Protein AF-0000000077465870 (afdb_homodimer)

Foldseek 3Di:
DDPVPDDPPVPDPDDDDDDPPPVPCPDDCPVCPPDPDPPDDPPPDDPPPDPPVVVVVVVVVVVVVVVVVVVVVVVVVVVVVVVVVVVVVVVVVVVVVVVVVVVVVVVVVVVVVVVVVVVVVVVVVVVVVVVVVVVVVVVVVVVVVVVVVVVVVVVVVVVVVVVVVVVVVVVVVVVVVVVVVVVVVVVVVVVVVVVVVVVVVVVVVVLVVLVVCLVVQHKDWPDDDPDPVPDDPPDDIDIGSDDPLNSVLVVCVVCVPPPVVVVVVVVVLVVVLVVQVVCVVVVDDPDDHSVVSCQVVQVSCVVSVNDDRDD/DDCPPPDPPVPDPPDDDDDDPPPPCPDDCVVCPDPPPPPDPPPPDDPPPPPPVVVVVVVVVVVVVVVVVVVVVVVVVVVVVVVVVVVVVVVVVVVVVVVVVVVVVVVVVVVVVVVVVVVVVVVVVVVVVVVVVVVVVVVVVVVVVVVVVVVVVVVVVVVVVVVVVVVVVVVVVVVVVVVVVVVVVVVVVVVVVVVVVVVVVVVVVVLVVLVVCLVVQHKDWPDDDPDPVPDDPPDDIDIGNDDPLNSVLVVCVVCVPPPVVVVVVVVVLVVVLVVQVVCVVVVDDPDDHSVVSCQVVQVSCVVSVNDDRDD

Secondary structure (DSSP, 8-state):
--------TTS--TT-------------------------------TTS--HHHHHHHHHHHHHHHHHHHHHHHHHHHHHHHHHHHHHHHHHHHHHHHHHHHHHHHHHHHHHHHHHHHHHHHHHHHHHHHHHHHHHHHHHHHHHHHHHHHHHHHHHHHHHHHHHHHHHHHHHHHHHHHHHHHHHHHHHHHHHHHHHHHHHHHHHHHHHHHHHHHHTT--EE----S-GGG--TTS---EE---HHHHHHHHHHHHTT-HHHHHHHHHHHHHHHHHHHHHHHTT--SSPPHHHHHHHHHHHHHHTTSS----/-------STTS-TTS-----------------------------S-TTS--HHHHHHHHHHHHHHHHHHHHHHHHHHHHHHHHHHHHHHHHHHHHHHHHHHHHHHHHHHHHHHHHHHHHHHHHHHHHHHHHHHHHHHHHHHHHHHHHHHHHHHHHHHHHHHHHHHHHHHHHHHHHHHHHHHHHHHHHHHHHHHHHHHHHHHHHHHHHHHHHHHHHTT--EE----S-GGG--TTS---EEPPPHHHHHHHHHHHHTT-HHHHHHHHHHHHHHHHHHHHHHHTT--SSPPHHHHHHHHHHHHHHTTSS----

Radius of gyration: 85.27 Å; Cα contacts (8 Å, |Δi|>4): 489; chains: 2; bounding box: 66×234×135 Å

pLDDT: mean 81.44, std 24.97, range [15.95, 98.12]

Organism: Curvularia clavata (NCBI:txid95742)

Sequence (622 aa):
MDDMEIPECFRRIHELLDGTAMHHNSPSLDEAIKEPDHTTKQQTPSVYEMDEVQIEILRLQSHIDSLNAYNRNLARDNAKMASVVSENRELRDKLASEQNITEQLTKKLSLSSSALEQVLSLSQRLRFRNQNNERELEELRAKLDAAEKDRDWHRKQHTEILEDCNMIKAARASDNQRLEQVKSRLRQRNLALSLELHRHLRDVADFVTHLDLAAEEVRVYTCYHNNLKEITPKSDKSTRIKPMGMIANEMYKNWADDERFKEEYQQARKAICNHHGAHEKAGHVNGDYVSHLKAVLGDLDWRRGISQPSSMDDMEIPECFRRIHELLDGTAMHHNSPSLDEAIKEPDHTTKQQTPSVYEMDEVQIEILRLQSHIDSLNAYNRNLARDNAKMASVVSENRELRDKLASEQNITEQLTKKLSLSSSALEQVLSLSQRLRFRNQNNERELEELRAKLDAAEKDRDWHRKQHTEILEDCNMIKAARASDNQRLEQVKSRLRQRNLALSLELHRHLRDVADFVTHLDLAAEEVRVYTCYHNNLKEITPKSDKSTRIKPMGMIANEMYKNWADDERFKEEYQQARKAICNHHGAHEKAGHVNGDYVSHLKAVLGDLDWRRGISQPSS

Structure (mmCIF, N/CA/C/O backbone):
data_AF-0000000077465870-model_v1
#
loop_
_entity.id
_entity.type
_entity.pdbx_description
1 polymer 'Uncharacterized protein'
#
loop_
_atom_site.group_PDB
_atom_site.id
_atom_site.type_symbol
_atom_site.label_atom_id
_atom_site.label_alt_id
_atom_site.label_comp_id
_atom_site.label_asym_id
_atom_site.label_entity_id
_atom_site.label_seq_id
_atom_site.pdbx_PDB_ins_code
_atom_site.Cartn_x
_atom_site.Cartn_y
_atom_site.Cartn_z
_atom_site.occupancy
_atom_site.B_iso_or_equiv
_atom_site.auth_seq_id
_atom_site.auth_comp_id
_atom_site.auth_asym_id
_atom_site.auth_atom_id
_atom_site.pdbx_PDB_model_num
ATOM 1 N N . MET A 1 1 ? -20.766 61.188 12.875 1 21.89 1 MET A N 1
ATOM 2 C CA . MET A 1 1 ? -21.516 62.438 12.805 1 21.89 1 MET A CA 1
ATOM 3 C C . MET A 1 1 ? -21.062 63.406 13.883 1 21.89 1 MET A C 1
ATOM 5 O O . MET A 1 1 ? -21 64.625 13.656 1 21.89 1 MET A O 1
ATOM 9 N N . ASP A 1 2 ? -20.906 62.906 15.125 1 25.03 2 ASP A N 1
ATOM 10 C CA . ASP A 1 2 ? -21.406 63.75 16.219 1 25.03 2 ASP A CA 1
ATOM 11 C C . ASP A 1 2 ? -20.359 64.812 16.625 1 25.03 2 ASP A C 1
ATOM 13 O O . ASP A 1 2 ? -19.266 64.438 17.062 1 25.03 2 ASP A O 1
ATOM 17 N N . ASP A 1 3 ? -20.469 65.938 15.914 1 29.56 3 ASP A N 1
ATOM 18 C CA . ASP A 1 3 ? -19.828 67.25 16.016 1 29.56 3 ASP A CA 1
ATOM 19 C C . ASP A 1 3 ? -20.031 67.875 17.406 1 29.56 3 ASP A C 1
ATOM 21 O O . ASP A 1 3 ? -21.141 68.25 17.766 1 29.56 3 ASP A O 1
ATOM 25 N N . MET A 1 4 ? -19.453 67.25 18.484 1 30.89 4 MET A N 1
ATOM 26 C CA . MET A 1 4 ? -19.578 67.688 19.859 1 30.89 4 MET A CA 1
ATOM 27 C C . MET A 1 4 ? -19.172 69.125 20.016 1 30.89 4 MET A C 1
ATOM 29 O O . MET A 1 4 ? -17.984 69.5 19.984 1 30.89 4 MET A O 1
ATOM 33 N N . GLU A 1 5 ? -20.031 70.062 19.297 1 28.92 5 GLU A N 1
ATOM 34 C CA . GLU A 1 5 ? -19.922 71.5 19.297 1 28.92 5 GLU A CA 1
ATOM 35 C C . GLU A 1 5 ? -19.812 72.062 20.719 1 28.92 5 GLU A C 1
ATOM 37 O O . GLU A 1 5 ? -20.672 71.75 21.562 1 28.92 5 GLU A O 1
ATOM 42 N N . ILE A 1 6 ? -18.609 72.25 21.234 1 29.55 6 ILE A N 1
ATOM 43 C CA . ILE A 1 6 ? -18.219 72.875 22.516 1 29.55 6 ILE A CA 1
ATOM 44 C C . ILE A 1 6 ? -19.016 74.125 22.75 1 29.55 6 ILE A C 1
ATOM 46 O O . ILE A 1 6 ? -19.078 75 21.891 1 29.55 6 ILE A O 1
ATOM 50 N N . PRO A 1 7 ? -20 74.188 23.625 1 27.36 7 PRO A N 1
ATOM 51 C CA . PRO A 1 7 ? -20.984 75.25 23.938 1 27.36 7 PRO A CA 1
ATOM 52 C C . PRO A 1 7 ? -20.344 76.625 24.141 1 27.36 7 PRO A C 1
ATOM 54 O O . PRO A 1 7 ? -19.312 76.688 24.812 1 27.36 7 PRO A O 1
ATOM 57 N N . GLU A 1 8 ? -20.453 77.625 23.125 1 25.3 8 GLU A N 1
ATOM 58 C CA . GLU A 1 8 ? -20.141 79.062 22.906 1 25.3 8 GLU A CA 1
ATOM 59 C C . GLU A 1 8 ? -20.562 79.875 24.078 1 25.3 8 GLU A C 1
ATOM 61 O O . GLU A 1 8 ? -20.469 81.125 24.016 1 25.3 8 GLU A O 1
ATOM 66 N N . CYS A 1 9 ? -21.25 79.312 25.078 1 23.64 9 CYS A N 1
ATOM 67 C CA . CYS A 1 9 ? -21.953 80.25 25.969 1 23.64 9 CYS A CA 1
ATOM 68 C C . CYS A 1 9 ? -20.969 81.25 26.562 1 23.64 9 CYS A C 1
ATOM 70 O O . CYS A 1 9 ? -21.391 82.312 27.031 1 23.64 9 CYS A O 1
ATOM 72 N N . PHE A 1 10 ? -19.75 80.812 27.047 1 26.02 10 PHE A N 1
ATOM 73 C CA . PHE A 1 10 ? -19.188 81.625 28.125 1 26.02 10 PHE A CA 1
ATOM 74 C C . PHE A 1 10 ? -18.703 82.938 27.625 1 26.02 10 PHE A C 1
ATOM 76 O O . PHE A 1 10 ? -17.859 83.625 28.25 1 26.02 10 PHE A O 1
ATOM 83 N N . ARG A 1 11 ? -19.047 83.188 26.328 1 21.53 11 ARG A N 1
ATOM 84 C CA . ARG A 1 11 ? -18.469 84.438 25.844 1 21.53 11 ARG A CA 1
ATOM 85 C C . ARG A 1 11 ? -18.891 85.625 26.719 1 21.53 11 ARG A C 1
ATOM 87 O O . ARG A 1 11 ? -18.047 86.375 27.219 1 21.53 11 ARG A O 1
ATOM 94 N N . ARG A 1 12 ? -19.578 86.75 26.141 1 20.83 12 ARG A N 1
ATOM 95 C CA . ARG A 1 12 ? -19.531 88.25 26.219 1 20.83 12 ARG A CA 1
ATOM 96 C C . ARG A 1 12 ? -20.516 88.75 27.266 1 20.83 12 ARG A C 1
ATOM 98 O O . ARG A 1 12 ? -21.703 88.875 26.984 1 20.83 12 ARG A O 1
ATOM 105 N N . ILE A 1 13 ? -20.484 88.25 28.453 1 19.8 13 ILE A N 1
ATOM 106 C CA . ILE A 1 13 ? -21.438 88.688 29.469 1 19.8 13 ILE A CA 1
ATOM 107 C C . ILE A 1 13 ? -21.297 90.188 29.656 1 19.8 13 ILE A C 1
ATOM 109 O O . ILE A 1 13 ? -21.656 90.75 30.719 1 19.8 13 ILE A O 1
ATOM 113 N N . HIS A 1 14 ? -20.656 91 28.656 1 18.8 14 HIS A N 1
ATOM 114 C CA . HIS A 1 14 ? -20.219 92.312 29.062 1 18.8 14 HIS A CA 1
ATOM 115 C C . HIS A 1 14 ? -21.406 93.188 29.453 1 18.8 14 HIS A C 1
ATOM 117 O O . HIS A 1 14 ? -21.297 94 30.344 1 18.8 14 HIS A O 1
ATOM 123 N N . GLU A 1 15 ? -22.422 9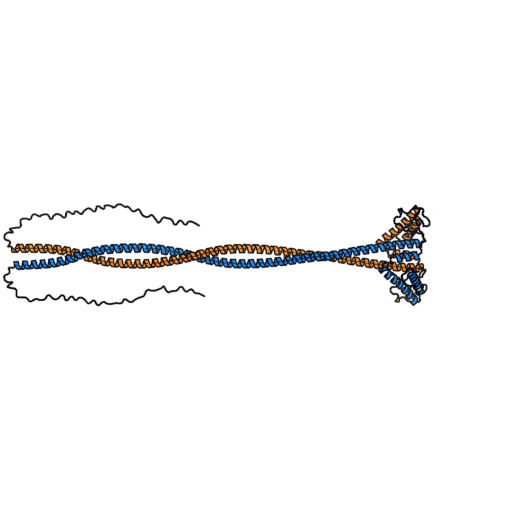3.25 28.625 1 20.47 15 GLU A N 1
ATOM 124 C CA . GLU A 1 15 ? -22.891 94.562 28.312 1 20.47 15 GLU A CA 1
ATOM 125 C C . GLU A 1 15 ? -23.844 95.125 29.391 1 20.47 15 GLU A C 1
ATOM 127 O O . GLU A 1 15 ? -24.438 96.188 29.25 1 20.47 15 GLU A O 1
ATOM 132 N N . LEU A 1 16 ? -23.969 94.312 30.453 1 17.39 16 LEU A N 1
ATOM 133 C CA . LEU A 1 16 ? -25.281 94.625 31.031 1 17.39 16 LEU A CA 1
ATOM 134 C C . LEU A 1 16 ? -25.469 96.125 31.266 1 17.39 16 LEU A C 1
ATOM 136 O O . LEU A 1 16 ? -26.453 96.688 30.812 1 17.39 16 LEU A O 1
ATOM 140 N N . LEU A 1 17 ? -26.141 96.438 32.469 1 18.69 17 LEU A N 1
ATOM 141 C CA . LEU A 1 17 ? -27.344 97.125 32.938 1 18.69 17 LEU A CA 1
ATOM 142 C C . LEU A 1 17 ? -27.062 98.562 33.219 1 18.69 17 LEU A C 1
ATOM 144 O O . LEU A 1 17 ? -26.031 98.938 33.812 1 18.69 17 LEU A O 1
ATOM 148 N N . ASP A 1 18 ? -27.781 99.5 32.438 1 19.34 18 ASP A N 1
ATOM 149 C CA . ASP A 1 18 ? -28.156 100.875 32.188 1 19.34 18 ASP A CA 1
ATOM 150 C C . ASP A 1 18 ? -28.438 101.625 33.5 1 19.34 18 ASP A C 1
ATOM 152 O O . ASP A 1 18 ? -29.078 101.062 34.406 1 19.34 18 ASP A O 1
ATOM 156 N N . GLY A 1 19 ? -27.484 102.5 33.875 1 20.48 19 GLY A N 1
ATOM 157 C CA . GLY A 1 19 ? -27.188 103.5 34.875 1 20.48 19 GLY A CA 1
ATOM 158 C C . GLY A 1 19 ? -28.391 104.375 35.281 1 20.48 19 GLY A C 1
ATOM 159 O O . GLY A 1 19 ? -28.906 105.125 34.438 1 20.48 19 GLY A O 1
ATOM 160 N N . THR A 1 20 ? -29.297 103.688 36.094 1 20.75 20 THR A N 1
ATOM 161 C CA . THR A 1 20 ? -30.484 104.312 36.656 1 20.75 20 THR A CA 1
ATOM 162 C C . THR A 1 20 ? -30.109 105.688 37.312 1 20.75 20 THR A C 1
ATOM 164 O O . THR A 1 20 ? -29.266 105.688 38.188 1 20.75 20 THR A O 1
ATOM 167 N N . ALA A 1 21 ? -30.219 106.688 36.562 1 24.09 21 ALA A N 1
ATOM 168 C CA . ALA A 1 21 ? -29.844 108.125 36.75 1 24.09 21 ALA A CA 1
ATOM 169 C C . ALA A 1 21 ? -30.562 108.688 37.969 1 24.09 21 ALA A C 1
ATOM 171 O O . ALA A 1 21 ? -30.391 109.875 38.281 1 24.09 21 ALA A O 1
ATOM 172 N N . MET A 1 22 ? -30.844 107.8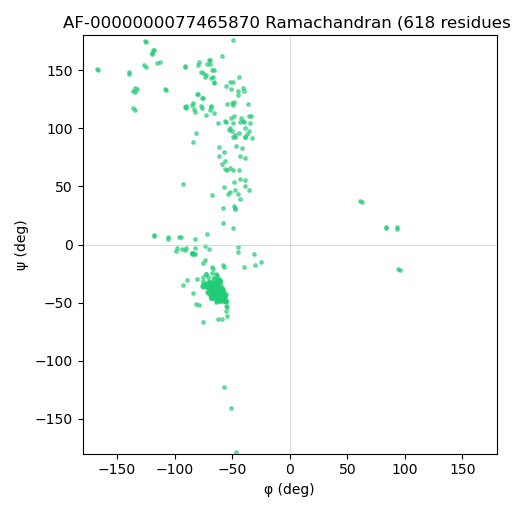75 39.031 1 21.38 22 MET A N 1
ATOM 173 C CA . MET A 1 22 ? -31.844 108.562 39.844 1 21.38 22 MET A CA 1
ATOM 174 C C . MET A 1 22 ? -31.297 109.875 40.375 1 21.38 22 MET A C 1
ATOM 176 O O . MET A 1 22 ? -30.266 109.875 41.062 1 21.38 22 MET A O 1
ATOM 180 N N . HIS A 1 23 ? -31.406 110.875 39.5 1 21.45 23 HIS A N 1
ATOM 181 C CA . HIS A 1 23 ? -31.016 112.25 39.781 1 21.45 23 HIS A CA 1
ATOM 182 C C . HIS A 1 23 ? -31.625 112.812 41.062 1 21.45 23 HIS A C 1
ATOM 184 O O . HIS A 1 23 ? -32.844 112.812 41.219 1 21.45 23 HIS A O 1
ATOM 190 N N . HIS A 1 24 ? -31.188 112.188 42.188 1 20.75 24 HIS A N 1
ATOM 191 C CA . HIS A 1 24 ? -31.719 112.688 43.438 1 20.75 24 HIS A CA 1
ATOM 192 C C . HIS A 1 24 ? -31.578 114.25 43.531 1 20.75 24 HIS A C 1
ATOM 194 O O . HIS A 1 24 ? -30.5 114.75 43.281 1 20.75 24 HIS A O 1
ATOM 200 N N . ASN A 1 25 ? -32.688 114.938 43.188 1 21.67 25 ASN A N 1
ATOM 201 C CA . ASN A 1 25 ? -33 116.375 43.188 1 21.67 25 ASN A CA 1
ATOM 202 C C . ASN A 1 25 ? -32.594 117.062 44.5 1 21.67 25 ASN A C 1
ATOM 204 O O . ASN A 1 25 ? -33.406 117.812 45.094 1 21.67 25 ASN A O 1
ATOM 208 N N . SER A 1 26 ? -31.547 116.562 45.156 1 21.59 26 SER A N 1
ATOM 209 C CA . SER A 1 26 ? -31.484 117.188 46.469 1 21.59 26 SER A CA 1
ATOM 210 C C . SER A 1 26 ? -31.406 118.688 46.406 1 21.59 26 SER A C 1
ATOM 212 O O . SER A 1 26 ? -30.453 119.25 45.844 1 21.59 26 SER A O 1
ATOM 214 N N . PRO A 1 27 ? -32.562 119.312 46.188 1 23.52 27 PRO A N 1
ATOM 215 C CA . PRO A 1 27 ? -32.562 120.75 46.125 1 23.52 27 PRO A CA 1
ATOM 216 C C . PRO A 1 27 ? -31.656 121.438 47.156 1 23.52 27 PRO A C 1
ATOM 218 O O . PRO A 1 27 ? -31.328 120.75 48.156 1 23.52 27 PRO A O 1
ATOM 221 N N . SER A 1 28 ? -30.859 122.375 46.688 1 22.77 28 SER A N 1
ATOM 222 C CA . SER A 1 28 ? -29.953 123.438 47.219 1 22.77 28 SER A CA 1
ATOM 223 C C . SER A 1 28 ? -30.531 124.125 48.438 1 22.77 28 SER A C 1
ATOM 225 O O . SER A 1 28 ? -31.672 124.562 48.406 1 22.77 28 SER A O 1
ATOM 227 N N . LEU A 1 29 ? -30.188 123.625 49.594 1 23.12 29 LEU A N 1
ATOM 228 C CA . LEU A 1 29 ? -30.469 124.188 50.906 1 23.12 29 LEU A CA 1
ATOM 229 C C . LEU A 1 29 ? -30.219 125.688 50.906 1 23.12 29 LEU A C 1
ATOM 231 O O . LEU A 1 29 ? -29.078 126.125 50.875 1 23.12 29 LEU A O 1
ATOM 235 N N . ASP A 1 30 ? -30.969 126.375 49.906 1 23.22 30 ASP A N 1
ATOM 236 C CA . ASP A 1 30 ? -30.875 127.812 49.906 1 23.22 30 ASP A CA 1
ATOM 237 C C . ASP A 1 30 ? -31.078 128.375 51.312 1 23.22 30 ASP A C 1
ATOM 239 O O . ASP A 1 30 ? -32.188 128.375 51.844 1 23.22 30 ASP A O 1
ATOM 243 N N . GLU A 1 31 ? -30.234 127.812 52.219 1 22.08 31 GLU A N 1
ATOM 244 C CA . GLU A 1 31 ? -30.375 128.375 53.562 1 22.08 31 GLU A CA 1
ATOM 245 C C . GLU A 1 31 ? -30.469 129.875 53.5 1 22.08 31 GLU A C 1
ATOM 247 O O . GLU A 1 31 ? -29.609 130.5 52.906 1 22.08 31 GLU A O 1
ATOM 252 N N . ALA A 1 32 ? -31.688 130.375 53.5 1 24.81 32 ALA A N 1
ATOM 253 C CA . ALA A 1 32 ? -32.281 131.625 53.625 1 24.81 32 ALA A CA 1
ATOM 254 C C . ALA A 1 32 ? -31.547 132.5 54.688 1 24.81 32 ALA A C 1
ATOM 256 O O . ALA A 1 32 ? -31.641 132.125 55.875 1 24.81 32 ALA A O 1
ATOM 257 N N . ILE A 1 33 ? -30.172 132.5 54.438 1 26.09 33 ILE A N 1
ATOM 258 C CA . ILE A 1 33 ? -29.516 133.375 55.438 1 26.09 33 ILE A CA 1
ATOM 259 C C . ILE A 1 33 ? -30.328 134.625 55.656 1 26.09 33 ILE A C 1
ATOM 261 O O . ILE A 1 33 ? -30.531 135.375 54.75 1 26.09 33 ILE A O 1
ATOM 265 N N . LYS A 1 34 ? -31.25 134.375 56.5 1 27.41 34 LYS A N 1
ATOM 266 C CA . LYS A 1 34 ? -32.156 135.375 56.969 1 27.41 34 LYS A CA 1
ATOM 267 C C . LYS A 1 34 ? -31.438 136.75 57.188 1 27.41 34 LYS A C 1
ATOM 269 O O . LYS A 1 34 ? -30.328 136.75 57.719 1 27.41 34 LYS A O 1
ATOM 274 N N . GLU A 1 35 ? -31.688 137.5 56.188 1 26.19 35 GLU A N 1
ATOM 275 C CA . GLU A 1 35 ? -31.25 139 56.219 1 26.19 35 GLU A CA 1
ATOM 276 C C . GLU A 1 35 ? -31.391 139.5 57.594 1 26.19 35 GLU A C 1
ATOM 278 O O . GLU A 1 35 ? -32.375 139.375 58.281 1 26.19 35 GLU A O 1
ATOM 283 N N . PRO A 1 36 ? -30.203 139.75 58.188 1 27.73 36 PRO A N 1
ATOM 284 C CA . PRO A 1 36 ? -30.234 140.375 59.531 1 27.73 36 PRO A CA 1
ATOM 285 C C . PRO A 1 36 ? -31.266 141.5 59.625 1 27.73 36 PRO A C 1
ATOM 287 O O . PRO A 1 36 ? -31.609 142.125 58.594 1 27.73 36 PRO A O 1
ATOM 290 N N . ASP A 1 37 ? -32.281 141.125 60.375 1 23.36 37 ASP A N 1
ATOM 291 C CA . ASP A 1 37 ? -33.344 142 60.75 1 23.36 37 ASP A CA 1
ATOM 292 C C . ASP A 1 37 ? -32.781 143.5 61 1 23.36 37 ASP A C 1
ATOM 294 O O . ASP A 1 37 ? -31.766 143.625 61.656 1 23.36 37 ASP A O 1
ATOM 298 N N . HIS A 1 38 ? -32.969 144.25 59.938 1 27.98 38 HIS A N 1
ATOM 299 C CA . HIS A 1 38 ? -32.719 145.75 60.094 1 27.98 38 HIS A CA 1
ATOM 300 C C . HIS A 1 38 ? -33.344 146.25 61.375 1 27.98 38 HIS A C 1
ATOM 302 O O . HIS A 1 38 ? -34.531 146.5 61.438 1 27.98 38 HIS A O 1
ATOM 308 N N . THR A 1 39 ? -33.188 145.5 62.469 1 26.58 39 THR A N 1
ATOM 309 C CA . THR A 1 39 ? -33.844 146.125 63.562 1 26.58 39 THR A CA 1
ATOM 310 C C . THR A 1 39 ? -33.531 147.625 63.594 1 26.58 39 THR A C 1
ATOM 312 O O . THR A 1 39 ? -32.438 148 63.25 1 26.58 39 THR A O 1
ATOM 315 N N . THR A 1 40 ? -34.625 148.25 63.75 1 29.19 40 THR A N 1
ATOM 316 C CA . THR A 1 40 ? -34.875 149.75 63.812 1 29.19 40 THR A CA 1
ATOM 317 C C . THR A 1 40 ? -33.844 150.375 64.688 1 29.19 40 THR A C 1
ATOM 319 O O . THR A 1 40 ? -33.531 150 65.812 1 29.19 40 THR A O 1
ATOM 322 N N . LYS A 1 41 ? -33.25 151.375 64.125 1 36.69 41 LYS A N 1
ATOM 323 C CA . LYS A 1 41 ? -32.25 152.5 64.312 1 36.69 41 LYS A CA 1
ATOM 324 C C . LYS A 1 41 ? -32.5 153.25 65.562 1 36.69 41 LYS A C 1
ATOM 326 O O . LYS A 1 41 ? -33.062 154.375 65.438 1 36.69 41 LYS A O 1
ATOM 331 N N . GLN A 1 42 ? -33 152.625 66.562 1 32.25 42 GLN A N 1
ATOM 332 C CA . GLN A 1 42 ? -33.312 153.75 67.438 1 32.25 42 GLN A CA 1
ATOM 333 C C . GLN A 1 42 ? -32.125 154.625 67.625 1 32.25 42 GLN A C 1
ATOM 335 O O . GLN A 1 42 ? -30.969 154.125 67.625 1 32.25 42 GLN A O 1
ATOM 340 N N . GLN A 1 43 ? -32.406 155.875 67.625 1 32.47 43 GLN A N 1
ATOM 341 C CA . GLN A 1 43 ? -31.672 157.25 67.562 1 32.47 43 GLN A CA 1
ATOM 342 C C . GLN A 1 43 ? -30.609 157.25 68.688 1 32.47 43 GLN A C 1
ATOM 344 O O . GLN A 1 43 ? -30.938 157.375 69.875 1 32.47 43 GLN A O 1
ATOM 349 N N . THR A 1 44 ? -29.906 156.25 68.875 1 35.62 44 THR A N 1
ATOM 350 C CA . THR A 1 44 ? -29.062 156.375 70.062 1 35.62 44 THR A CA 1
ATOM 351 C C . THR A 1 44 ? -28.344 157.75 70 1 35.62 44 THR A C 1
ATOM 353 O O . THR A 1 44 ? -27.938 158.125 68.938 1 35.62 44 THR A O 1
ATOM 356 N N . PRO A 1 45 ? -28.219 158.5 71.25 1 40.38 45 PRO A N 1
ATOM 357 C CA . PRO A 1 45 ? -27.844 159.875 71.438 1 40.38 45 PRO A CA 1
ATOM 35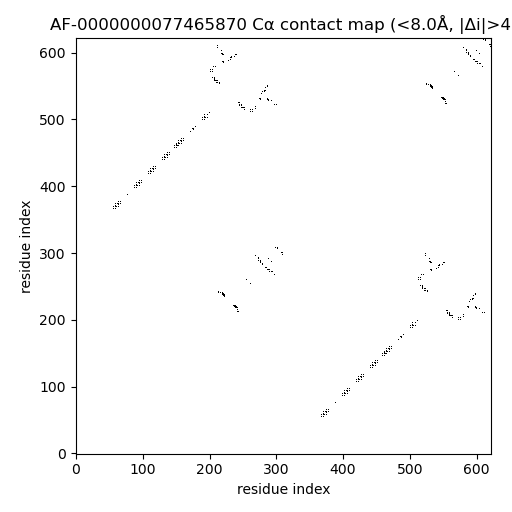8 C C . PRO A 1 45 ? -26.594 160.25 70.688 1 40.38 45 PRO A C 1
ATOM 360 O O . PRO A 1 45 ? -25.875 159.375 70.125 1 40.38 45 PRO A O 1
ATOM 363 N N . SER A 1 46 ? -26.188 161.625 70.75 1 40.38 46 SER A N 1
ATOM 364 C CA . SER A 1 46 ? -25.391 162.625 70.125 1 40.38 46 SER A CA 1
ATOM 365 C C . SER A 1 46 ? -23.922 162.25 70 1 40.38 46 SER A C 1
ATOM 367 O O . SER A 1 46 ? -23.234 162.125 71 1 40.38 46 SER A O 1
ATOM 369 N N . VAL A 1 47 ? -23.469 161.375 69.188 1 47.59 47 VAL A N 1
ATOM 370 C CA . VAL A 1 47 ? -22.156 161.125 68.625 1 47.59 47 VAL A CA 1
ATOM 371 C C . VAL A 1 47 ? -21.328 162.5 68.625 1 47.59 47 VAL A C 1
ATOM 373 O O . VAL A 1 47 ? -20.203 162.5 68.125 1 47.59 47 VAL A O 1
ATOM 376 N N . TYR A 1 48 ? -22.078 163.5 68.812 1 44.38 48 TYR A N 1
ATOM 377 C CA . TYR A 1 48 ? -21.359 164.75 68.625 1 44.38 48 TYR A CA 1
ATOM 378 C C . TYR A 1 48 ? -20.094 164.875 69.5 1 44.38 48 TYR A C 1
ATOM 380 O O . TYR A 1 48 ? -19.047 165.375 69.062 1 44.38 48 TYR A O 1
ATOM 388 N N . GLU A 1 49 ? -20.266 164.75 70.875 1 49.84 49 GLU A N 1
ATOM 389 C CA . GLU A 1 49 ? -19.156 165.25 71.75 1 49.84 49 GLU A CA 1
ATOM 390 C C . GLU A 1 49 ? -18.078 164.125 71.812 1 49.84 49 GLU A C 1
ATOM 392 O O . GLU A 1 49 ? -17.203 164.25 72.688 1 49.84 49 GLU A O 1
ATOM 397 N N . MET A 1 50 ? -18.234 163 71.25 1 59.75 50 MET A N 1
ATOM 398 C CA . MET A 1 50 ? -17.219 162 71.562 1 59.75 50 MET A CA 1
ATOM 399 C C . MET A 1 50 ? -15.875 162.375 70.938 1 59.75 50 MET A C 1
ATOM 401 O O . MET A 1 50 ? -15.828 162.75 69.75 1 59.75 50 MET A O 1
ATOM 405 N N . ASP A 1 51 ? -14.891 162.625 71.688 1 69.69 51 ASP A N 1
ATOM 406 C CA . ASP A 1 51 ? -13.523 163 71.312 1 69.69 51 ASP A CA 1
ATOM 407 C C . ASP A 1 51 ? -12.898 162 70.375 1 69.69 51 ASP A C 1
ATOM 409 O O . ASP A 1 51 ? -13.312 160.75 70.375 1 69.69 51 ASP A O 1
ATOM 413 N N . GLU A 1 52 ? -12.242 162.375 69.375 1 74.12 52 GLU A N 1
ATOM 414 C CA . GLU A 1 52 ? -11.539 161.625 68.25 1 74.12 52 GLU A CA 1
ATOM 415 C C . GLU A 1 52 ? -10.836 160.375 68.812 1 74.12 52 GLU A C 1
ATOM 417 O O . GLU A 1 52 ? -10.82 159.375 68.125 1 74.12 52 GLU A O 1
ATOM 422 N N . VAL A 1 53 ? -10.633 160.375 70 1 74.81 53 VAL A N 1
ATOM 423 C CA . VAL A 1 53 ? -9.844 159.25 70.562 1 74.81 53 VAL A CA 1
ATOM 424 C C . VAL A 1 53 ? -10.766 158.125 70.938 1 74.81 53 VAL A C 1
ATOM 426 O O . VAL A 1 53 ? -10.414 157 70.75 1 74.81 53 VAL A O 1
ATOM 429 N N . GLN A 1 54 ? -11.945 158.375 71.312 1 77.75 54 GLN A N 1
ATOM 430 C CA . GLN A 1 54 ? -12.914 157.375 71.688 1 77.75 54 GLN A 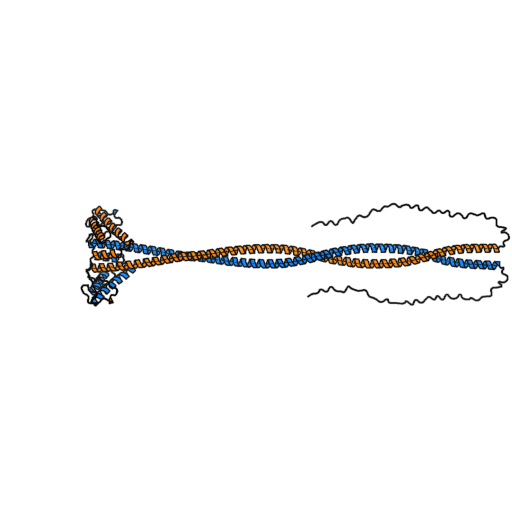CA 1
ATOM 431 C C . GLN A 1 54 ? -13.422 156.625 70.438 1 77.75 54 GLN A C 1
ATOM 433 O O . GLN A 1 54 ? -13.609 155.375 70.5 1 77.75 54 GLN A O 1
ATOM 438 N N . ILE A 1 55 ? -13.359 157.25 69.312 1 81.69 55 ILE A N 1
ATOM 439 C CA . ILE A 1 55 ? -13.789 156.625 68.062 1 81.69 55 ILE A CA 1
ATOM 440 C C . ILE A 1 55 ? -12.727 155.75 67.562 1 81.69 55 ILE A C 1
ATOM 442 O O . ILE A 1 55 ? -13.055 154.625 67.062 1 81.69 55 ILE A O 1
ATOM 446 N N . GLU A 1 56 ? -11.508 156 67.812 1 82.19 56 GLU A N 1
ATOM 447 C CA . GLU A 1 56 ? -10.414 155.125 67.375 1 82.19 56 GLU A CA 1
ATOM 448 C C . GLU A 1 56 ? -10.359 153.875 68.25 1 82.19 56 GLU A C 1
ATOM 450 O O . GLU A 1 56 ? -10.125 152.75 67.688 1 82.19 56 GLU A O 1
ATOM 455 N N . ILE A 1 57 ? -10.719 154 69.438 1 78.88 57 ILE A N 1
ATOM 456 C CA . ILE A 1 57 ? -10.758 152.875 70.312 1 78.88 57 ILE A CA 1
ATOM 457 C C . ILE A 1 57 ? -11.883 151.875 69.875 1 78.88 57 ILE A C 1
ATOM 459 O O . ILE A 1 57 ? -11.688 150.625 69.812 1 78.88 57 ILE A O 1
ATOM 463 N N . LEU A 1 58 ? -12.906 152.5 69.438 1 82.69 58 LEU A N 1
ATOM 464 C CA . LEU A 1 58 ? -14.039 151.625 69 1 82.69 58 LEU A CA 1
ATOM 465 C C . LEU A 1 58 ? -13.719 151 67.688 1 82.69 58 LEU A C 1
ATOM 467 O O . LEU A 1 58 ? -14.078 149.75 67.5 1 82.69 58 LEU A O 1
ATOM 471 N N . ARG A 1 59 ? -12.953 151.625 66.938 1 85.38 59 ARG A N 1
ATOM 472 C CA . ARG A 1 59 ? -12.555 151.125 65.688 1 85.38 59 ARG A CA 1
ATOM 473 C C . ARG A 1 59 ? -11.594 149.875 65.875 1 85.38 59 ARG A C 1
ATOM 475 O O . ARG A 1 59 ? -11.75 148.875 65.25 1 85.38 59 ARG A O 1
ATOM 482 N N . LEU A 1 60 ? -10.734 150 66.75 1 82.81 60 LEU A N 1
ATOM 483 C CA . LEU A 1 60 ? -9.75 149 67.062 1 82.81 60 LEU A CA 1
ATOM 484 C C . LEU A 1 60 ? -10.398 147.75 67.75 1 82.81 60 LEU A C 1
ATOM 486 O O . LEU A 1 60 ? -10.062 146.625 67.438 1 82.81 60 LEU A O 1
ATOM 490 N N . GLN A 1 61 ? -11.375 148.125 68.438 1 84.62 61 GLN A N 1
ATOM 491 C CA . GLN A 1 61 ? -12.086 147 69.125 1 84.62 61 GLN A CA 1
ATOM 492 C C . GLN A 1 61 ? -12.906 146.25 68.125 1 84.62 61 GLN A C 1
ATOM 494 O O . GLN A 1 61 ? -12.93 145 68.25 1 84.62 61 GLN A O 1
ATOM 499 N N . SER A 1 62 ? -13.43 147 67.188 1 84.75 62 SER A N 1
ATOM 500 C CA . SER A 1 62 ? -14.195 146.25 66.125 1 84.75 62 SER A CA 1
ATOM 501 C C . SER A 1 62 ? -13.289 145.375 65.25 1 84.75 62 SER A C 1
ATOM 503 O O . SER A 1 62 ? -13.648 144.25 64.938 1 84.75 62 SER A O 1
ATOM 505 N N . HIS A 1 63 ? -12.125 145.875 65.062 1 85.94 63 HIS A N 1
ATOM 506 C CA . HIS A 1 63 ? -11.148 145.125 64.312 1 85.94 63 HIS A CA 1
ATOM 507 C C . HIS A 1 63 ? -10.664 143.875 65.062 1 85.94 63 HIS A C 1
ATOM 509 O O . HIS A 1 63 ? -10.539 142.75 64.5 1 85.94 63 HIS A O 1
ATOM 515 N N . ILE A 1 64 ? -10.508 143.875 66.188 1 83.75 64 ILE A N 1
ATOM 516 C CA . ILE A 1 64 ? -10.102 142.75 67.062 1 83.75 64 ILE A CA 1
ATOM 517 C C . ILE A 1 64 ? -11.195 141.75 67.125 1 83.75 64 ILE A C 1
ATOM 519 O O . ILE A 1 64 ? -10.906 140.5 67 1 83.75 64 ILE A O 1
ATOM 523 N N . ASP A 1 65 ? -12.422 142.25 67.125 1 83.75 65 ASP A N 1
ATOM 524 C CA . ASP A 1 65 ? -13.539 141.25 67.125 1 83.75 65 ASP A CA 1
ATOM 525 C C . ASP A 1 65 ? -13.586 140.5 65.812 1 83.75 65 ASP A C 1
ATOM 527 O O . ASP A 1 65 ? -13.812 139.25 65.812 1 83.75 65 ASP A O 1
ATOM 531 N N . SER A 1 66 ? -13.281 141.25 64.75 1 84.81 66 SER A N 1
ATOM 532 C CA . SER A 1 66 ? -13.273 140.5 63.469 1 84.81 66 SER A CA 1
ATOM 533 C C . SER A 1 66 ? -12.133 139.5 63.344 1 84.81 66 SER A C 1
ATOM 535 O O . SER A 1 66 ? -12.312 138.5 62.844 1 84.81 66 SER A O 1
ATOM 537 N N . LEU A 1 67 ? -11.047 139.875 63.938 1 83.75 67 LEU A N 1
ATOM 538 C CA . LEU A 1 67 ? -9.883 139 63.906 1 83.75 67 LEU A CA 1
ATOM 539 C C . LEU A 1 67 ? -10.094 137.75 64.812 1 83.75 67 LEU A C 1
ATOM 541 O O . LEU A 1 67 ? -9.719 136.625 64.438 1 83.75 67 LEU A O 1
ATOM 545 N N . ASN A 1 68 ? -10.734 138 65.812 1 82.19 68 ASN A N 1
ATOM 546 C CA . ASN A 1 68 ? -11.039 136.875 66.75 1 82.19 68 ASN A CA 1
ATOM 547 C C . ASN A 1 68 ? -12.016 135.875 66.125 1 82.19 68 ASN A C 1
ATOM 549 O O . ASN A 1 68 ? -11.844 134.75 66.25 1 82.19 68 ASN A O 1
ATOM 553 N N . ALA A 1 69 ? -12.977 136.5 65.438 1 82.94 69 ALA A N 1
ATOM 554 C CA . ALA A 1 69 ? -13.93 135.75 64.75 1 82.94 69 ALA A CA 1
ATOM 555 C C . ALA A 1 69 ? -13.242 134.875 63.625 1 82.94 69 ALA A C 1
ATOM 557 O O . ALA A 1 69 ? -13.469 133.625 63.531 1 82.94 69 ALA A O 1
ATOM 558 N N . TYR A 1 70 ? -12.383 135.375 62.938 1 83.38 70 TYR A N 1
ATOM 559 C CA . TYR A 1 70 ? -11.602 134.75 61.875 1 83.38 70 TYR A CA 1
ATOM 560 C C . TYR A 1 70 ? -10.688 133.625 62.469 1 83.38 70 TYR A C 1
ATOM 562 O O . TYR A 1 70 ? -10.609 132.625 61.938 1 83.38 70 TYR A O 1
ATOM 570 N N . ASN A 1 71 ? -10.133 134 63.562 1 80.44 71 ASN A N 1
ATOM 571 C CA . ASN A 1 71 ? -9.258 133 64.312 1 80.44 71 ASN A CA 1
ATOM 572 C C . ASN A 1 71 ? -10.023 131.75 64.75 1 80.44 71 ASN A C 1
ATOM 574 O O . ASN A 1 71 ? -9.523 130.625 64.688 1 80.44 71 ASN A O 1
ATOM 578 N N . ARG A 1 72 ? -11.227 132.125 65.188 1 83.5 72 ARG A N 1
ATOM 579 C CA . ARG A 1 72 ? -12.047 131 65.688 1 83.5 72 ARG A CA 1
ATOM 580 C C . ARG A 1 72 ? -12.367 130 64.5 1 83.5 72 ARG A C 1
ATOM 582 O O . ARG A 1 72 ? -12.297 128.75 64.688 1 83.5 72 ARG A O 1
ATOM 589 N N . ASN A 1 73 ? -12.617 130.5 63.344 1 79.12 73 ASN A N 1
ATOM 590 C CA . ASN A 1 73 ? -12.914 129.625 62.188 1 79.12 73 ASN A CA 1
ATOM 591 C C . ASN A 1 73 ? -11.688 128.875 61.719 1 79.12 73 ASN A C 1
ATOM 593 O O . ASN A 1 73 ? -11.781 127.688 61.406 1 79.12 73 ASN A O 1
ATOM 597 N N . LEU A 1 74 ? -10.609 129.5 61.812 1 79.88 74 LEU A N 1
ATOM 598 C CA . LEU A 1 74 ? -9.359 128.875 61.406 1 79.88 74 LEU A CA 1
ATOM 599 C C . LEU A 1 74 ? -8.969 127.75 62.375 1 79.88 74 LEU A C 1
ATOM 601 O O . LEU A 1 74 ? -8.469 126.688 61.969 1 79.88 74 LEU A O 1
ATOM 605 N N . ALA A 1 75 ? -9.266 128.125 63.625 1 78.75 75 ALA A N 1
ATOM 606 C CA . ALA A 1 75 ? -8.977 127.062 64.625 1 78.75 75 ALA A CA 1
ATOM 607 C C . ALA A 1 75 ? -9.859 125.875 64.5 1 78.75 75 ALA A C 1
ATOM 609 O O . ALA A 1 75 ? -9.391 124.75 64.688 1 78.75 75 ALA A O 1
ATOM 610 N N . ARG A 1 76 ? -11.047 126.062 64.125 1 81 76 ARG A N 1
ATOM 611 C CA . ARG A 1 76 ? -11.969 125 63.844 1 81 76 ARG A CA 1
ATOM 612 C C . ARG A 1 76 ? -11.492 124.125 62.656 1 81 76 ARG A C 1
ATOM 614 O O . ARG A 1 76 ? -11.508 122.938 62.719 1 81 76 ARG A O 1
ATOM 621 N N . ASP A 1 77 ? -11.016 124.688 61.719 1 77.56 77 ASP A N 1
ATOM 622 C CA . ASP A 1 77 ? -10.508 124 60.531 1 77.56 77 ASP A CA 1
ATOM 623 C C . ASP A 1 77 ? -9.234 123.25 60.844 1 77.56 77 ASP A C 1
ATOM 625 O O . ASP A 1 77 ? -9.047 122.125 60.344 1 77.56 77 ASP A O 1
ATOM 629 N N . ASN A 1 78 ? -8.469 123.812 61.688 1 76 78 ASN A N 1
ATOM 630 C CA . ASN A 1 78 ? -7.234 123.188 62.094 1 76 78 ASN A CA 1
ATOM 631 C C . ASN A 1 78 ? -7.52 121.938 62.906 1 76 78 ASN A C 1
ATOM 633 O O . ASN A 1 78 ? -6.805 120.938 62.812 1 76 78 ASN A O 1
ATOM 637 N N . ALA A 1 79 ? -8.617 122.062 63.625 1 79.5 79 ALA A N 1
ATOM 638 C CA . ALA A 1 79 ? -9.016 120.875 64.375 1 79.5 79 ALA A CA 1
ATOM 639 C C . ALA A 1 79 ? -9.438 119.75 63.5 1 79.5 79 ALA A C 1
ATOM 641 O O . ALA A 1 79 ? -9.133 118.562 63.75 1 79.5 79 ALA A O 1
ATOM 642 N N . LYS A 1 80 ? -9.961 120.062 62.469 1 83.06 80 LYS A N 1
ATOM 643 C CA . LYS A 1 80 ? -10.359 119.062 61.469 1 83.06 80 LYS A CA 1
ATOM 644 C C . LYS A 1 80 ? -9.148 118.438 60.781 1 83.06 80 LYS A C 1
ATOM 646 O O . LYS A 1 80 ? -9.195 117.312 60.281 1 83.06 80 LYS A O 1
ATOM 651 N N . MET A 1 81 ? -8.086 119.188 60.719 1 84.69 81 MET A N 1
ATOM 652 C CA . MET A 1 81 ? -6.852 118.75 60.062 1 84.69 81 MET A CA 1
ATOM 653 C C . MET A 1 81 ? -6.281 117.5 60.688 1 84.69 81 MET A C 1
ATOM 655 O O . MET A 1 81 ? -5.824 116.625 59.969 1 84.69 81 MET A O 1
ATOM 659 N N . ALA A 1 82 ? -6.434 117.438 61.969 1 82.38 82 ALA A N 1
ATOM 660 C CA . ALA A 1 82 ? -5.914 116.25 62.656 1 82.38 82 ALA A CA 1
ATOM 661 C C . ALA A 1 82 ? -6.621 115 62.188 1 82.38 82 ALA A C 1
ATOM 663 O O . ALA A 1 82 ? -5.977 113.938 61.938 1 82.38 82 ALA A O 1
ATOM 664 N N . SER A 1 83 ? -7.867 115.125 61.938 1 86.38 83 SER A N 1
ATOM 665 C CA . SER A 1 83 ? -8.664 113.938 61.5 1 86.38 83 SER A CA 1
ATOM 666 C C . SER A 1 83 ? -8.328 113.562 60.062 1 86.38 83 SER A C 1
ATOM 668 O O . SER A 1 83 ? -8.18 112.375 59.75 1 86.38 83 SER A O 1
ATOM 670 N N . VAL A 1 84 ? -8.016 114.438 59.188 1 87.12 84 VAL A N 1
ATOM 671 C CA . VAL A 1 84 ? -7.727 114.188 57.781 1 87.12 84 VAL A CA 1
ATOM 672 C C . VAL A 1 84 ? -6.344 113.562 57.625 1 87.12 84 VAL A C 1
ATOM 674 O O . VAL A 1 84 ? -6.152 112.625 56.844 1 87.12 84 VAL A O 1
ATOM 677 N N . VAL A 1 85 ? -5.48 114.062 58.5 1 85.81 85 VAL A N 1
ATOM 678 C CA . VAL A 1 85 ? -4.125 113.562 58.5 1 85.81 85 VAL A CA 1
ATOM 679 C C . VAL A 1 85 ? -4.148 112.062 58.969 1 85.81 85 VAL A C 1
ATOM 681 O O . VAL A 1 85 ? -3.48 111.25 58.375 1 85.81 85 VAL A O 1
ATOM 684 N N . SER A 1 86 ? -5 111.875 59.969 1 89.38 86 SER A N 1
ATOM 685 C CA . SER A 1 86 ? -5.148 110.5 60.438 1 89.38 86 SER A CA 1
ATOM 686 C C . SER A 1 86 ? -5.77 109.625 59.375 1 89.38 86 SER A C 1
ATOM 688 O O . SER A 1 86 ? -5.312 108.5 59.156 1 89.38 86 SER A O 1
ATOM 690 N N . GLU A 1 87 ? -6.672 110 58.656 1 90.06 87 GLU A N 1
ATOM 691 C CA . GLU A 1 87 ? -7.309 109.25 57.594 1 90.06 87 GLU A CA 1
ATOM 692 C C . GLU A 1 87 ? -6.32 109 56.469 1 90.06 87 GLU A C 1
ATOM 694 O O . GLU A 1 87 ? -6.309 107.875 55.875 1 90.06 87 GLU A O 1
ATOM 699 N N . ASN A 1 88 ? -5.547 110 56.188 1 89.69 88 ASN A N 1
ATOM 700 C CA . ASN A 1 88 ? -4.523 109.875 55.156 1 89.69 88 ASN A CA 1
ATOM 701 C C . ASN A 1 88 ? -3.561 108.75 55.469 1 89.69 88 ASN A C 1
ATOM 703 O O . ASN A 1 88 ? -3.229 107.938 54.594 1 89.69 88 ASN A O 1
ATOM 707 N N . ARG A 1 89 ? -3.236 108.688 56.781 1 89.38 89 ARG A N 1
ATOM 708 C CA . ARG A 1 89 ? -2.346 107.625 57.219 1 89.38 89 ARG A CA 1
ATOM 709 C C . ARG A 1 89 ? -3.016 106.25 57.062 1 89.38 89 ARG A C 1
ATOM 711 O O . ARG A 1 89 ? -2.404 105.312 56.594 1 89.38 89 ARG A O 1
ATOM 718 N N . GLU A 1 90 ? -4.211 106.125 57.406 1 92.25 90 GLU A N 1
ATOM 719 C CA . GLU A 1 90 ? -4.965 104.875 57.312 1 92.25 90 GLU A CA 1
ATOM 720 C C . GLU A 1 90 ? -5.125 104.438 55.844 1 92.25 90 GLU A C 1
ATOM 722 O O . GLU A 1 90 ? -4.957 103.25 55.531 1 92.25 90 GLU A O 1
ATOM 727 N N . LEU A 1 91 ? -5.387 105.312 54.969 1 92.12 91 LEU A N 1
ATOM 728 C CA . LEU A 1 91 ? -5.562 105 53.531 1 92.12 91 LEU A CA 1
ATOM 729 C C . LEU A 1 91 ? -4.25 104.562 52.938 1 92.12 91 LEU A C 1
ATOM 731 O O . LEU A 1 91 ? -4.242 103.625 52.125 1 92.12 91 LEU A O 1
ATOM 735 N N . ARG A 1 92 ? -3.205 105.25 53.406 1 92.12 92 ARG A N 1
ATOM 736 C CA . ARG A 1 92 ? -1.895 104.812 52.938 1 92.12 92 ARG A CA 1
ATOM 737 C C . ARG A 1 92 ? -1.578 103.375 53.375 1 92.12 92 ARG A C 1
ATOM 739 O O . ARG A 1 92 ? -1.065 102.562 52.562 1 92.12 92 ARG A O 1
ATOM 746 N N . ASP A 1 93 ? -1.986 103 54.531 1 93.12 93 ASP A N 1
ATOM 747 C CA . ASP A 1 93 ? -1.763 101.625 55.031 1 93.12 93 ASP A CA 1
ATOM 748 C C . ASP A 1 93 ? -2.625 100.625 54.281 1 93.12 93 ASP A C 1
ATOM 750 O O . ASP A 1 93 ? -2.146 99.5 53.906 1 93.12 93 ASP A O 1
ATOM 754 N N . LYS A 1 94 ? -3.795 101 54.062 1 93.25 94 LYS A N 1
ATOM 755 C CA . LYS A 1 94 ? -4.703 100.125 53.344 1 93.25 94 LYS A CA 1
ATOM 756 C C . LYS A 1 94 ? -4.238 99.938 51.906 1 93.25 94 LYS A C 1
ATOM 758 O O . LYS A 1 94 ? -4.293 98.812 51.375 1 93.25 94 LYS A O 1
ATOM 763 N N . LEU A 1 95 ? -3.809 100.938 51.281 1 92.25 95 LEU A N 1
ATOM 764 C CA . LEU A 1 95 ? -3.305 100.875 49.906 1 92.25 95 LEU A CA 1
ATOM 765 C C . LEU A 1 95 ? -2.084 99.938 49.844 1 92.25 95 LEU A C 1
ATOM 767 O O . LEU A 1 95 ? -1.985 99.125 48.938 1 92.25 95 LEU A O 1
ATOM 771 N N . ALA A 1 96 ? -1.246 100.125 50.844 1 92.19 96 ALA A N 1
ATOM 772 C CA . ALA A 1 96 ? -0.056 99.312 50.875 1 92.19 96 ALA A CA 1
ATOM 773 C C . ALA A 1 96 ? -0.434 97.812 51.031 1 92.19 96 ALA A C 1
ATOM 775 O O . ALA A 1 96 ? 0.135 96.938 50.375 1 92.19 96 ALA A O 1
ATOM 776 N N . SER A 1 97 ? -1.339 97.562 51.812 1 94.31 97 SER A N 1
ATOM 777 C CA . SER A 1 97 ? -1.807 96.188 52.062 1 94.31 97 SER A CA 1
ATOM 778 C C . SER A 1 97 ? -2.424 95.625 50.781 1 94.31 97 SER A C 1
ATOM 780 O O . SER A 1 97 ? -2.121 94.5 50.406 1 94.31 97 SER A O 1
ATOM 782 N N . GLU A 1 98 ? -3.186 96.375 50.031 1 93.19 98 GLU A N 1
ATOM 783 C CA . GLU A 1 98 ? -3.836 95.938 48.812 1 93.19 98 GLU A CA 1
ATOM 784 C C . GLU A 1 98 ? -2.818 95.688 47.688 1 93.19 98 GLU A C 1
ATOM 786 O O . GLU A 1 98 ? -2.945 94.688 46.938 1 93.19 98 GLU A O 1
ATOM 791 N N . GLN A 1 99 ? -1.879 96.562 47.719 1 92.75 99 GLN A N 1
ATOM 792 C CA . GLN A 1 99 ? -0.819 96.375 46.719 1 92.75 99 GLN A CA 1
ATOM 793 C C . GLN A 1 99 ? -0.048 95.062 47 1 92.75 99 GLN A C 1
ATOM 795 O O . GLN A 1 99 ? 0.31 94.375 46.062 1 92.75 99 GLN A O 1
ATOM 800 N N . ASN A 1 100 ? 0.138 94.75 48.25 1 94.44 100 ASN A N 1
ATOM 801 C CA . ASN A 1 100 ? 0.792 93.5 48.625 1 94.44 100 ASN A CA 1
ATOM 802 C C . ASN A 1 100 ? -0.049 92.25 48.219 1 94.44 100 ASN A C 1
ATOM 804 O O . ASN A 1 100 ? 0.474 91.312 47.688 1 94.44 100 ASN A O 1
ATOM 808 N N . ILE A 1 101 ? -1.264 92.25 48.375 1 93.69 101 ILE A N 1
ATOM 809 C CA . ILE A 1 101 ? -2.182 91.188 48 1 93.69 101 ILE A CA 1
ATOM 810 C C . ILE A 1 101 ? -2.182 91 46.469 1 93.69 101 ILE A C 1
ATOM 812 O O . ILE A 1 101 ? -2.117 89.875 46 1 93.69 101 ILE A O 1
ATOM 816 N N . THR A 1 102 ? -2.227 92.062 45.781 1 91.5 102 THR A N 1
ATOM 817 C CA . THR A 1 102 ? -2.213 92.062 44.312 1 91.5 102 THR A CA 1
ATOM 818 C C . THR A 1 102 ? -0.944 91.375 43.781 1 91.5 102 THR A C 1
ATOM 820 O O . THR A 1 102 ? -0.999 90.562 42.875 1 91.5 102 THR A O 1
ATOM 823 N N . GLU A 1 103 ? 0.134 91.75 44.5 1 93.38 103 GLU A N 1
ATOM 824 C CA . GLU A 1 103 ? 1.403 91.125 44.094 1 93.38 103 GLU A CA 1
ATOM 825 C C . GLU A 1 103 ? 1.399 89.625 44.312 1 93.38 103 GLU A C 1
ATOM 827 O O . GLU A 1 103 ? 1.82 88.875 43.438 1 93.38 103 GLU A O 1
ATOM 832 N N . GLN A 1 104 ? 0.935 89.125 45.406 1 94.88 104 GLN A N 1
ATOM 833 C CA . GLN A 1 104 ? 0.877 87.75 45.75 1 94.88 104 GLN A CA 1
ATOM 834 C C . GLN A 1 104 ? -0.062 87 44.812 1 94.88 104 GLN A C 1
ATOM 836 O O . GLN A 1 104 ? 0.27 85.875 44.312 1 94.88 104 GLN A O 1
ATOM 841 N N . LEU A 1 105 ? -1.175 87.562 44.469 1 94.06 105 LEU A N 1
ATOM 842 C CA . LEU A 1 105 ? -2.146 86.938 43.594 1 94.06 105 LEU A CA 1
ATOM 843 C C . LEU A 1 105 ? -1.597 86.812 42.188 1 94.06 105 LEU A C 1
ATOM 845 O O . LEU A 1 105 ? -1.812 85.812 41.5 1 94.06 105 LEU A O 1
ATOM 849 N N . THR A 1 106 ? -0.903 87.875 41.812 1 92.94 106 THR A N 1
ATOM 850 C CA . THR A 1 106 ? -0.29 87.875 40.469 1 92.94 106 THR A CA 1
ATOM 851 C C . THR A 1 106 ? 0.725 86.75 40.375 1 92.94 106 THR A C 1
ATOM 853 O O . THR A 1 106 ? 0.753 86 39.375 1 92.94 106 THR A O 1
ATOM 856 N N . LYS A 1 107 ? 1.483 86.5 41.438 1 94.19 107 LYS A N 1
ATOM 857 C CA . LYS A 1 107 ? 2.467 85.438 41.469 1 94.19 107 LYS A CA 1
ATOM 858 C C . LYS A 1 107 ? 1.784 84.062 41.438 1 94.19 107 LYS A C 1
ATOM 860 O O . LYS A 1 107 ? 2.176 83.188 40.688 1 94.19 107 LYS A O 1
ATOM 865 N N . LYS A 1 108 ? 0.825 83.875 42.188 1 92.69 108 LYS A N 1
ATOM 866 C CA . LYS A 1 108 ? 0.082 82.625 42.25 1 92.69 108 LYS A CA 1
ATOM 867 C C . LYS A 1 108 ? -0.571 82.312 40.938 1 92.69 108 LYS A C 1
ATOM 869 O O . LYS A 1 108 ? -0.583 81.188 40.5 1 92.69 108 LYS A O 1
ATOM 874 N N . LEU A 1 109 ? -1.114 83.312 40.312 1 92.06 109 LEU A N 1
ATOM 875 C CA . LEU A 1 109 ? -1.752 83.125 39.031 1 92.06 109 LEU A CA 1
ATOM 876 C C . LEU A 1 109 ? -0.733 82.688 37.969 1 92.06 109 LEU A C 1
ATOM 878 O O . LEU A 1 109 ? -1.014 81.812 37.156 1 92.06 109 LEU A O 1
ATOM 882 N N . SER A 1 110 ? 0.428 83.375 38.062 1 93.38 110 SER A N 1
ATOM 883 C CA . SER A 1 110 ? 1.49 83 37.125 1 93.38 110 SER A CA 1
ATOM 884 C C . SER A 1 110 ? 1.911 81.562 37.312 1 93.38 110 SER A C 1
ATOM 886 O O . SER A 1 110 ? 2.055 80.812 36.344 1 93.38 110 SER A O 1
ATOM 888 N N . LEU A 1 111 ? 2.066 81.125 38.5 1 92.94 111 LEU A N 1
ATOM 889 C CA . LEU A 1 111 ? 2.445 79.75 38.812 1 92.94 111 LEU A CA 1
ATOM 890 C C . LEU A 1 111 ? 1.358 78.812 38.375 1 92.94 111 LEU A C 1
ATOM 892 O O . LEU A 1 111 ? 1.654 77.75 37.781 1 92.94 111 LEU A O 1
ATOM 896 N N . SER A 1 112 ? 0.13 79.125 38.562 1 92.25 112 SER A N 1
ATOM 897 C CA . SER A 1 112 ? -0.998 78.25 38.188 1 92.25 112 SER A CA 1
ATOM 898 C C . SER A 1 112 ? -1.111 78.125 36.688 1 92.25 112 SER A C 1
ATOM 900 O O . SER A 1 112 ? -1.378 77.062 36.156 1 92.25 112 SER A O 1
ATOM 902 N N . SER A 1 113 ? -0.887 79.312 36.031 1 91.75 113 SER A N 1
ATOM 903 C CA . SER A 1 113 ? -0.937 79.312 34.594 1 91.75 113 SER A CA 1
ATOM 904 C C . SER A 1 113 ? 0.16 78.375 34 1 91.75 113 SER A C 1
ATOM 906 O O . SER A 1 113 ? -0.08 77.625 33.062 1 91.75 113 SER A O 1
ATOM 908 N N . SER A 1 114 ? 1.322 78.438 34.594 1 93.56 114 SER A N 1
ATOM 909 C CA . SER A 1 114 ? 2.434 77.625 34.156 1 93.56 114 SER A CA 1
ATOM 910 C C . SER A 1 114 ? 2.15 76.125 34.406 1 93.56 114 SER A C 1
ATOM 912 O O . SER A 1 114 ? 2.404 75.312 33.562 1 93.56 114 SER A O 1
ATOM 914 N N . ALA A 1 115 ? 1.643 75.812 35.5 1 92.12 115 ALA A N 1
ATOM 915 C CA . ALA A 1 115 ? 1.274 74.438 35.844 1 92.12 115 ALA A CA 1
ATOM 916 C C . ALA A 1 115 ? 0.208 73.938 34.875 1 92.12 115 ALA A C 1
ATOM 918 O O . ALA A 1 115 ? 0.289 72.75 34.438 1 92.12 115 ALA A O 1
ATOM 919 N N . LEU A 1 116 ? -0.756 74.688 34.594 1 92.94 116 LEU A N 1
ATOM 920 C CA . LEU A 1 116 ? -1.827 74.312 33.688 1 92.94 116 LEU A CA 1
ATOM 921 C C . LEU A 1 116 ? -1.272 74 32.312 1 92.94 116 LEU A C 1
ATOM 923 O O . LEU A 1 116 ? -1.669 73 31.688 1 92.94 116 LEU A O 1
ATOM 927 N N . GLU A 1 117 ? -0.342 74.812 31.859 1 93.12 117 GLU A N 1
ATOM 928 C CA . GLU A 1 117 ? 0.279 74.562 30.562 1 93.12 117 GLU A CA 1
ATOM 929 C C . GLU A 1 117 ? 1.027 73.25 30.547 1 93.12 117 GLU A C 1
ATOM 931 O O . GLU A 1 117 ? 0.94 72.5 29.578 1 93.12 117 GLU A O 1
ATOM 936 N N . GLN A 1 118 ? 1.693 72.938 31.547 1 94.12 118 GLN A N 1
ATOM 937 C CA . GLN A 1 118 ? 2.447 71.688 31.641 1 94.12 118 GLN A CA 1
ATOM 938 C C . GLN A 1 118 ? 1.515 70.5 31.656 1 94.12 118 GLN A C 1
ATOM 940 O O . GLN A 1 118 ? 1.748 69.5 30.938 1 94.12 118 GLN A O 1
ATOM 945 N N . VAL A 1 119 ? 0.438 70.562 32.344 1 93.25 119 VAL A N 1
ATOM 946 C CA . VAL A 1 119 ? -0.494 69.438 32.469 1 93.25 119 VAL A CA 1
ATOM 947 C C . VAL A 1 119 ? -1.25 69.25 31.141 1 93.25 119 VAL A C 1
ATOM 949 O O . VAL A 1 119 ? -1.519 68.125 30.734 1 93.25 119 VAL A O 1
ATOM 952 N N . LEU A 1 120 ? -1.494 70.438 30.562 1 93.19 120 LEU A N 1
ATOM 953 C CA . LEU A 1 120 ? -2.141 70.312 29.25 1 93.19 120 LEU A CA 1
ATOM 954 C C . LEU A 1 120 ? -1.243 69.625 28.234 1 93.19 120 LEU A C 1
ATOM 956 O O . LEU A 1 120 ? -1.711 68.812 27.469 1 93.19 120 LEU A O 1
ATOM 960 N N . SER A 1 121 ? 0.003 69.938 28.266 1 94.19 121 SER A N 1
ATOM 961 C CA . SER A 1 121 ? 0.965 69.312 27.375 1 94.19 121 SER A CA 1
ATOM 962 C C . SER A 1 121 ? 1.065 67.812 27.656 1 94.19 121 SER A C 1
ATOM 964 O O . SER A 1 121 ? 1.079 67 26.734 1 94.19 121 SER A O 1
ATOM 966 N N . LEU A 1 122 ? 1.115 67.438 28.859 1 94.06 122 LEU A N 1
ATOM 967 C CA . LEU A 1 122 ? 1.155 66 29.266 1 94.06 122 LEU A CA 1
ATOM 968 C C . LEU A 1 122 ? -0.098 65.312 28.797 1 94.06 122 LEU A C 1
ATOM 970 O O . LEU A 1 122 ? -0.014 64.188 28.281 1 94.06 122 LEU A O 1
ATOM 974 N N . SER A 1 123 ? -1.223 65.875 29 1 93.56 123 SER A N 1
ATOM 975 C CA . SER A 1 123 ? -2.492 65.312 28.594 1 93.56 123 SER A CA 1
ATOM 976 C C . SER A 1 123 ? -2.518 65.062 27.094 1 93.56 123 SER A C 1
ATOM 978 O O . SER A 1 123 ? -3.02 64 26.656 1 93.56 123 SER A O 1
ATOM 980 N N . GLN A 1 124 ? -1.952 65.938 26.375 1 93.81 124 GLN A N 1
ATOM 981 C CA . GLN A 1 124 ? -1.902 65.75 24.922 1 93.81 124 GLN A CA 1
ATOM 982 C C . GLN A 1 124 ? -1.011 64.562 24.547 1 93.81 124 GLN A C 1
ATOM 984 O O . GLN A 1 124 ? -1.372 63.75 23.688 1 93.81 124 GLN A O 1
ATOM 989 N N . ARG A 1 125 ? 0.105 64.375 25.141 1 95.25 125 ARG A N 1
ATOM 990 C CA . ARG A 1 125 ? 1.01 63.281 24.891 1 95.25 125 ARG A CA 1
ATOM 991 C C . ARG A 1 125 ? 0.346 61.938 25.234 1 95.25 125 ARG A C 1
ATOM 993 O O . ARG A 1 125 ? 0.465 60.969 24.484 1 95.25 125 ARG A O 1
ATOM 1000 N N . LEU A 1 126 ? -0.328 61.969 26.344 1 95.88 126 LEU A N 1
ATOM 1001 C CA . LEU A 1 126 ? -1.014 60.75 26.797 1 95.88 126 LEU A CA 1
ATOM 1002 C C . LEU A 1 126 ? -2.135 60.375 25.828 1 95.88 126 LEU A C 1
ATOM 1004 O O . LEU A 1 126 ? -2.354 59.188 25.547 1 95.88 126 LEU A O 1
ATOM 1008 N N . ARG A 1 127 ? -2.809 61.438 25.328 1 95.5 127 ARG A N 1
ATOM 1009 C CA . ARG A 1 127 ? -3.863 61.188 24.344 1 95.5 127 ARG A CA 1
ATOM 1010 C C . ARG A 1 127 ? -3.299 60.562 23.078 1 95.5 127 ARG A C 1
ATOM 1012 O O . ARG A 1 127 ? -3.863 59.594 22.547 1 95.5 127 ARG A O 1
ATOM 1019 N N . PHE A 1 128 ? -2.215 61 22.625 1 96.06 128 PHE A N 1
ATOM 1020 C CA . PHE A 1 128 ? -1.568 60.469 21.438 1 96.06 128 PHE A CA 1
ATOM 1021 C C . PHE A 1 128 ? -1.105 59.031 21.656 1 96.06 128 PHE A C 1
ATOM 1023 O O . PHE A 1 128 ? -1.328 58.156 20.797 1 96.06 128 PHE A O 1
ATOM 1030 N N . ARG A 1 129 ? -0.526 58.781 22.75 1 96.88 129 ARG A N 1
ATOM 1031 C CA . ARG A 1 129 ? -0.072 57.406 23.078 1 96.88 129 ARG A CA 1
ATOM 1032 C C . ARG A 1 129 ? -1.241 56.438 23.141 1 96.88 129 ARG A C 1
ATOM 1034 O O . ARG A 1 129 ? -1.139 55.312 22.656 1 96.88 129 ARG A O 1
ATOM 1041 N N . ASN A 1 130 ? -2.279 56.938 23.766 1 95.31 130 ASN A N 1
ATOM 1042 C CA . ASN A 1 130 ? -3.48 56.094 23.844 1 95.31 130 ASN A CA 1
ATOM 1043 C C . ASN A 1 130 ? -4.016 55.75 22.469 1 95.31 130 ASN A C 1
ATOM 1045 O O . ASN A 1 130 ? -4.41 54.625 22.219 1 95.31 130 ASN A O 1
ATOM 1049 N N . GLN A 1 131 ? -4.023 56.719 21.578 1 95.06 131 GLN A N 1
ATOM 1050 C CA . GLN A 1 131 ? -4.484 56.5 20.219 1 95.06 131 GLN A CA 1
ATOM 1051 C C . GLN A 1 131 ? -3.594 55.469 19.5 1 95.06 131 GLN A C 1
ATOM 1053 O O . GLN A 1 131 ? -4.09 54.594 18.797 1 95.06 131 GLN A O 1
ATOM 1058 N N . ASN A 1 132 ? -2.328 55.562 19.625 1 96.25 132 ASN A N 1
ATOM 1059 C CA . ASN A 1 132 ? -1.379 54.625 19.016 1 96.25 132 ASN A CA 1
ATOM 1060 C C . ASN A 1 132 ? -1.561 53.219 19.562 1 96.25 132 ASN A C 1
ATOM 1062 O O . ASN A 1 132 ? -1.552 52.25 18.797 1 96.25 132 ASN A O 1
ATOM 1066 N N . ASN A 1 133 ? -1.711 53.125 20.859 1 96.94 133 ASN A N 1
ATOM 1067 C CA . ASN A 1 133 ? -1.931 51.812 21.484 1 96.94 133 ASN A CA 1
ATOM 1068 C C . ASN A 1 133 ? -3.209 51.156 20.984 1 96.94 133 ASN A C 1
ATOM 1070 O O . ASN A 1 133 ? -3.229 49.969 20.719 1 96.94 133 ASN A O 1
ATOM 1074 N N . GLU A 1 134 ? -4.227 52 20.828 1 95.75 134 GLU A N 1
ATOM 1075 C CA . GLU A 1 134 ? -5.496 51.469 20.344 1 95.75 134 GLU A CA 1
ATOM 1076 C C . GLU A 1 134 ? -5.363 50.938 18.922 1 95.75 134 GLU A C 1
ATOM 1078 O O . GLU A 1 134 ? -5.918 49.875 18.594 1 95.75 134 GLU A O 1
ATOM 1083 N N . ARG A 1 135 ? -4.625 51.562 18.062 1 97.06 135 ARG A N 1
ATOM 1084 C CA . ARG A 1 135 ? -4.379 51.094 16.703 1 97.06 135 ARG A CA 1
ATOM 1085 C C . ARG A 1 135 ? -3.582 49.812 16.688 1 97.06 135 ARG A C 1
ATOM 1087 O O . ARG A 1 135 ? -3.92 48.875 15.961 1 97.06 135 ARG A O 1
ATOM 1094 N N . GLU A 1 136 ? -2.588 49.75 17.5 1 97.31 136 GLU A N 1
ATOM 1095 C CA . GLU A 1 136 ? -1.759 48.562 17.578 1 97.31 136 GLU A CA 1
ATOM 1096 C C . GLU A 1 136 ? -2.557 47.375 18.125 1 97.31 136 GLU A C 1
ATOM 1098 O O . GLU A 1 136 ? -2.393 46.25 17.656 1 97.31 136 GLU A O 1
ATOM 1103 N N . LEU A 1 137 ? -3.371 47.688 19.156 1 97.56 137 LEU A N 1
ATOM 1104 C CA . LEU A 1 137 ? -4.234 46.625 19.719 1 97.56 137 LEU A CA 1
ATOM 1105 C C . LEU A 1 137 ? -5.141 46.062 18.625 1 97.56 137 LEU A C 1
ATOM 1107 O O . LEU A 1 137 ? -5.281 44.844 18.516 1 97.56 137 LEU A O 1
ATOM 1111 N N . GLU A 1 138 ? -5.719 46.906 17.812 1 96.62 138 GLU A N 1
ATOM 1112 C CA . GLU A 1 138 ? -6.59 46.469 16.734 1 96.62 138 GLU A CA 1
ATOM 1113 C C . GLU A 1 138 ? -5.828 45.625 15.727 1 96.62 138 GLU A C 1
ATOM 1115 O O . GLU A 1 138 ? -6.312 44.562 15.305 1 96.62 138 GLU A O 1
ATOM 1120 N N . GLU A 1 139 ? -4.648 45.969 15.336 1 97.38 139 GLU A N 1
ATOM 1121 C CA . GLU A 1 139 ? -3.818 45.219 14.383 1 97.38 139 GLU A CA 1
ATOM 1122 C C . GLU A 1 139 ? -3.426 43.875 14.93 1 97.38 139 GLU A C 1
ATOM 1124 O O . GLU A 1 139 ? -3.512 42.844 14.227 1 97.38 139 GLU A O 1
ATOM 1129 N N . LEU A 1 140 ? -3.061 43.875 16.203 1 97.38 140 LEU A N 1
ATOM 1130 C CA . LEU A 1 140 ? -2.627 42.625 16.828 1 97.38 140 LEU A CA 1
ATOM 1131 C C . LEU A 1 140 ? -3.791 41.656 16.953 1 97.38 140 LEU A C 1
ATOM 1133 O O . LEU A 1 140 ? -3.617 40.438 16.766 1 97.38 140 LEU A O 1
ATOM 1137 N N . ARG A 1 141 ? -4.941 42.219 17.266 1 97.56 141 ARG A N 1
ATOM 1138 C CA . ARG A 1 141 ? -6.125 41.344 17.344 1 97.56 141 ARG A CA 1
ATOM 1139 C C . ARG A 1 141 ? -6.438 40.719 15.992 1 97.56 141 ARG A C 1
ATOM 1141 O O . ARG A 1 141 ? -6.762 39.531 15.914 1 97.56 141 ARG A O 1
ATOM 1148 N N . ALA A 1 142 ? -6.305 41.406 14.906 1 97 142 ALA A N 1
ATOM 1149 C CA . ALA A 1 142 ? -6.543 40.906 13.555 1 97 142 ALA A CA 1
ATOM 1150 C C . ALA A 1 142 ? -5.516 39.844 13.18 1 97 142 ALA A C 1
ATOM 1152 O O . ALA A 1 142 ? -5.871 38.812 12.625 1 97 142 ALA A O 1
ATOM 1153 N N . LYS A 1 143 ? -4.305 40.094 13.5 1 96.69 143 LYS A N 1
ATOM 1154 C CA . LYS A 1 143 ? -3.236 39.156 13.211 1 96.69 143 LYS A CA 1
ATOM 1155 C C . LYS A 1 143 ? -3.422 37.875 14 1 96.69 143 LYS A C 1
ATOM 1157 O O . LYS A 1 143 ? -3.193 36.781 13.477 1 96.69 143 LYS A O 1
ATOM 1162 N N . LEU A 1 144 ? -3.775 38.062 15.25 1 97.06 144 LEU A N 1
ATOM 1163 C CA . LEU A 1 144 ? -4.02 36.875 16.094 1 97.06 144 LEU A CA 1
ATOM 1164 C C . LEU A 1 144 ? -5.16 36.031 15.531 1 97.06 144 LEU A C 1
ATOM 1166 O O . LEU A 1 144 ? -5.047 34.812 15.438 1 97.06 144 LEU A O 1
ATOM 1170 N N . ASP A 1 145 ? -6.215 36.656 15.18 1 96.81 145 ASP A N 1
ATOM 1171 C CA . ASP A 1 145 ? -7.355 35.969 14.594 1 96.81 145 ASP A CA 1
ATOM 1172 C C . ASP A 1 145 ? -6.941 35.188 13.344 1 96.81 145 ASP A C 1
ATOM 1174 O O . ASP A 1 145 ? -7.293 34 13.195 1 96.81 145 ASP A O 1
ATOM 1178 N N . ALA A 1 146 ? -6.203 35.781 12.438 1 96.12 146 ALA A N 1
ATOM 1179 C CA . ALA A 1 146 ? -5.734 35.156 11.211 1 96.12 146 ALA A CA 1
ATOM 1180 C C . ALA A 1 146 ? -4.832 33.969 11.516 1 96.12 146 ALA A C 1
ATOM 1182 O O . ALA A 1 146 ? -4.969 32.875 10.906 1 96.12 146 ALA A O 1
ATOM 1183 N N . ALA A 1 147 ? -3.992 34.188 12.445 1 95.12 147 ALA A N 1
ATOM 1184 C CA . ALA A 1 147 ? -3.061 33.125 12.82 1 95.12 147 ALA A CA 1
ATOM 1185 C C . ALA A 1 147 ? -3.801 31.922 13.406 1 95.12 147 ALA A C 1
ATOM 1187 O O . ALA A 1 147 ? -3.477 30.766 13.102 1 95.12 147 ALA A O 1
ATOM 1188 N N . GLU A 1 148 ? -4.754 32.219 14.258 1 95.25 148 GLU A N 1
ATOM 1189 C CA . GLU A 1 148 ? -5.523 31.156 14.883 1 95.25 148 GLU A CA 1
ATOM 1190 C C . GLU A 1 148 ? -6.34 30.391 13.859 1 95.25 148 GLU A C 1
ATOM 1192 O O . GLU A 1 148 ? -6.418 29.156 13.922 1 95.25 148 GLU A O 1
ATOM 1197 N N . LYS A 1 149 ? -6.926 31.031 12.93 1 95.06 149 LYS A N 1
ATOM 1198 C CA . LYS A 1 149 ? -7.684 30.359 11.875 1 95.06 149 LYS A CA 1
ATOM 1199 C C . LYS A 1 149 ? -6.785 29.469 11.023 1 95.06 149 LYS A C 1
ATOM 1201 O O . LYS A 1 149 ? -7.152 28.344 10.711 1 95.06 149 LYS A O 1
ATOM 1206 N N . ASP A 1 150 ? -5.664 29.969 10.664 1 94.25 150 ASP A N 1
ATOM 1207 C CA . ASP A 1 150 ? -4.691 29.203 9.898 1 94.25 150 ASP A CA 1
ATOM 1208 C C . ASP A 1 150 ? -4.227 27.969 10.68 1 94.25 150 ASP A C 1
ATOM 1210 O O . ASP A 1 150 ? -4.148 26.875 10.133 1 94.25 150 ASP A O 1
ATOM 1214 N N . ARG A 1 151 ? -3.932 28.203 11.875 1 91.81 151 ARG A N 1
ATOM 1215 C CA . ARG A 1 151 ? -3.551 27.109 12.766 1 91.81 151 ARG A CA 1
ATOM 1216 C C . ARG A 1 151 ? -4.625 26.031 12.797 1 91.81 151 ARG A C 1
ATOM 1218 O O . ARG A 1 151 ? -4.332 24.859 12.625 1 91.81 151 ARG A O 1
ATOM 1225 N N . ASP A 1 152 ? -5.809 26.391 13.062 1 92.88 152 ASP A N 1
ATOM 1226 C CA . ASP A 1 152 ? -6.91 25.438 13.188 1 92.88 152 ASP A CA 1
ATOM 1227 C C . ASP A 1 152 ? -7.141 24.703 11.875 1 92.88 152 ASP A C 1
ATOM 1229 O O . ASP A 1 152 ? -7.445 23.5 11.875 1 92.88 152 ASP A O 1
ATOM 1233 N N . TRP A 1 153 ? -6.988 25.312 10.719 1 93.44 153 TRP A N 1
ATOM 1234 C CA . TRP A 1 153 ? -7.105 24.688 9.414 1 93.44 153 TRP A CA 1
ATOM 1235 C C . TRP A 1 153 ? -6.039 23.609 9.234 1 93.44 153 TRP A C 1
ATOM 1237 O O . TRP A 1 153 ? -6.348 22.469 8.852 1 93.44 153 TRP A O 1
ATOM 1247 N N . HIS A 1 154 ? -4.883 23.984 9.594 1 90.25 154 HIS A N 1
ATOM 1248 C CA . HIS A 1 154 ? -3.785 23.031 9.438 1 90.25 154 HIS A CA 1
ATOM 1249 C C . HIS A 1 154 ? -3.939 21.844 10.391 1 90.25 154 HIS A C 1
ATOM 1251 O O . HIS A 1 154 ? -3.619 20.719 10.031 1 90.25 154 HIS A O 1
ATOM 1257 N N . ARG A 1 155 ? -4.395 22.203 11.547 1 90.94 155 ARG A N 1
ATOM 1258 C CA . ARG A 1 155 ? -4.656 21.125 12.5 1 90.94 155 ARG A CA 1
ATOM 1259 C C . ARG A 1 155 ? -5.676 20.141 11.953 1 90.94 155 ARG A C 1
ATOM 1261 O O . ARG A 1 155 ? -5.488 18.922 12.047 1 90.94 155 ARG A O 1
ATOM 1268 N N . LYS A 1 156 ? -6.684 20.609 11.43 1 90.88 156 LYS A N 1
ATOM 1269 C CA . LYS A 1 156 ? -7.723 19.766 10.844 1 90.88 156 LYS A CA 1
ATOM 1270 C C . LYS A 1 156 ? -7.176 18.969 9.664 1 90.88 156 LYS A C 1
ATOM 1272 O O . LYS A 1 156 ? -7.41 17.766 9.555 1 90.88 156 LYS A O 1
ATOM 1277 N N . GLN A 1 157 ? -6.457 19.594 8.828 1 89.25 157 GLN A N 1
ATOM 1278 C CA . GLN A 1 157 ? -5.871 18.938 7.664 1 89.25 157 GLN A CA 1
ATOM 1279 C C . GLN A 1 157 ? -4.898 17.844 8.086 1 89.25 157 GLN A C 1
ATOM 1281 O O . GLN A 1 157 ? -4.867 16.766 7.477 1 89.25 157 GLN A O 1
ATOM 1286 N N . HIS A 1 158 ? -4.164 18.203 9.047 1 88 158 HIS A N 1
ATOM 1287 C CA . HIS A 1 158 ? -3.221 17.234 9.578 1 88 158 HIS A CA 1
ATOM 1288 C C . HIS A 1 158 ? -3.938 15.969 10.047 1 88 158 HIS A C 1
ATOM 1290 O O . HIS A 1 158 ? -3.529 14.852 9.719 1 88 158 HIS A O 1
ATOM 1296 N N . THR A 1 159 ? -4.91 16.188 10.758 1 88.81 159 THR A N 1
ATOM 1297 C CA . THR A 1 159 ? -5.676 15.062 11.289 1 88.81 159 THR A CA 1
ATOM 1298 C C . THR A 1 159 ? -6.266 14.234 10.148 1 88.81 159 THR A C 1
ATOM 1300 O O . THR A 1 159 ? -6.215 13.008 10.18 1 88.81 159 THR A O 1
ATOM 1303 N N . GLU A 1 160 ? -6.75 14.82 9.141 1 89.75 160 GLU A N 1
ATOM 1304 C CA . GLU A 1 160 ? -7.375 14.148 8.008 1 89.75 160 GLU A CA 1
ATOM 1305 C C . GLU A 1 160 ? -6.352 13.359 7.199 1 89.75 160 GLU A C 1
ATOM 1307 O O . GLU A 1 160 ? -6.59 12.203 6.84 1 89.75 160 GLU A O 1
ATOM 1312 N N . ILE A 1 161 ? -5.266 13.969 6.977 1 89.5 161 ILE A N 1
ATOM 1313 C CA . ILE A 1 161 ? -4.23 13.312 6.18 1 89.5 161 ILE A CA 1
ATOM 1314 C C . ILE A 1 161 ? -3.666 12.117 6.945 1 89.5 161 ILE A C 1
ATOM 1316 O O . ILE A 1 161 ? -3.355 11.086 6.352 1 89.5 161 ILE A O 1
ATOM 1320 N N . LEU A 1 162 ? -3.551 12.359 8.227 1 88.81 162 LEU A N 1
ATOM 1321 C CA . LEU A 1 162 ? -3.068 11.258 9.055 1 88.81 162 LEU A CA 1
ATOM 1322 C C . LEU A 1 162 ? -4.027 10.07 8.992 1 88.81 162 LEU A C 1
ATOM 1324 O O . LEU A 1 162 ? -3.594 8.922 8.883 1 88.81 162 LEU A O 1
ATOM 1328 N N . GLU A 1 163 ? -5.211 10.297 9.078 1 89.12 163 GLU A N 1
ATOM 1329 C CA . GLU A 1 163 ? -6.219 9.25 8.969 1 89.12 163 GLU A CA 1
ATOM 1330 C C . GLU A 1 163 ? -6.16 8.562 7.602 1 89.12 163 GLU A C 1
ATOM 1332 O O . GLU A 1 163 ? -6.207 7.336 7.516 1 89.12 163 GLU A O 1
ATOM 1337 N N . ASP A 1 164 ? -6.047 9.312 6.57 1 89.56 164 ASP A N 1
ATOM 1338 C CA . ASP A 1 164 ? -5.926 8.781 5.215 1 89.56 164 ASP A CA 1
ATOM 1339 C C . ASP A 1 164 ? -4.699 7.887 5.078 1 89.56 164 ASP A C 1
ATOM 1341 O O . ASP A 1 164 ? -4.773 6.805 4.492 1 89.56 164 ASP A O 1
ATOM 1345 N N . CYS A 1 165 ? -3.701 8.43 5.613 1 87.38 165 CYS A N 1
ATOM 1346 C CA . CYS A 1 165 ? -2.455 7.668 5.566 1 87.38 165 CYS A CA 1
ATOM 1347 C C . CYS A 1 165 ? -2.605 6.328 6.273 1 87.38 165 CYS A C 1
ATOM 1349 O O . CYS A 1 165 ? -2.168 5.297 5.754 1 87.38 165 CYS A O 1
ATOM 1351 N N . ASN A 1 166 ? -3.229 6.375 7.367 1 88.75 166 ASN A N 1
ATOM 1352 C CA . ASN A 1 166 ? -3.453 5.145 8.117 1 88.75 166 ASN A CA 1
ATOM 1353 C C . ASN A 1 166 ? -4.344 4.172 7.352 1 88.75 166 ASN A C 1
ATOM 1355 O O . ASN A 1 166 ? -4.113 2.963 7.371 1 88.75 166 ASN A O 1
ATOM 1359 N N . MET A 1 167 ? -5.273 4.637 6.707 1 88.19 167 MET A N 1
ATOM 1360 C CA . MET A 1 167 ? -6.164 3.809 5.898 1 88.19 167 MET A CA 1
ATOM 1361 C C . MET A 1 167 ? -5.414 3.178 4.73 1 88.19 167 MET A C 1
ATOM 1363 O O . MET A 1 167 ? -5.598 1.995 4.438 1 88.19 167 MET A O 1
ATOM 1367 N N . ILE A 1 168 ? -4.613 3.936 4.129 1 85.38 168 ILE A N 1
ATOM 1368 C CA . ILE A 1 168 ? -3.812 3.455 3.008 1 85.38 168 ILE A CA 1
ATOM 1369 C C . ILE A 1 168 ? -2.859 2.359 3.484 1 85.38 168 ILE A C 1
ATOM 1371 O O . ILE A 1 168 ? -2.701 1.333 2.82 1 85.38 168 ILE A O 1
ATOM 1375 N N . LYS A 1 169 ? -2.299 2.607 4.621 1 87.94 169 LYS A N 1
ATOM 1376 C CA . LYS A 1 169 ? -1.396 1.617 5.203 1 87.94 169 LYS A CA 1
ATOM 1377 C C . LYS A 1 169 ? -2.127 0.309 5.488 1 87.94 169 LYS A C 1
ATOM 1379 O O . LYS A 1 169 ? -1.618 -0.772 5.184 1 87.94 169 LYS A O 1
ATOM 1384 N N . ALA A 1 170 ? -3.258 0.407 6.082 1 88.94 170 ALA A N 1
ATOM 1385 C CA . ALA A 1 170 ? -4.055 -0.774 6.395 1 88.94 170 ALA A CA 1
ATOM 1386 C C . ALA A 1 170 ? -4.465 -1.512 5.121 1 88.94 170 ALA A C 1
ATOM 1388 O O . ALA A 1 170 ? -4.383 -2.74 5.059 1 88.94 170 ALA A O 1
ATOM 1389 N N . ALA A 1 171 ? -4.848 -0.863 4.113 1 85.75 171 ALA A N 1
ATOM 1390 C CA . ALA A 1 171 ? -5.238 -1.444 2.832 1 85.75 171 ALA A CA 1
ATOM 1391 C C . ALA A 1 171 ? -4.055 -2.117 2.146 1 85.75 171 ALA A C 1
ATOM 1393 O O . ALA A 1 171 ? -4.191 -3.201 1.574 1 85.75 171 ALA A O 1
ATOM 1394 N N . ARG A 1 172 ? -2.971 -1.547 2.197 1 88.19 172 ARG A N 1
ATOM 1395 C CA . ARG A 1 172 ? -1.748 -2.113 1.638 1 88.19 172 ARG A CA 1
ATOM 1396 C C . ARG A 1 172 ? -1.409 -3.445 2.297 1 88.19 172 ARG A C 1
ATOM 1398 O O . ARG A 1 172 ? -1.106 -4.422 1.612 1 88.19 172 ARG A O 1
ATOM 1405 N N . ALA A 1 173 ? -1.474 -3.363 3.598 1 88.25 173 ALA A N 1
ATOM 1406 C CA . ALA A 1 173 ? -1.167 -4.59 4.328 1 88.25 173 ALA A CA 1
ATOM 1407 C C . ALA A 1 173 ? -2.141 -5.707 3.961 1 88.25 173 ALA A C 1
ATOM 1409 O O . ALA A 1 173 ? -1.728 -6.844 3.727 1 88.25 173 ALA A O 1
ATOM 1410 N N . SER A 1 174 ? -3.332 -5.434 3.84 1 90.06 174 SER A N 1
ATOM 1411 C CA . SER A 1 174 ? -4.367 -6.406 3.506 1 90.06 174 SER A CA 1
ATOM 1412 C C . SER A 1 174 ? -4.191 -6.938 2.088 1 90.06 174 SER A C 1
ATOM 1414 O O . SER A 1 174 ? -4.266 -8.148 1.86 1 90.06 174 SER A O 1
ATOM 1416 N N . ASP A 1 175 ? -3.943 -6.121 1.12 1 87.38 175 ASP A N 1
ATOM 1417 C CA . ASP A 1 175 ? -3.732 -6.5 -0.274 1 87.38 175 ASP A CA 1
ATOM 1418 C C . ASP A 1 175 ? -2.502 -7.395 -0.42 1 87.38 175 ASP A C 1
ATOM 1420 O O . ASP A 1 175 ? -2.545 -8.414 -1.112 1 87.38 175 ASP A O 1
ATOM 1424 N N . ASN A 1 176 ? -1.518 -7.039 0.26 1 86 176 ASN A N 1
ATOM 1425 C CA . ASN A 1 176 ? -0.291 -7.828 0.208 1 86 176 ASN A CA 1
ATOM 1426 C C . ASN A 1 176 ? -0.5 -9.227 0.778 1 86 176 ASN A C 1
ATOM 1428 O O . ASN A 1 176 ? -0.029 -10.211 0.206 1 86 176 ASN A O 1
ATOM 1432 N N . GLN A 1 177 ? -1.225 -9.273 1.841 1 90 177 GLN A N 1
ATOM 1433 C CA . GLN A 1 177 ? -1.504 -10.57 2.451 1 90 177 GLN A CA 1
ATOM 1434 C C . GLN A 1 177 ? -2.328 -11.453 1.517 1 90 177 GLN A C 1
ATOM 1436 O O . GLN A 1 177 ? -2.021 -12.633 1.34 1 90 177 GLN A O 1
ATOM 1441 N N . ARG A 1 178 ? -3.295 -10.891 0.896 1 91.44 178 ARG A N 1
ATOM 1442 C CA . ARG A 1 178 ? -4.148 -11.617 -0.037 1 91.44 178 ARG A CA 1
ATOM 1443 C C . ARG A 1 178 ? -3.35 -12.125 -1.23 1 91.44 178 ARG A C 1
ATOM 1445 O O . ARG A 1 178 ? -3.455 -13.297 -1.602 1 91.44 178 ARG A O 1
ATOM 1452 N N . LEU A 1 179 ? -2.559 -11.344 -1.786 1 89.94 179 LEU A N 1
ATOM 1453 C CA . LEU A 1 179 ? -1.76 -11.695 -2.955 1 89.94 179 LEU A CA 1
ATOM 1454 C C . LEU A 1 179 ? -0.717 -12.758 -2.602 1 89.94 179 LEU A C 1
ATOM 1456 O O . LEU A 1 179 ? -0.468 -13.672 -3.385 1 89.94 179 LEU A O 1
ATOM 1460 N N . GLU A 1 180 ? -0.264 -12.609 -1.383 1 91.12 180 GLU A N 1
ATOM 1461 C CA . GLU A 1 180 ? 0.715 -13.594 -0.93 1 91.12 180 GLU A CA 1
ATOM 1462 C C . GLU A 1 180 ? 0.072 -14.969 -0.74 1 91.12 180 GLU A C 1
ATOM 1464 O O . GLU A 1 180 ? 0.681 -15.992 -1.052 1 91.12 180 GLU A O 1
ATOM 1469 N N . GLN A 1 181 ? -1.096 -15 -0.299 1 92.31 181 GLN A N 1
ATOM 1470 C CA . GLN A 1 181 ? -1.824 -16.25 -0.135 1 92.31 181 GLN A CA 1
ATOM 1471 C C . GLN A 1 181 ? -2.098 -16.922 -1.484 1 92.31 181 GLN A C 1
ATOM 1473 O O . GLN A 1 181 ? -1.903 -18.125 -1.644 1 92.31 181 GLN A O 1
ATOM 1478 N N . VAL A 1 182 ? -2.51 -16.172 -2.41 1 92.94 182 VAL A N 1
ATOM 1479 C CA . VAL A 1 182 ? -2.775 -16.672 -3.752 1 92.94 182 VAL A CA 1
ATOM 1480 C C . VAL A 1 182 ? -1.482 -17.203 -4.371 1 92.94 182 VAL A C 1
ATOM 1482 O O . VAL A 1 182 ? -1.461 -18.297 -4.953 1 92.94 182 VAL A O 1
ATOM 1485 N N . LYS A 1 183 ? -0.423 -16.5 -4.23 1 89 183 LYS A N 1
ATOM 1486 C CA . LYS A 1 183 ? 0.896 -16.906 -4.703 1 89 183 LYS A CA 1
ATOM 1487 C C . LYS A 1 183 ? 1.303 -18.25 -4.098 1 89 183 LYS A C 1
ATOM 1489 O O . LYS A 1 183 ? 1.775 -19.141 -4.809 1 89 183 LYS A O 1
ATOM 1494 N N . SER A 1 184 ? 1.111 -18.344 -2.842 1 93.19 184 SER A N 1
ATOM 1495 C CA . SER A 1 184 ? 1.464 -19.578 -2.145 1 93.19 184 SER A CA 1
ATOM 1496 C C . SER A 1 184 ? 0.652 -20.766 -2.666 1 93.19 184 SER A C 1
ATOM 1498 O O . SER A 1 184 ? 1.199 -21.844 -2.904 1 93.19 184 SER A O 1
ATOM 1500 N N . ARG A 1 185 ? -0.608 -20.578 -2.914 1 95.06 185 ARG A N 1
ATOM 1501 C CA . ARG A 1 185 ? -1.48 -21.625 -3.436 1 95.06 185 ARG A CA 1
ATOM 1502 C C . ARG A 1 185 ? -1.061 -22.031 -4.844 1 95.06 185 ARG A C 1
ATOM 1504 O O . ARG A 1 185 ? -1.018 -23.234 -5.16 1 95.06 185 ARG A O 1
ATOM 1511 N N . LEU A 1 186 ? -0.707 -21.078 -5.621 1 94.25 186 LEU A N 1
ATOM 1512 C CA . LEU A 1 186 ? -0.286 -21.344 -6.992 1 94.25 186 LEU A CA 1
ATOM 1513 C C . LEU A 1 186 ? 1.047 -22.078 -7.02 1 94.25 186 LEU A C 1
ATOM 1515 O O . LEU A 1 186 ? 1.244 -22.984 -7.84 1 94.25 186 LEU A O 1
ATOM 1519 N N . ARG A 1 187 ? 1.919 -21.719 -6.125 1 94.12 187 ARG A N 1
ATOM 1520 C CA . ARG A 1 187 ? 3.203 -22.406 -6.023 1 94.12 187 ARG A CA 1
ATOM 1521 C C . ARG A 1 187 ? 3.016 -23.859 -5.629 1 94.12 187 ARG A C 1
ATOM 1523 O O . ARG A 1 187 ? 3.666 -24.75 -6.184 1 94.12 187 ARG A O 1
ATOM 1530 N N . GLN A 1 188 ? 2.141 -24.047 -4.695 1 95.75 188 GLN A N 1
ATOM 1531 C CA . GLN A 1 188 ? 1.849 -25.406 -4.246 1 95.75 188 GLN A CA 1
ATOM 1532 C C . GLN A 1 188 ? 1.242 -26.234 -5.371 1 95.75 188 GLN A C 1
ATOM 1534 O O . GLN A 1 188 ? 1.617 -27.391 -5.566 1 95.75 188 GLN A O 1
ATOM 1539 N N . ARG A 1 189 ? 0.415 -25.672 -6.109 1 95.94 189 ARG A N 1
ATOM 1540 C CA . ARG A 1 189 ? -0.204 -26.359 -7.242 1 95.94 189 ARG A CA 1
ATOM 1541 C C . ARG A 1 189 ? 0.828 -26.672 -8.32 1 95.94 189 ARG A C 1
ATOM 1543 O O . ARG A 1 189 ? 0.819 -27.766 -8.891 1 95.94 189 ARG A O 1
ATOM 1550 N N . ASN A 1 190 ? 1.608 -25.734 -8.531 1 94.38 190 ASN A N 1
ATOM 1551 C CA . ASN A 1 190 ? 2.693 -25.922 -9.484 1 94.38 190 ASN A CA 1
ATOM 1552 C C . ASN A 1 190 ? 3.584 -27.109 -9.086 1 94.38 190 ASN A C 1
ATOM 1554 O O . ASN A 1 190 ? 3.943 -27.938 -9.922 1 94.38 190 ASN A O 1
ATOM 1558 N N . LEU A 1 191 ? 3.916 -27.109 -7.883 1 95.31 191 LEU A N 1
ATOM 1559 C CA . LEU A 1 191 ? 4.75 -28.203 -7.371 1 95.31 191 LEU A CA 1
ATOM 1560 C C . LEU A 1 191 ? 4.031 -29.547 -7.496 1 95.31 191 LEU A C 1
ATOM 1562 O O . LEU A 1 191 ? 4.621 -30.531 -7.945 1 95.31 191 LEU A O 1
ATOM 1566 N N . ALA A 1 192 ? 2.807 -29.578 -7.18 1 96.12 192 ALA A N 1
ATOM 1567 C CA . ALA A 1 192 ? 2.012 -30.797 -7.242 1 96.12 192 ALA A CA 1
ATOM 1568 C C . ALA A 1 192 ? 1.917 -31.328 -8.672 1 96.12 192 ALA A C 1
ATOM 1570 O O . ALA A 1 192 ? 2.09 -32.531 -8.914 1 96.12 192 ALA A O 1
ATOM 1571 N N . LEU A 1 193 ? 1.712 -30.438 -9.594 1 95.62 193 LEU A N 1
ATOM 1572 C CA . LEU A 1 193 ? 1.602 -30.812 -11 1 95.62 193 LEU A CA 1
ATOM 1573 C C . LEU A 1 193 ? 2.936 -31.328 -11.531 1 95.62 193 LEU A C 1
ATOM 1575 O O . LEU A 1 193 ? 2.977 -32.312 -12.273 1 95.62 193 LEU A O 1
ATOM 1579 N N . SER A 1 194 ? 3.922 -30.625 -11.109 1 95.19 194 SER A N 1
ATOM 1580 C CA . SER A 1 194 ? 5.258 -31.031 -11.547 1 95.19 194 SER A CA 1
ATOM 1581 C C . SER A 1 194 ? 5.605 -32.438 -11.039 1 95.19 194 SER A C 1
ATOM 1583 O O . SER A 1 194 ? 6.156 -33.25 -11.773 1 95.19 194 SER A O 1
ATOM 1585 N N . LEU A 1 195 ? 5.281 -32.688 -9.859 1 96.31 195 LEU A N 1
ATOM 1586 C CA . LEU A 1 195 ? 5.539 -34 -9.273 1 96.31 195 LEU A CA 1
ATOM 1587 C C . LEU A 1 195 ? 4.707 -35.094 -9.953 1 96.31 195 LEU A C 1
ATOM 1589 O O . LEU A 1 195 ? 5.195 -36.188 -10.203 1 96.31 195 LEU A O 1
ATOM 1593 N N . GLU A 1 196 ? 3.514 -34.75 -10.203 1 96.31 196 GLU A N 1
ATOM 1594 C CA . GLU A 1 196 ? 2.633 -35.688 -10.898 1 96.31 196 GLU A CA 1
ATOM 1595 C C . GLU A 1 196 ? 3.172 -36.031 -12.289 1 96.31 196 GLU A C 1
ATOM 1597 O O . GLU A 1 196 ? 3.199 -37.188 -12.68 1 96.31 196 GLU A O 1
ATOM 1602 N N . LEU A 1 197 ? 3.594 -35.062 -12.953 1 96.44 197 LEU A N 1
ATOM 1603 C CA . LEU A 1 197 ? 4.16 -35.25 -14.281 1 96.44 197 LEU A CA 1
ATOM 1604 C C . LEU A 1 197 ? 5.406 -36.125 -14.219 1 96.44 197 LEU A C 1
ATOM 1606 O O . LEU A 1 197 ? 5.566 -37.031 -15.039 1 96.44 197 LEU A O 1
ATOM 1610 N N . HIS A 1 198 ? 6.199 -35.812 -13.281 1 96 198 HIS A N 1
ATOM 1611 C CA . HIS A 1 198 ? 7.41 -36.625 -13.094 1 96 198 HIS A CA 1
ATOM 1612 C C . HIS A 1 198 ? 7.074 -38.062 -12.836 1 96 198 HIS A C 1
ATOM 1614 O O . HIS A 1 198 ? 7.695 -38.969 -13.414 1 96 198 HIS A O 1
ATOM 1620 N N . ARG A 1 199 ? 6.117 -38.312 -12.047 1 96.38 199 ARG A N 1
ATOM 1621 C CA . ARG A 1 199 ? 5.672 -39.688 -11.758 1 96.38 199 ARG A CA 1
ATOM 1622 C C . ARG A 1 199 ? 5.172 -40.375 -13.016 1 96.38 199 ARG A C 1
ATOM 1624 O O . ARG A 1 199 ? 5.484 -41.531 -13.258 1 96.38 199 ARG A O 1
ATOM 1631 N N . HIS A 1 200 ? 4.441 -39.656 -13.797 1 96.94 200 HIS A N 1
ATOM 1632 C CA . HIS A 1 200 ? 3.922 -40.219 -15.047 1 96.94 200 HIS A CA 1
ATOM 1633 C C . HIS A 1 200 ? 5.059 -40.625 -15.984 1 96.94 200 HIS A C 1
ATOM 1635 O O . HIS A 1 200 ? 5.027 -41.688 -16.594 1 96.94 200 HIS A O 1
ATOM 1641 N N . LEU A 1 201 ? 5.988 -39.781 -16.062 1 97.06 201 LEU A N 1
ATOM 1642 C CA . LEU A 1 201 ? 7.121 -40.031 -16.953 1 97.06 201 LEU A CA 1
ATOM 1643 C C . LEU A 1 201 ? 7.91 -41.25 -16.469 1 97.06 201 LEU A C 1
ATOM 1645 O O . LEU A 1 201 ? 8.352 -42.062 -17.281 1 97.06 201 LEU A O 1
ATOM 1649 N N . ARG A 1 202 ? 8.094 -41.344 -15.188 1 97.25 202 ARG A N 1
ATOM 1650 C CA . ARG A 1 202 ? 8.75 -42.531 -14.609 1 97.25 202 ARG A CA 1
ATOM 1651 C C . ARG A 1 202 ? 7.992 -43.781 -14.945 1 97.25 202 ARG A C 1
ATOM 1653 O O . ARG A 1 202 ? 8.594 -44.781 -15.367 1 97.25 202 ARG A O 1
ATOM 1660 N N . ASP A 1 203 ? 6.691 -43.75 -14.789 1 97.5 203 ASP A N 1
ATOM 1661 C CA . ASP A 1 203 ? 5.859 -44.938 -15.062 1 97.5 203 ASP A CA 1
ATOM 1662 C C . ASP A 1 203 ? 5.945 -45.312 -16.531 1 97.5 203 ASP A C 1
ATOM 1664 O O . ASP A 1 203 ? 6.074 -46.5 -16.859 1 97.5 203 ASP A O 1
ATOM 1668 N N . VAL A 1 204 ? 5.887 -44.375 -17.375 1 97.88 204 VAL A N 1
ATOM 1669 C CA . VAL A 1 204 ? 5.98 -44.656 -18.812 1 97.88 204 VAL A CA 1
ATOM 1670 C C . VAL A 1 204 ? 7.336 -45.281 -19.125 1 97.88 204 VAL A C 1
ATOM 1672 O O . VAL A 1 204 ? 7.414 -46.25 -19.875 1 97.88 204 VAL A O 1
ATOM 1675 N N . ALA A 1 205 ? 8.383 -44.688 -18.578 1 97.75 205 ALA A N 1
ATOM 1676 C CA . ALA A 1 205 ? 9.727 -45.219 -18.781 1 97.75 205 ALA A CA 1
ATOM 1677 C C . ALA A 1 205 ? 9.797 -46.688 -18.344 1 97.75 205 ALA A C 1
ATOM 1679 O O . ALA A 1 205 ? 10.383 -47.531 -19.047 1 97.75 205 ALA A O 1
ATOM 1680 N N . ASP A 1 206 ? 9.195 -47 -17.234 1 97.62 206 ASP A N 1
ATOM 1681 C CA . ASP A 1 206 ? 9.156 -48.375 -16.734 1 97.62 206 ASP A CA 1
ATOM 1682 C C . ASP A 1 206 ? 8.43 -49.281 -17.703 1 97.62 206 ASP A C 1
ATOM 1684 O O . ASP A 1 206 ? 8.914 -50.375 -18.016 1 97.62 206 ASP A O 1
ATOM 1688 N N . PHE A 1 207 ? 7.355 -48.812 -18.188 1 97.81 207 PHE A N 1
ATOM 1689 C CA . PHE A 1 207 ? 6.559 -49.656 -19.062 1 97.81 207 PHE A CA 1
ATOM 1690 C C . PHE A 1 207 ? 7.254 -49.875 -20.406 1 97.81 207 PHE A C 1
ATOM 1692 O O . PHE A 1 207 ? 7.168 -50.938 -21 1 97.81 207 PHE A O 1
ATOM 1699 N N . VAL A 1 208 ? 7.938 -48.844 -20.922 1 98.12 208 VAL A N 1
ATOM 1700 C CA . VAL A 1 208 ? 8.727 -49.031 -22.125 1 98.12 208 VAL A CA 1
ATOM 1701 C C . VAL A 1 208 ? 9.781 -50.094 -21.906 1 98.12 208 VAL A C 1
ATOM 1703 O O . VAL A 1 208 ? 9.984 -50.969 -22.766 1 98.12 208 VAL A O 1
ATOM 1706 N N . THR A 1 209 ? 10.336 -50.062 -20.781 1 97.5 209 THR A N 1
ATOM 1707 C CA . THR A 1 209 ? 11.352 -51.031 -20.438 1 97.5 209 THR A CA 1
ATOM 1708 C C . THR A 1 209 ? 10.75 -52.438 -20.375 1 97.5 209 THR A C 1
ATOM 1710 O O . THR A 1 209 ? 11.32 -53.406 -20.922 1 97.5 209 THR A O 1
ATOM 1713 N N . HIS A 1 210 ? 9.594 -52.562 -19.781 1 97.31 210 HIS A N 1
ATOM 1714 C CA . HIS A 1 210 ? 8.906 -53.844 -19.703 1 97.31 210 HIS A CA 1
ATOM 1715 C C . HIS A 1 210 ? 8.523 -54.375 -21.078 1 97.31 210 HIS A C 1
ATOM 1717 O O . HIS A 1 210 ? 8.672 -55.562 -21.375 1 97.31 210 HIS A O 1
ATOM 1723 N N . LEU A 1 211 ? 8.094 -53.469 -21.875 1 98.12 211 LEU A N 1
ATOM 1724 C CA . LEU A 1 211 ? 7.723 -53.844 -23.234 1 98.12 211 LEU A CA 1
ATOM 1725 C C . LEU A 1 211 ? 8.945 -54.312 -24.031 1 98.12 211 LEU A C 1
ATOM 1727 O O . LEU A 1 211 ? 8.875 -55.281 -24.766 1 98.12 211 LEU A O 1
ATOM 1731 N N . ASP A 1 212 ? 9.969 -53.594 -23.906 1 97.88 212 ASP A N 1
ATOM 1732 C CA . ASP A 1 212 ? 11.219 -53.969 -24.578 1 97.88 212 ASP A CA 1
ATOM 1733 C C . ASP A 1 212 ? 11.656 -55.375 -24.219 1 97.88 212 ASP A C 1
ATOM 1735 O O . ASP A 1 212 ? 11.953 -56.188 -25.109 1 97.88 212 ASP A O 1
ATOM 1739 N N . LEU A 1 213 ? 11.641 -55.594 -22.984 1 98 213 LEU A N 1
ATOM 1740 C CA . LEU A 1 213 ? 12.102 -56.906 -22.516 1 98 213 LEU A CA 1
ATOM 1741 C C . LEU A 1 213 ? 11.133 -58 -22.922 1 98 213 LEU A C 1
ATOM 1743 O O . LEU A 1 213 ? 11.555 -59.094 -23.328 1 98 213 LEU A O 1
ATOM 1747 N N . ALA A 1 214 ? 9.898 -57.719 -22.844 1 97.38 214 ALA A N 1
ATOM 1748 C CA . ALA A 1 214 ? 8.891 -58.688 -23.234 1 97.38 214 ALA A CA 1
ATOM 1749 C C . ALA A 1 214 ? 8.977 -59 -24.734 1 97.38 214 ALA A C 1
ATOM 1751 O O . ALA A 1 214 ? 8.836 -60.156 -25.141 1 97.38 214 ALA A O 1
ATOM 1752 N N . ALA A 1 215 ? 9.211 -57.969 -25.484 1 97 215 ALA A N 1
ATOM 1753 C CA . ALA A 1 215 ? 9.32 -58.125 -26.938 1 97 215 ALA A CA 1
ATOM 1754 C C . ALA A 1 215 ? 10.477 -59.062 -27.297 1 97 215 ALA A C 1
ATOM 1756 O O . ALA A 1 215 ? 10.422 -59.75 -28.312 1 97 215 ALA A O 1
ATOM 1757 N N . GLU A 1 216 ? 11.43 -59.031 -26.531 1 96.62 216 GLU A N 1
ATOM 1758 C CA . GLU A 1 216 ? 12.609 -59.875 -26.766 1 96.62 216 GLU A CA 1
ATOM 1759 C C . GLU A 1 216 ? 12.523 -61.188 -25.984 1 96.62 216 GLU A C 1
ATOM 1761 O O . GLU A 1 216 ? 13.523 -61.906 -25.875 1 96.62 216 GLU A O 1
ATOM 1766 N N . GLU A 1 217 ? 11.422 -61.438 -25.359 1 96 217 GLU A N 1
ATOM 1767 C CA . GLU A 1 217 ? 11.102 -62.656 -24.656 1 96 217 GLU A CA 1
ATOM 1768 C C . GLU A 1 217 ? 12.039 -62.906 -23.484 1 96 217 GLU A C 1
ATOM 1770 O O . GLU A 1 217 ? 12.469 -64 -23.219 1 96 217 GLU A O 1
ATOM 1775 N N . VAL A 1 218 ? 12.367 -61.844 -22.891 1 97.19 218 VAL A N 1
ATOM 1776 C CA . VAL A 1 218 ? 13.195 -61.906 -21.703 1 97.19 218 VAL A CA 1
ATOM 1777 C C . VAL A 1 218 ? 12.328 -62.281 -20.5 1 97.19 218 VAL A C 1
ATOM 1779 O O . VAL A 1 218 ? 11.258 -61.719 -20.297 1 97.19 218 VAL A O 1
ATOM 1782 N N . ARG A 1 219 ? 12.75 -63.25 -19.766 1 97.62 219 ARG A N 1
ATOM 1783 C CA . ARG A 1 219 ? 12.055 -63.625 -18.531 1 97.62 219 ARG A CA 1
ATOM 1784 C C . ARG A 1 219 ? 12.531 -62.75 -17.359 1 97.62 219 ARG A C 1
ATOM 1786 O O . ARG A 1 219 ? 13.703 -62.812 -16.969 1 97.62 219 ARG A O 1
ATOM 1793 N N . VAL A 1 220 ? 11.602 -62 -16.734 1 96.88 220 VAL A N 1
ATOM 1794 C CA . VAL A 1 220 ? 12 -61.031 -15.727 1 96.88 220 VAL A CA 1
ATOM 1795 C C . VAL A 1 220 ? 11.484 -61.469 -14.359 1 96.88 220 VAL A C 1
ATOM 1797 O O . VAL A 1 220 ? 10.531 -62.25 -14.266 1 96.88 220 VAL A O 1
ATOM 1800 N N . TYR A 1 221 ? 12.18 -60.938 -13.289 1 95.62 221 TYR A N 1
ATOM 1801 C CA . TYR A 1 221 ? 11.641 -61.031 -11.938 1 95.62 221 TYR A CA 1
ATOM 1802 C C . TYR A 1 221 ? 10.531 -60.031 -11.711 1 95.62 221 TYR A C 1
ATOM 1804 O O . TYR A 1 221 ? 10.695 -58.844 -12 1 95.62 221 TYR A O 1
ATOM 1812 N N . THR A 1 222 ? 9.359 -60.469 -11.266 1 92.5 222 THR A N 1
ATOM 1813 C CA . THR A 1 222 ? 8.195 -59.594 -11.125 1 92.5 222 THR A CA 1
ATOM 1814 C C . THR A 1 222 ? 7.938 -59.281 -9.656 1 92.5 222 THR A C 1
ATOM 1816 O O . THR A 1 222 ? 6.965 -58.594 -9.328 1 92.5 222 THR A O 1
ATOM 1819 N N . CYS A 1 223 ? 8.812 -59.688 -8.805 1 93.5 223 CYS A N 1
ATOM 1820 C CA . CYS A 1 223 ? 8.656 -59.469 -7.375 1 93.5 223 CYS A CA 1
ATOM 1821 C C . CYS A 1 223 ? 9.062 -58.031 -7.012 1 93.5 223 CYS A C 1
ATOM 1823 O O . CYS A 1 223 ? 9.812 -57.406 -7.742 1 93.5 223 CYS A O 1
ATOM 1825 N N . TYR A 1 224 ? 8.438 -57.625 -5.883 1 88.81 224 TYR A N 1
ATOM 1826 C CA . TYR A 1 224 ? 8.734 -56.312 -5.355 1 88.81 224 TYR A CA 1
ATOM 1827 C C . TYR A 1 224 ? 9.578 -56.406 -4.09 1 88.81 224 TYR A C 1
ATOM 1829 O O . TYR A 1 224 ? 9.344 -57.25 -3.24 1 88.81 224 TYR A O 1
ATOM 1837 N N . HIS A 1 225 ? 10.594 -55.562 -4.137 1 91.44 225 HIS A N 1
ATOM 1838 C CA . HIS A 1 225 ? 11.461 -55.469 -2.971 1 91.44 225 HIS A CA 1
ATOM 1839 C C . HIS A 1 225 ? 11.75 -54 -2.615 1 91.44 225 HIS A C 1
ATOM 1841 O O . HIS A 1 225 ? 12.156 -53.219 -3.475 1 91.44 225 HIS A O 1
ATOM 1847 N N . ASN A 1 226 ? 11.586 -53.75 -1.415 1 85.94 226 ASN A N 1
ATOM 1848 C CA . ASN A 1 226 ? 11.898 -52.375 -0.957 1 85.94 226 ASN A CA 1
ATOM 1849 C C . ASN A 1 226 ? 13.406 -52.125 -0.956 1 85.94 226 ASN A C 1
ATOM 1851 O O . ASN A 1 226 ? 13.852 -51.031 -1.227 1 85.94 226 ASN A O 1
ATOM 1855 N N . ASN A 1 227 ? 14.023 -53.156 -0.606 1 91.44 227 ASN A N 1
ATOM 1856 C CA . ASN A 1 227 ? 15.484 -53.094 -0.536 1 91.44 227 ASN A CA 1
ATOM 1857 C C . ASN A 1 227 ? 16.125 -54.312 -1.192 1 91.44 227 ASN A C 1
ATOM 1859 O O . ASN A 1 227 ? 15.984 -55.438 -0.694 1 91.44 227 ASN A O 1
ATOM 1863 N N . LEU A 1 228 ? 16.891 -54 -2.312 1 94.31 228 LEU A N 1
ATOM 1864 C CA . LEU A 1 228 ? 17.453 -55.062 -3.1 1 94.31 228 LEU A CA 1
ATOM 1865 C C . LEU A 1 228 ? 18.516 -55.812 -2.307 1 94.31 228 LEU A C 1
ATOM 1867 O O . LEU A 1 228 ? 18.812 -57 -2.588 1 94.31 228 LEU A O 1
ATOM 1871 N N . LYS A 1 229 ? 19.094 -55.219 -1.279 1 92.06 229 LYS A N 1
ATOM 1872 C CA . LYS A 1 229 ? 20.141 -55.844 -0.471 1 92.06 229 LYS A CA 1
ATOM 1873 C C . LYS A 1 229 ? 19.578 -56.906 0.436 1 92.06 229 LYS A C 1
ATOM 1875 O O . LYS A 1 229 ? 20.328 -57.75 0.976 1 92.06 229 LYS A O 1
ATOM 1880 N N . GLU A 1 230 ? 18.312 -56.906 0.552 1 92.38 230 GLU A N 1
ATOM 1881 C CA . GLU A 1 230 ? 17.688 -57.812 1.473 1 92.38 230 GLU A CA 1
ATOM 1882 C C . GLU A 1 230 ? 17.266 -59.125 0.758 1 92.38 230 GLU A C 1
ATOM 1884 O O . GLU A 1 230 ? 16.734 -60.031 1.38 1 92.38 230 GLU A O 1
ATOM 1889 N N . ILE A 1 231 ? 17.469 -59.125 -0.511 1 94.62 231 ILE A N 1
ATOM 1890 C CA . ILE A 1 231 ? 17.172 -60.344 -1.265 1 94.62 231 ILE A CA 1
ATOM 1891 C C . ILE A 1 231 ? 18.156 -61.438 -0.883 1 94.62 231 ILE A C 1
ATOM 1893 O O . ILE A 1 231 ? 19.375 -61.25 -1.015 1 94.62 231 ILE A O 1
ATOM 1897 N N . THR A 1 232 ? 17.609 -62.531 -0.34 1 92.88 232 THR A N 1
ATOM 1898 C CA . THR A 1 232 ? 18.391 -63.688 0.092 1 92.88 232 THR A CA 1
ATOM 1899 C C . THR A 1 232 ? 17.984 -64.938 -0.7 1 92.88 232 THR A C 1
ATOM 1901 O O . THR A 1 232 ? 16.984 -64.938 -1.419 1 92.88 232 THR A O 1
ATOM 1904 N N . PRO A 1 233 ? 18.781 -66 -0.6 1 93.5 233 PRO A N 1
ATOM 1905 C CA . PRO A 1 233 ? 18.438 -67.25 -1.312 1 93.5 233 PRO A CA 1
ATOM 1906 C C . PRO A 1 233 ? 17.062 -67.812 -0.917 1 93.5 233 PRO A C 1
ATOM 1908 O O . PRO A 1 233 ? 16.422 -68.5 -1.699 1 93.5 233 PRO A O 1
ATOM 1911 N N . LYS A 1 234 ? 16.547 -67.312 0.271 1 93.06 234 LYS A N 1
ATOM 1912 C CA . LYS A 1 234 ? 15.281 -67.812 0.776 1 93.06 234 LYS A CA 1
ATOM 1913 C C . LYS A 1 234 ? 14.133 -66.875 0.418 1 93.06 234 LYS A C 1
ATOM 1915 O O . LYS A 1 234 ? 12.969 -67.188 0.646 1 93.06 234 LYS A O 1
ATOM 1920 N N . SER A 1 235 ? 14.531 -65.75 -0.168 1 91.94 235 SER A N 1
ATOM 1921 C CA . SER A 1 235 ? 13.5 -64.812 -0.499 1 91.94 235 SER A CA 1
ATOM 1922 C C . SER A 1 235 ? 12.555 -65.312 -1.572 1 91.94 235 SER A C 1
ATOM 1924 O O . SER A 1 235 ? 12.984 -66 -2.498 1 91.94 235 SER A O 1
ATOM 1926 N N . ASP A 1 236 ? 11.344 -64.938 -1.404 1 89.44 236 ASP A N 1
ATOM 1927 C CA . ASP A 1 236 ? 10.375 -65.312 -2.426 1 89.44 236 ASP A CA 1
ATOM 1928 C C . ASP A 1 236 ? 10.672 -64.625 -3.752 1 89.44 236 ASP A C 1
ATOM 1930 O O . ASP A 1 236 ? 11.141 -63.5 -3.77 1 89.44 236 ASP A O 1
ATOM 1934 N N . LYS A 1 237 ? 10.508 -65.375 -4.824 1 91.88 237 LYS A N 1
ATOM 1935 C CA . LYS A 1 237 ? 10.742 -64.812 -6.152 1 91.88 237 LYS A CA 1
ATOM 1936 C C . LYS A 1 237 ? 9.68 -65.312 -7.145 1 91.88 237 LYS A C 1
ATOM 1938 O O . LYS A 1 237 ? 9.078 -66.375 -6.957 1 91.88 237 LYS A O 1
ATOM 1943 N N . SER A 1 238 ? 9.359 -64.5 -8.023 1 94 238 SER A N 1
ATOM 1944 C CA . SER A 1 238 ? 8.492 -64.812 -9.148 1 94 238 SER A CA 1
ATOM 1945 C C . SER A 1 238 ? 9.078 -64.312 -10.461 1 94 238 SER A C 1
ATOM 1947 O O . SER A 1 238 ? 9.641 -63.219 -10.492 1 94 238 SER A O 1
ATOM 1949 N N . THR A 1 239 ? 9.047 -65.188 -11.5 1 95.5 239 THR A N 1
ATOM 1950 C CA . THR A 1 239 ? 9.555 -64.812 -12.805 1 95.5 239 THR A CA 1
ATOM 1951 C C . THR A 1 239 ? 8.516 -65 -13.891 1 95.5 239 THR A C 1
ATOM 1953 O O . THR A 1 239 ? 7.613 -65.875 -13.719 1 95.5 239 THR A O 1
ATOM 1956 N N . ARG A 1 240 ? 8.625 -64.25 -1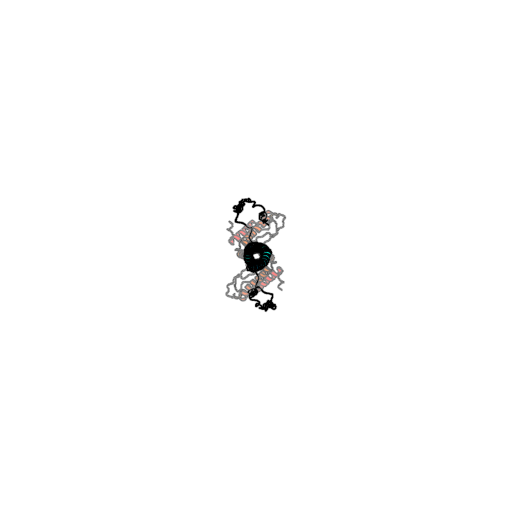4.898 1 94.94 240 ARG A N 1
ATOM 1957 C CA . ARG A 1 240 ? 7.742 -64.5 -16.031 1 94.94 240 ARG A CA 1
ATOM 1958 C C . ARG A 1 240 ? 8.219 -63.75 -17.266 1 94.94 240 ARG A C 1
ATOM 1960 O O . ARG A 1 240 ? 8.938 -62.75 -17.156 1 94.94 240 ARG A O 1
ATOM 1967 N N . ILE A 1 241 ? 7.91 -64.375 -18.344 1 95.25 241 ILE A N 1
ATOM 1968 C CA . ILE A 1 241 ? 7.867 -63.594 -19.562 1 95.25 241 ILE A CA 1
ATOM 1969 C C . ILE A 1 241 ? 6.523 -62.875 -19.672 1 95.25 241 ILE A C 1
ATOM 1971 O O . ILE A 1 241 ? 5.477 -63.531 -19.781 1 95.25 241 ILE A O 1
ATOM 1975 N N . LYS A 1 242 ? 6.559 -61.562 -19.609 1 94.69 242 LYS A N 1
ATOM 1976 C CA . LYS A 1 242 ? 5.293 -60.812 -19.547 1 94.69 242 LYS A CA 1
ATOM 1977 C C . LYS A 1 242 ? 4.633 -60.75 -20.906 1 94.69 242 LYS A C 1
ATOM 1979 O O . LYS A 1 242 ? 5.195 -60.188 -21.844 1 94.69 242 LYS A O 1
ATOM 1984 N N . PRO A 1 243 ? 3.461 -61.344 -20.953 1 95.19 243 PRO A N 1
ATOM 1985 C CA . PRO A 1 243 ? 2.748 -61.188 -22.219 1 95.19 243 PRO A CA 1
ATOM 1986 C C . PRO A 1 243 ? 2.258 -59.75 -22.438 1 95.19 243 PRO A C 1
ATOM 1988 O O . PRO A 1 243 ? 2.109 -59 -21.484 1 95.19 243 PRO A O 1
ATOM 1991 N N . MET A 1 244 ? 2.021 -59.438 -23.656 1 95.69 244 MET A N 1
ATOM 1992 C CA . MET A 1 244 ? 1.599 -58.094 -24.031 1 95.69 244 MET A CA 1
ATOM 1993 C C . MET A 1 244 ? 0.318 -57.688 -23.312 1 95.69 244 MET A C 1
ATOM 1995 O O . MET A 1 244 ? 0.206 -56.562 -22.797 1 95.69 244 MET A O 1
ATOM 1999 N N . GLY A 1 245 ? -0.593 -58.594 -23.188 1 95.69 245 GLY A N 1
ATOM 2000 C CA . GLY A 1 245 ? -1.851 -58.312 -22.516 1 95.69 245 GLY A CA 1
ATOM 2001 C C . GLY A 1 245 ? -1.678 -57.969 -21.047 1 95.69 245 GLY A C 1
ATOM 2002 O O . GLY A 1 245 ? -2.398 -57.125 -20.5 1 95.69 245 GLY A O 1
ATOM 2003 N N . MET A 1 246 ? -0.757 -58.562 -20.438 1 95.81 246 MET A N 1
ATOM 2004 C CA . MET A 1 246 ? -0.482 -58.312 -19.016 1 95.81 246 MET A CA 1
ATOM 2005 C C . MET A 1 246 ? 0.067 -56.906 -18.828 1 95.81 246 MET A C 1
ATOM 2007 O O . MET A 1 246 ? -0.346 -56.188 -17.922 1 95.81 246 MET A O 1
ATOM 2011 N N . ILE A 1 247 ? 1.004 -56.531 -19.688 1 97.19 247 ILE A N 1
ATOM 2012 C CA . ILE A 1 247 ? 1.595 -55.219 -19.609 1 97.19 247 ILE A CA 1
ATOM 2013 C C . ILE A 1 247 ? 0.524 -54.156 -19.859 1 97.19 247 ILE A C 1
ATOM 2015 O O . ILE A 1 247 ? 0.459 -53.125 -19.141 1 97.19 247 ILE A O 1
ATOM 2019 N N . ALA A 1 248 ? -0.315 -54.406 -20.844 1 97.88 248 ALA A N 1
ATOM 2020 C CA . ALA A 1 248 ? -1.419 -53.5 -21.125 1 97.88 248 ALA A CA 1
ATOM 2021 C C . ALA A 1 248 ? -2.316 -53.312 -19.906 1 97.88 248 ALA A C 1
ATOM 2023 O O . ALA A 1 248 ? -2.684 -52.188 -19.562 1 97.88 248 ALA A O 1
ATOM 2024 N N . ASN A 1 249 ? -2.6 -54.406 -19.281 1 97.06 249 ASN A N 1
ATOM 2025 C CA . ASN A 1 249 ? -3.451 -54.375 -18.094 1 97.06 249 ASN A CA 1
ATOM 2026 C C . ASN A 1 249 ? -2.773 -53.625 -16.938 1 97.06 249 ASN A C 1
ATOM 2028 O O . ASN A 1 249 ? -3.418 -52.875 -16.219 1 97.06 249 ASN A O 1
ATOM 2032 N N . GLU A 1 250 ? -1.549 -53.875 -16.75 1 96.5 250 GLU A N 1
ATOM 2033 C CA . GLU A 1 250 ? -0.8 -53.188 -15.703 1 96.5 250 GLU A CA 1
ATOM 2034 C C . GLU A 1 250 ? -0.737 -51.688 -15.969 1 96.5 250 GLU A C 1
ATOM 2036 O O . GLU A 1 250 ? -0.863 -50.875 -15.047 1 96.5 250 GLU A O 1
ATOM 2041 N N . MET A 1 251 ? -0.537 -51.375 -17.25 1 97.75 251 MET A N 1
ATOM 2042 C CA . MET A 1 251 ? -0.518 -49.969 -17.625 1 97.75 251 MET A CA 1
ATOM 2043 C C . MET A 1 251 ? -1.859 -49.312 -17.328 1 97.75 251 MET A C 1
ATOM 2045 O O . MET A 1 251 ? -1.908 -48.25 -16.719 1 97.75 251 MET A O 1
ATOM 2049 N N . TYR A 1 252 ? -2.947 -49.938 -17.688 1 97.75 252 TYR A N 1
ATOM 2050 C CA . TYR A 1 252 ? -4.27 -49.375 -17.406 1 97.75 252 TYR A CA 1
ATOM 2051 C C . TYR A 1 252 ? -4.48 -49.219 -15.914 1 97.75 252 TYR A C 1
ATOM 2053 O O . TYR A 1 252 ? -4.914 -48.156 -15.469 1 97.75 252 TYR A O 1
ATOM 2061 N N . LYS A 1 253 ? -4.125 -50.188 -15.195 1 96.88 253 LYS A N 1
ATOM 2062 C CA . LYS A 1 253 ? -4.344 -50.156 -13.75 1 96.88 253 LYS A CA 1
ATOM 2063 C C . LYS A 1 253 ? -3.553 -49.031 -13.094 1 96.88 253 LYS A C 1
ATOM 2065 O O . LYS A 1 253 ? -4.008 -48.438 -12.109 1 96.88 253 LYS A O 1
ATOM 2070 N N . ASN A 1 254 ? -2.418 -48.75 -13.625 1 97.12 254 ASN A N 1
ATOM 2071 C CA . ASN A 1 254 ? -1.545 -47.719 -13.07 1 97.12 254 ASN A CA 1
ATOM 2072 C C . ASN A 1 254 ? -2.221 -46.375 -13.07 1 97.12 254 ASN A C 1
ATOM 2074 O O . ASN A 1 254 ? -1.957 -45.531 -12.195 1 97.12 254 ASN A O 1
ATOM 2078 N N . TRP A 1 255 ? -3.102 -46.125 -14.055 1 97.06 255 TRP A N 1
ATOM 2079 C CA . TRP A 1 255 ? -3.715 -44.812 -14.188 1 97.06 255 TRP A CA 1
ATOM 2080 C C . TRP A 1 255 ? -5.227 -44.906 -14.008 1 97.06 255 TRP A C 1
ATOM 2082 O O . TRP A 1 255 ? -5.93 -43.875 -14.148 1 97.06 255 TRP A O 1
ATOM 2092 N N . ALA A 1 256 ? -5.711 -46.031 -13.625 1 95.62 256 ALA A N 1
ATOM 2093 C CA . ALA A 1 256 ? -7.145 -46.312 -13.617 1 95.62 256 ALA A CA 1
ATOM 2094 C C . ALA A 1 256 ? -7.871 -45.375 -12.633 1 95.62 256 ALA A C 1
ATOM 2096 O O . ALA A 1 256 ? -9.062 -45.125 -12.797 1 95.62 256 ALA A O 1
ATOM 2097 N N . ASP A 1 257 ? -7.137 -44.875 -11.562 1 94.31 257 ASP A N 1
ATOM 2098 C CA . ASP A 1 257 ? -7.777 -44.062 -10.539 1 94.31 257 ASP A CA 1
ATOM 2099 C C . ASP A 1 257 ? -7.848 -42.594 -10.961 1 94.31 257 ASP A C 1
ATOM 2101 O O . ASP A 1 257 ? -8.492 -41.781 -10.297 1 94.31 257 ASP A O 1
ATOM 2105 N N . ASP A 1 258 ? -7.266 -42.312 -11.969 1 95.69 258 ASP A N 1
ATOM 2106 C CA . ASP A 1 258 ? -7.277 -40.969 -12.469 1 95.69 258 ASP A CA 1
ATOM 2107 C C . ASP A 1 258 ? -8.453 -40.719 -13.422 1 95.69 258 ASP A C 1
ATOM 2109 O O . ASP A 1 258 ? -8.5 -41.312 -14.508 1 95.69 258 ASP A O 1
ATOM 2113 N N . GLU A 1 259 ? -9.32 -39.844 -13.07 1 95.12 259 GLU A N 1
ATOM 2114 C CA . GLU A 1 259 ? -10.523 -39.594 -13.852 1 95.12 259 GLU A CA 1
ATOM 2115 C C . GLU A 1 259 ? -10.18 -39 -15.227 1 95.12 259 GLU A C 1
ATOM 2117 O O . GLU A 1 259 ? -10.852 -39.312 -16.219 1 95.12 259 GLU A O 1
ATOM 2122 N N . ARG A 1 260 ? -9.203 -38.188 -15.242 1 94.56 260 ARG A N 1
ATOM 2123 C CA . ARG A 1 260 ? -8.766 -37.625 -16.516 1 94.56 260 ARG A CA 1
ATOM 2124 C C . ARG A 1 260 ? -8.32 -38.719 -17.469 1 94.56 260 ARG A C 1
ATOM 2126 O O . ARG A 1 260 ? -8.625 -38.688 -18.656 1 94.56 260 ARG A O 1
ATOM 2133 N N . PHE A 1 261 ? -7.578 -39.688 -17 1 97.62 261 PHE A N 1
ATOM 2134 C CA . PHE A 1 261 ? -7.125 -40.812 -17.797 1 97.62 261 PHE A CA 1
ATOM 2135 C C . PHE A 1 261 ? -8.305 -41.625 -18.328 1 97.62 261 PHE A C 1
ATOM 2137 O O . PHE A 1 261 ? -8.328 -42.031 -19.484 1 97.62 261 PHE A O 1
ATOM 2144 N N . LYS A 1 262 ? -9.25 -41.906 -17.516 1 96.56 262 LYS A N 1
ATOM 2145 C CA . LYS A 1 262 ? -10.414 -42.688 -17.906 1 96.56 262 LYS A CA 1
ATOM 2146 C C . LYS A 1 262 ? -11.125 -42.062 -19.094 1 96.56 262 LYS A C 1
ATOM 2148 O O . LYS A 1 262 ? -11.555 -42.75 -20.016 1 96.56 262 LYS A O 1
ATOM 2153 N N . GLU A 1 263 ? -11.25 -40.75 -18.984 1 96.56 263 GLU A N 1
ATOM 2154 C C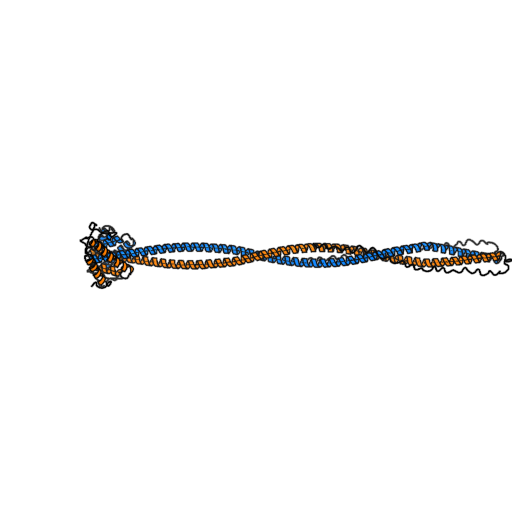A . GLU A 1 263 ? -11.875 -40.031 -20.078 1 96.56 263 GLU A CA 1
ATOM 2155 C C . GLU A 1 263 ? -11.078 -40.188 -21.375 1 96.56 263 GLU A C 1
ATOM 2157 O O . GLU A 1 263 ? -11.648 -40.5 -22.422 1 96.56 263 GLU A O 1
ATOM 2162 N N . GLU A 1 264 ? -9.766 -40 -21.234 1 97.25 264 GLU A N 1
ATOM 2163 C CA . GLU A 1 264 ? -8.914 -40.125 -22.422 1 97.25 264 GLU A CA 1
ATOM 2164 C C . GLU A 1 264 ? -8.914 -41.562 -22.953 1 97.25 264 GLU A C 1
ATOM 2166 O O . GLU A 1 264 ? -8.852 -41.781 -24.156 1 97.25 264 GLU A O 1
ATOM 2171 N N . TYR A 1 265 ? -8.945 -42.531 -22.078 1 97.62 265 TYR A N 1
ATOM 2172 C CA . TYR A 1 265 ? -9.008 -43.938 -22.422 1 97.62 265 TYR A CA 1
ATOM 2173 C C . TYR A 1 265 ? -10.234 -44.25 -23.281 1 97.62 265 TYR A C 1
ATOM 2175 O O . TYR A 1 265 ? -10.125 -44.875 -24.328 1 97.62 265 TYR A O 1
ATOM 2183 N N . GLN A 1 266 ? -11.367 -43.75 -22.875 1 96.06 266 GLN A N 1
ATOM 2184 C CA . GLN A 1 266 ? -12.602 -43.938 -23.625 1 96.06 266 GLN A CA 1
ATOM 2185 C C . GLN A 1 266 ? -12.523 -43.25 -24.984 1 96.06 266 GLN A C 1
ATOM 2187 O O . GLN A 1 266 ? -12.992 -43.781 -25.984 1 96.06 266 GLN A O 1
ATOM 2192 N N . GLN A 1 267 ? -12 -42.094 -24.953 1 96.5 267 GLN A N 1
ATOM 2193 C CA . GLN A 1 267 ? -11.859 -41.344 -26.203 1 96.5 267 GLN A CA 1
ATOM 2194 C C . GLN A 1 267 ? -10.945 -42.062 -27.172 1 96.5 267 GLN A C 1
ATOM 2196 O O . GLN A 1 267 ? -11.195 -42.094 -28.375 1 96.5 267 GLN A O 1
ATOM 2201 N N . ALA A 1 268 ? -9.867 -42.656 -26.625 1 97.19 268 ALA A N 1
ATOM 2202 C CA . ALA A 1 268 ? -8.938 -43.406 -27.453 1 97.19 268 ALA A CA 1
ATOM 2203 C C . ALA A 1 268 ? -9.633 -44.625 -28.109 1 97.19 268 ALA A C 1
ATOM 2205 O O . ALA A 1 268 ? -9.438 -44.875 -29.297 1 97.19 268 ALA A O 1
ATOM 2206 N N . ARG A 1 269 ? -10.422 -45.312 -27.344 1 96.75 269 ARG A N 1
ATOM 2207 C CA . ARG A 1 269 ? -11.188 -46.469 -27.859 1 96.75 269 ARG A CA 1
ATOM 2208 C C . ARG A 1 269 ? -12.117 -46.031 -28.984 1 96.75 269 ARG A C 1
ATOM 2210 O O . ARG A 1 269 ? -12.156 -46.656 -30.047 1 96.75 269 ARG A O 1
ATOM 2217 N N . LYS A 1 270 ? -12.812 -44.938 -28.734 1 96.19 270 LYS A N 1
ATOM 2218 C CA . LYS A 1 270 ? -13.75 -44.438 -29.734 1 96.19 270 LYS A CA 1
ATOM 2219 C C . LYS A 1 270 ? -13.023 -44 -31 1 96.19 270 LYS A C 1
ATOM 2221 O O . LYS A 1 270 ? -13.484 -44.281 -32.094 1 96.19 270 LYS A O 1
ATOM 2226 N N . ALA A 1 271 ? -11.969 -43.312 -30.797 1 95.94 271 ALA A N 1
ATOM 2227 C CA . ALA A 1 271 ? -11.227 -42.781 -31.938 1 95.94 271 ALA A CA 1
ATOM 2228 C C . ALA A 1 271 ? -10.766 -43.875 -32.875 1 95.94 271 ALA A C 1
ATOM 2230 O O . ALA A 1 271 ? -10.906 -43.75 -34.094 1 95.94 271 ALA A O 1
ATOM 2231 N N . ILE A 1 272 ? -10.203 -44.938 -32.281 1 96.81 272 ILE A N 1
ATOM 2232 C CA . ILE A 1 272 ? -9.68 -46 -33.125 1 96.81 272 ILE A CA 1
ATOM 2233 C C . ILE A 1 272 ? -10.836 -46.75 -33.812 1 96.81 272 ILE A C 1
ATOM 2235 O O . ILE A 1 272 ? -10.719 -47.156 -34.969 1 96.81 272 ILE A O 1
ATOM 2239 N N . CYS A 1 273 ? -11.922 -46.906 -33.188 1 96.69 273 CYS A N 1
ATOM 2240 C CA . CYS A 1 273 ? -13.102 -47.531 -33.781 1 96.69 273 CYS A CA 1
ATOM 2241 C C . CYS A 1 273 ? -13.641 -46.656 -34.938 1 96.69 273 CYS A C 1
ATOM 2243 O O . CYS A 1 273 ? -13.969 -47.188 -36 1 96.69 273 CYS A O 1
ATOM 2245 N N . ASN A 1 274 ? -13.734 -45.375 -34.656 1 96.38 274 ASN A N 1
ATOM 2246 C CA . ASN A 1 274 ? -14.18 -44.469 -35.688 1 96.38 274 ASN A CA 1
ATOM 2247 C C . ASN A 1 274 ? -13.258 -44.5 -36.906 1 96.38 274 ASN A C 1
ATOM 2249 O O . ASN A 1 274 ? -13.727 -44.469 -38.062 1 96.38 274 ASN A O 1
ATOM 2253 N N . HIS A 1 275 ? -12 -44.5 -36.656 1 96.81 275 HIS A N 1
ATOM 2254 C CA . HIS A 1 275 ? -11.023 -44.594 -37.75 1 96.81 275 HIS A CA 1
ATOM 2255 C C . HIS A 1 275 ? -11.25 -45.844 -38.594 1 96.81 275 HIS A C 1
ATOM 2257 O O . HIS A 1 275 ? -11.32 -45.75 -39.812 1 96.81 275 HIS A O 1
ATOM 2263 N N . HIS A 1 276 ? -11.391 -47 -37.938 1 97.19 276 HIS A N 1
ATOM 2264 C CA . HIS A 1 276 ? -11.656 -48.25 -38.656 1 97.19 276 HIS A CA 1
ATOM 2265 C C . HIS A 1 276 ? -12.992 -48.188 -39.375 1 97.19 276 HIS A C 1
ATOM 2267 O O . HIS A 1 276 ? -13.094 -48.656 -40.531 1 97.19 276 HIS A O 1
ATOM 2273 N N . GLY A 1 277 ? -13.945 -47.594 -38.75 1 96.06 277 GLY A N 1
ATOM 2274 C CA . GLY A 1 277 ? -15.242 -47.406 -39.375 1 96.06 277 GLY A CA 1
ATOM 2275 C C . GLY A 1 277 ? -15.18 -46.594 -40.656 1 96.06 277 GLY A C 1
ATOM 2276 O O . GLY A 1 277 ? -15.852 -46.938 -41.625 1 96.06 277 GLY A O 1
ATOM 2277 N N . ALA A 1 278 ? -14.453 -45.594 -40.625 1 96.44 278 ALA A N 1
ATOM 2278 C CA . ALA A 1 278 ? -14.297 -44.75 -41.812 1 96.44 278 ALA A CA 1
ATOM 2279 C C . ALA A 1 278 ? -13.68 -45.531 -42.969 1 96.44 278 ALA A C 1
ATOM 2281 O O . ALA A 1 278 ? -14.109 -45.375 -44.094 1 96.44 278 ALA A O 1
ATOM 2282 N N . HIS A 1 279 ? -12.68 -46.312 -42.625 1 96.69 279 HIS A N 1
ATOM 2283 C CA . HIS A 1 279 ? -12.047 -47.125 -43.656 1 96.69 279 HIS A CA 1
ATOM 2284 C C . HIS A 1 279 ? -13.016 -48.188 -44.188 1 96.69 279 HIS A C 1
ATOM 2286 O O . HIS A 1 279 ? -13.039 -48.469 -45.375 1 96.69 279 HIS A O 1
ATOM 2292 N N . GLU A 1 280 ? -13.805 -48.75 -43.312 1 96.19 280 GLU A N 1
ATOM 2293 C CA . GLU A 1 280 ? -14.805 -49.75 -43.719 1 96.19 280 GLU A CA 1
ATOM 2294 C C . GLU A 1 280 ? -15.844 -49.094 -44.656 1 96.19 280 GLU A C 1
ATOM 2296 O O . GLU A 1 280 ? -16.219 -49.688 -45.656 1 96.19 280 GLU A O 1
ATOM 2301 N N . LYS A 1 281 ? -16.266 -47.969 -44.312 1 95.25 281 LYS A N 1
ATOM 2302 C CA . LYS A 1 281 ? -17.25 -47.25 -45.125 1 95.25 281 LYS A CA 1
ATOM 2303 C C . LYS A 1 281 ? -16.688 -46.938 -46.5 1 95.25 281 LYS A C 1
ATOM 2305 O O . LYS A 1 281 ? -17.438 -46.938 -47.5 1 95.25 281 LYS A O 1
ATOM 2310 N N . ALA A 1 282 ? -15.453 -46.75 -46.562 1 95.5 282 ALA A N 1
ATOM 2311 C CA . ALA A 1 282 ? -14.797 -46.438 -47.844 1 95.5 282 ALA A CA 1
ATOM 2312 C C . ALA A 1 282 ? -14.508 -47.688 -48.625 1 95.5 282 ALA A C 1
ATOM 2314 O O . ALA A 1 282 ? -13.961 -47.625 -49.75 1 95.5 282 ALA A O 1
ATOM 2315 N N . GLY A 1 283 ? -14.695 -48.844 -48.062 1 94.56 283 GLY A N 1
ATOM 2316 C CA . GLY A 1 283 ? -14.539 -50.094 -48.75 1 94.56 283 GLY A CA 1
ATOM 2317 C C . GLY A 1 283 ? -13.148 -50.688 -48.594 1 94.56 283 GLY A C 1
ATOM 2318 O O . GLY A 1 283 ? -12.758 -51.562 -49.375 1 94.56 283 GLY A O 1
ATOM 2319 N N . HIS A 1 284 ? -12.398 -50.188 -47.656 1 94.5 284 HIS A N 1
ATOM 2320 C CA . HIS A 1 284 ? -11.047 -50.688 -47.469 1 94.5 284 HIS A CA 1
ATOM 2321 C C . HIS A 1 284 ? -11.07 -52.031 -46.75 1 94.5 284 HIS A C 1
ATOM 2323 O O . HIS A 1 284 ? -11.945 -52.281 -45.938 1 94.5 284 HIS A O 1
ATOM 2329 N N . VAL A 1 285 ? -10.016 -52.844 -47.156 1 91.81 285 VAL A N 1
ATOM 2330 C CA . VAL A 1 285 ? -9.953 -54.188 -46.594 1 91.81 285 VAL A CA 1
ATOM 2331 C C . VAL A 1 285 ? -8.578 -54.406 -45.938 1 91.81 285 VAL A C 1
ATOM 2333 O O . VAL A 1 285 ? -7.797 -53.469 -45.812 1 91.81 285 VAL A O 1
ATOM 2336 N N . ASN A 1 286 ? -8.352 -55.438 -45.312 1 91.12 286 ASN A N 1
ATOM 2337 C CA . ASN A 1 286 ? -7.102 -55.906 -44.719 1 91.12 286 ASN A CA 1
ATOM 2338 C C . ASN A 1 286 ? -6.992 -55.5 -43.25 1 91.12 286 ASN A C 1
ATOM 2340 O O . ASN A 1 286 ? -6.219 -56.094 -42.5 1 91.12 286 ASN A O 1
ATOM 2344 N N . GLY A 1 287 ? -7.742 -54.5 -42.906 1 94.31 287 GLY A N 1
ATOM 2345 C CA . GLY A 1 287 ? -7.906 -54.25 -41.5 1 94.31 287 GLY A CA 1
ATOM 2346 C C . GLY A 1 287 ? -9.102 -54.969 -40.906 1 94.31 287 GLY A C 1
ATOM 2347 O O . GLY A 1 287 ? -10.086 -55.219 -41.594 1 94.31 287 GLY A O 1
ATOM 2348 N N . ASP A 1 288 ? -8.953 -55.219 -39.656 1 96.12 288 ASP A N 1
ATOM 2349 C CA . ASP A 1 288 ? -10.094 -55.875 -39 1 96.12 288 ASP A CA 1
ATOM 2350 C C . ASP A 1 288 ? -11.305 -54.938 -38.969 1 96.12 288 ASP A C 1
ATOM 2352 O O . ASP A 1 288 ? -11.148 -53.719 -38.875 1 96.12 288 ASP A O 1
ATOM 2356 N N . TYR A 1 289 ? -12.414 -55.562 -39 1 96.19 289 TYR A N 1
ATOM 2357 C CA . TYR A 1 289 ? -13.648 -54.781 -39.031 1 96.19 289 TYR A CA 1
ATOM 2358 C C . TYR A 1 289 ? -13.891 -54.125 -37.688 1 96.19 289 TYR A C 1
ATOM 2360 O O . TYR A 1 289 ? -13.484 -54.656 -36.656 1 96.19 289 TYR A O 1
ATOM 2368 N N . VAL A 1 290 ? -14.672 -53 -37.781 1 96.56 290 VAL A N 1
ATOM 2369 C CA . VAL A 1 290 ? -14.945 -52.219 -36.562 1 96.56 290 VAL A CA 1
ATOM 2370 C C . VAL A 1 290 ? -15.758 -53.062 -35.562 1 96.56 290 VAL A C 1
ATOM 2372 O O . VAL A 1 290 ? -15.578 -52.938 -34.375 1 96.56 290 VAL A O 1
ATOM 2375 N N . SER A 1 291 ? -16.547 -53.906 -36.062 1 96.06 291 SER A N 1
ATOM 2376 C CA . SER A 1 291 ? -17.344 -54.75 -35.219 1 96.06 291 SER A CA 1
ATOM 2377 C C . SER A 1 291 ? -16.469 -55.688 -34.375 1 96.06 291 SER A C 1
ATOM 2379 O O . SER A 1 291 ? -16.734 -55.906 -33.188 1 96.06 291 SER A O 1
ATOM 2381 N N . HIS A 1 292 ? -15.445 -56.125 -35 1 96.69 292 HIS A N 1
ATOM 2382 C CA . HIS A 1 292 ? -14.5 -57 -34.312 1 96.69 292 HIS A CA 1
ATOM 2383 C C . HIS A 1 292 ? -13.727 -56.219 -33.25 1 96.69 292 HIS A C 1
ATOM 2385 O O . HIS A 1 292 ? -13.547 -56.688 -32.125 1 96.69 292 HIS A O 1
ATOM 2391 N N . LEU A 1 293 ? -13.344 -55 -33.562 1 97 293 LEU A N 1
ATOM 2392 C CA . LEU A 1 293 ? -12.633 -54.156 -32.625 1 97 293 LEU A CA 1
ATOM 2393 C C . LEU A 1 293 ? -13.484 -53.875 -31.391 1 97 293 LEU A C 1
ATOM 2395 O O . LEU A 1 293 ? -13.008 -54.031 -30.25 1 97 293 LEU A O 1
ATOM 2399 N N . LYS A 1 294 ? -14.68 -53.531 -31.641 1 95.94 294 LYS A N 1
ATOM 2400 C CA . LYS A 1 294 ? -15.602 -53.188 -30.547 1 95.94 294 LYS A CA 1
ATOM 2401 C C . LYS A 1 294 ? -15.812 -54.406 -29.641 1 95.94 294 LYS A C 1
ATOM 2403 O O . LYS A 1 294 ? -15.859 -54.25 -28.406 1 95.94 294 LYS A O 1
ATOM 2408 N N . ALA A 1 295 ? -15.844 -55.531 -30.234 1 95.81 295 ALA A N 1
ATOM 2409 C CA . ALA A 1 295 ? -16.031 -56.75 -29.453 1 95.81 295 ALA A CA 1
ATOM 2410 C C . ALA A 1 295 ? -14.812 -57.031 -28.578 1 95.81 295 ALA A C 1
ATOM 2412 O O . ALA A 1 295 ? -14.945 -57.312 -27.391 1 95.81 295 ALA A O 1
ATOM 2413 N N . VAL A 1 296 ? -13.688 -56.906 -29.188 1 96.38 296 VAL A N 1
ATOM 2414 C CA . VAL A 1 296 ? -12.438 -57.188 -28.484 1 96.38 296 VAL A CA 1
ATOM 2415 C C . VAL A 1 296 ? -12.258 -56.188 -27.344 1 96.38 296 VAL A C 1
ATOM 2417 O O . VAL A 1 296 ? -11.992 -56.594 -26.203 1 96.38 296 VAL A O 1
ATOM 2420 N N . LEU A 1 297 ? -12.453 -54.906 -27.656 1 96.38 297 LEU A N 1
ATOM 2421 C CA . LEU A 1 297 ? -12.266 -53.875 -26.656 1 96.38 297 LEU A CA 1
ATOM 2422 C C . LEU A 1 297 ? -13.328 -53.969 -25.562 1 96.38 297 LEU A C 1
ATOM 2424 O O . LEU A 1 297 ? -13.031 -53.75 -24.375 1 96.38 297 LEU A O 1
ATOM 2428 N N . GLY A 1 298 ? -14.5 -54.281 -25.969 1 94.94 298 GLY A N 1
ATOM 2429 C CA . GLY A 1 298 ? -15.562 -54.469 -24.984 1 94.94 298 GLY A CA 1
ATOM 2430 C C . GLY A 1 298 ? -15.273 -55.594 -24.016 1 94.94 298 GLY A C 1
ATOM 2431 O O . GLY A 1 298 ? -15.492 -55.469 -22.812 1 94.94 298 GLY A O 1
ATOM 2432 N N . ASP A 1 299 ? -14.805 -56.719 -24.469 1 94.94 299 ASP A N 1
ATOM 2433 C CA . ASP A 1 299 ? -14.469 -57.875 -23.641 1 94.94 299 ASP A CA 1
ATOM 2434 C C . ASP A 1 299 ? -13.344 -57.531 -22.656 1 94.94 299 ASP A C 1
ATOM 2436 O O . ASP A 1 299 ? -13.414 -57.875 -21.484 1 94.94 299 ASP A O 1
ATOM 2440 N N . LEU A 1 300 ? -12.375 -56.844 -23.188 1 95.62 300 LEU A N 1
ATOM 2441 C CA . LEU A 1 300 ? -11.242 -56.438 -22.359 1 95.62 300 LEU A CA 1
ATOM 2442 C C . LEU A 1 300 ? -11.688 -55.469 -21.25 1 95.62 300 LEU A C 1
ATOM 2444 O O . LEU A 1 300 ? -11.258 -55.625 -20.094 1 95.62 300 LEU A O 1
ATOM 2448 N N . ASP A 1 301 ? -12.539 -54.562 -21.609 1 95.44 301 ASP A N 1
ATOM 2449 C CA . ASP A 1 301 ? -13.039 -53.594 -20.625 1 95.44 301 ASP A CA 1
ATOM 2450 C C . ASP A 1 301 ? -13.906 -54.281 -19.578 1 95.44 301 ASP A C 1
ATOM 2452 O O . ASP A 1 301 ? -13.867 -53.938 -18.391 1 95.44 301 ASP A O 1
ATOM 2456 N N . TRP A 1 302 ? -14.578 -55.25 -20.031 1 94.06 302 TRP A N 1
ATOM 2457 C CA . TRP A 1 302 ? -15.375 -56.062 -19.109 1 94.06 302 TRP A CA 1
ATOM 2458 C C . TRP A 1 302 ? -14.484 -56.781 -18.109 1 94.06 302 TRP A C 1
ATOM 2460 O O . TRP A 1 302 ? -14.742 -56.781 -16.906 1 94.06 302 TRP A O 1
ATOM 2470 N N . ARG A 1 303 ? -13.469 -57.281 -18.562 1 94.5 303 ARG A N 1
ATOM 2471 C CA . ARG A 1 303 ? -12.539 -58 -17.703 1 94.5 303 ARG A CA 1
ATOM 2472 C C . ARG A 1 303 ? -11.867 -57.062 -16.703 1 94.5 303 ARG A C 1
ATOM 2474 O O . ARG A 1 303 ? -11.523 -57.469 -15.594 1 94.5 303 ARG A O 1
ATOM 2481 N N . ARG A 1 304 ? -11.734 -55.781 -17.141 1 92.94 304 ARG A N 1
ATOM 2482 C CA . ARG A 1 304 ? -11.125 -54.812 -16.266 1 92.94 304 ARG A CA 1
ATOM 2483 C C . ARG A 1 304 ? -12.148 -54.219 -15.305 1 92.94 304 ARG A C 1
ATOM 2485 O O . ARG A 1 304 ? -11.812 -53.344 -14.477 1 92.94 304 ARG A O 1
ATOM 2492 N N . GLY A 1 305 ? -13.352 -54.5 -15.445 1 89.19 305 GLY A N 1
ATOM 2493 C CA . GLY A 1 305 ? -14.406 -54 -14.578 1 89.19 305 GLY A CA 1
ATOM 2494 C C . GLY A 1 305 ? -14.898 -52.625 -14.953 1 89.19 305 GLY A C 1
ATOM 2495 O O . GLY A 1 305 ? -15.43 -51.875 -14.117 1 89.19 305 GLY A O 1
ATOM 2496 N N . ILE A 1 306 ? -14.586 -52.188 -16.094 1 88.12 306 ILE A N 1
ATOM 2497 C CA . ILE A 1 306 ? -14.961 -50.844 -16.531 1 88.12 306 ILE A CA 1
ATOM 2498 C C . ILE A 1 306 ? -16.406 -50.844 -17.016 1 88.12 306 ILE A C 1
ATOM 2500 O O . ILE A 1 306 ? -17.172 -49.906 -16.75 1 88.12 306 ILE A O 1
ATOM 2504 N N . SER A 1 307 ? -16.734 -51.75 -17.906 1 79.44 307 SER A N 1
ATOM 2505 C CA . SER A 1 307 ? -18.078 -51.75 -18.484 1 79.44 307 SER A CA 1
ATOM 2506 C C . SER A 1 307 ? -18.781 -53.062 -18.188 1 79.44 307 SER A C 1
ATOM 2508 O O . SER A 1 307 ? -18.172 -54 -17.672 1 79.44 307 SER A O 1
ATOM 2510 N N . GLN A 1 308 ? -20.219 -53.062 -18.391 1 70.25 308 GLN A N 1
ATOM 2511 C CA . GLN A 1 308 ? -21.031 -54.281 -18.297 1 70.25 308 GLN A CA 1
ATOM 2512 C C . GLN A 1 308 ? -20.797 -55.188 -19.516 1 70.25 308 GLN A C 1
ATOM 2514 O O . GLN A 1 308 ? -20.375 -54.719 -20.562 1 70.25 308 GLN A O 1
ATOM 2519 N N . PRO A 1 309 ? -20.859 -56.469 -19.234 1 60.41 309 PRO A N 1
ATOM 2520 C CA . PRO A 1 309 ? -20.625 -57.438 -20.328 1 60.41 309 PRO A CA 1
ATOM 2521 C C . PRO A 1 309 ? -21.469 -57.125 -21.562 1 60.41 309 PRO A C 1
ATOM 2523 O O . PRO A 1 309 ? -22.594 -56.625 -21.438 1 60.41 309 PRO A O 1
ATOM 2526 N N . SER A 1 310 ? -20.812 -56.906 -22.703 1 51.62 310 SER A N 1
ATOM 2527 C CA . SER A 1 310 ? -21.625 -56.781 -23.906 1 51.62 310 SER A CA 1
ATOM 2528 C C . SER A 1 310 ? -22.5 -58 -24.109 1 51.62 310 SER A C 1
ATOM 2530 O O . SER A 1 310 ? -22.016 -59.125 -24.047 1 51.62 310 SER A O 1
ATOM 2532 N N . SER A 1 311 ? -23.75 -58 -23.906 1 43.5 311 SER A N 1
ATOM 2533 C CA . SER A 1 311 ? -24.656 -59.062 -24.344 1 43.5 311 SER A CA 1
ATOM 2534 C C . SER A 1 311 ? -24.547 -59.312 -25.844 1 43.5 311 SER A C 1
ATOM 2536 O O . SER A 1 311 ? -24.375 -58.344 -26.609 1 43.5 311 SER A O 1
ATOM 2538 N N . MET B 1 1 ? 9.406 52.375 41.281 1 25.92 1 MET B N 1
ATOM 2539 C CA . MET B 1 1 ? 8.461 53.219 42.031 1 25.92 1 MET B CA 1
ATOM 2540 C C . MET B 1 1 ? 9.203 54.312 42.781 1 25.92 1 MET B C 1
ATOM 2542 O O . MET B 1 1 ? 9.781 54.031 43.844 1 25.92 1 MET B O 1
ATOM 2546 N N . ASP B 1 2 ? 9.938 55.125 41.969 1 25.59 2 ASP B N 1
ATOM 2547 C CA . ASP B 1 2 ? 10.945 56.156 42.156 1 25.59 2 ASP B CA 1
ATOM 2548 C C . ASP B 1 2 ? 10.375 57.344 42.938 1 25.59 2 ASP B C 1
ATOM 2550 O O . ASP B 1 2 ? 9.297 57.844 42.625 1 25.59 2 ASP B O 1
ATOM 2554 N N . ASP B 1 3 ? 10.781 57.406 44.25 1 28 3 ASP B N 1
ATOM 2555 C CA . ASP B 1 3 ? 10.602 58.312 45.375 1 28 3 ASP B CA 1
ATOM 2556 C C . ASP B 1 3 ? 10.898 59.75 44.938 1 28 3 ASP B C 1
ATOM 2558 O O . ASP B 1 3 ? 12.055 60.125 44.719 1 28 3 ASP B O 1
ATOM 2562 N N . MET B 1 4 ? 10.102 60.344 44 1 29.3 4 MET B N 1
ATOM 2563 C CA . MET B 1 4 ? 10.281 61.719 43.531 1 29.3 4 MET B CA 1
ATOM 2564 C C . MET B 1 4 ? 10.188 62.688 44.688 1 29.3 4 MET B C 1
ATOM 2566 O O . MET B 1 4 ? 9.109 62.906 45.25 1 29.3 4 MET B O 1
ATOM 2570 N N . GLU B 1 5 ? 11.266 62.625 45.594 1 27.77 5 GLU B N 1
ATOM 2571 C CA . GLU B 1 5 ? 11.57 63.438 46.75 1 27.77 5 GLU B CA 1
ATOM 2572 C C . GLU B 1 5 ? 11.422 64.938 46.469 1 27.77 5 GLU B C 1
ATOM 2574 O O . GLU B 1 5 ? 12.047 65.438 45.531 1 27.77 5 GLU B O 1
ATOM 2579 N N . ILE B 1 6 ? 10.164 65.438 46.594 1 28.02 6 ILE B N 1
ATOM 2580 C CA . ILE B 1 6 ? 9.781 66.812 46.469 1 28.02 6 ILE B CA 1
ATOM 2581 C C . ILE B 1 6 ? 10.727 67.688 47.281 1 28.02 6 ILE B C 1
ATOM 2583 O O . ILE B 1 6 ? 10.883 67.5 48.469 1 28.02 6 ILE B O 1
ATOM 2587 N N . PRO B 1 7 ? 11.797 68.25 46.656 1 25.83 7 PRO B N 1
ATOM 2588 C CA . PRO B 1 7 ? 12.898 68.938 47.344 1 25.83 7 PRO B CA 1
ATOM 2589 C C . PRO B 1 7 ? 12.43 70.062 48.25 1 25.83 7 PRO B C 1
ATOM 2591 O O . PRO B 1 7 ? 11.406 70.688 48 1 25.83 7 PRO B O 1
ATOM 2594 N N . GLU B 1 8 ? 12.758 70 49.625 1 24.08 8 GLU B N 1
ATOM 2595 C CA . GLU B 1 8 ? 12.648 70.75 50.906 1 24.08 8 GLU B CA 1
ATOM 2596 C C . GLU B 1 8 ? 12.969 72.188 50.781 1 24.08 8 GLU B C 1
ATOM 2598 O O . GLU B 1 8 ? 12.961 72.938 51.75 1 24.08 8 GLU B O 1
ATOM 2603 N N . CYS B 1 9 ? 13.367 72.625 49.5 1 22.38 9 CYS B N 1
ATOM 2604 C CA . CYS B 1 9 ? 14.07 73.938 49.562 1 22.38 9 CYS B CA 1
ATOM 2605 C C . CYS B 1 9 ? 13.156 75.062 50.094 1 22.38 9 CYS B C 1
ATOM 2607 O O . CYS B 1 9 ? 13.625 76.125 50.438 1 22.38 9 CYS B O 1
ATOM 2609 N N . PHE B 1 10 ? 11.727 74.938 49.875 1 24.14 10 PHE B N 1
ATOM 2610 C CA . PHE B 1 10 ? 11.07 76.188 50 1 24.14 10 PHE B CA 1
ATOM 2611 C C . PHE B 1 10 ? 11.055 76.688 51.469 1 24.14 10 PHE B C 1
ATOM 2613 O O . PHE B 1 10 ? 10.312 77.625 51.812 1 24.14 10 PHE B O 1
ATOM 2620 N N . ARG B 1 11 ? 11.594 75.812 52.344 1 20.89 11 ARG B N 1
ATOM 2621 C CA . ARG B 1 11 ? 11.328 76.188 53.719 1 20.89 11 ARG B CA 1
ATOM 2622 C C . ARG B 1 11 ? 11.875 77.562 54.062 1 20.89 11 ARG B C 1
ATOM 2624 O O . ARG B 1 11 ? 11.18 78.375 54.656 1 20.89 11 ARG B O 1
ATOM 2631 N N . ARG B 1 12 ? 13.266 77.812 54.031 1 19.58 12 ARG B N 1
ATOM 2632 C CA . ARG B 1 12 ? 13.961 78.438 55.125 1 19.58 12 ARG B CA 1
ATOM 2633 C C . ARG B 1 12 ? 13.977 79.938 54.969 1 19.58 12 ARG B C 1
ATOM 2635 O O . ARG B 1 12 ? 14.445 80.688 55.844 1 19.58 12 ARG B O 1
ATOM 2642 N N . ILE B 1 13 ? 13.445 80.5 53.875 1 19.11 13 ILE B N 1
ATOM 2643 C CA . ILE B 1 13 ? 14.211 81.75 53.625 1 19.11 13 ILE B CA 1
ATOM 2644 C C . ILE B 1 13 ? 13.945 82.75 54.719 1 19.11 13 ILE B C 1
ATOM 2646 O O . ILE B 1 13 ? 12.992 83.5 54.656 1 19.11 13 ILE B O 1
ATOM 2650 N N . HIS B 1 14 ? 13.898 82.312 56.094 1 18.06 14 HIS B N 1
ATOM 2651 C CA . HIS B 1 14 ? 13.594 83.125 57.25 1 18.06 14 HIS B CA 1
ATOM 2652 C C . HIS B 1 14 ? 14.5 84.312 57.281 1 18.06 14 HIS B C 1
ATOM 2654 O O . HIS B 1 14 ? 14.039 85.438 57.594 1 18.06 14 HIS B O 1
ATOM 2660 N N . GLU B 1 15 ? 15.828 84.125 57.375 1 17.84 15 GLU B N 1
ATOM 2661 C CA . GLU B 1 15 ? 16.547 84.75 58.469 1 17.84 15 GLU B CA 1
ATOM 2662 C C . GLU B 1 15 ? 16.922 86.188 58.156 1 17.84 15 GLU B C 1
ATOM 2664 O O . GLU B 1 15 ? 16.875 87.062 59.031 1 17.84 15 GLU B O 1
ATOM 2669 N N . LEU B 1 16 ? 17.359 86.438 56.938 1 15.95 16 LEU B N 1
ATOM 2670 C CA . LEU B 1 16 ? 18.656 87.062 57.031 1 15.95 16 LEU B CA 1
ATOM 2671 C C . LEU B 1 16 ? 18.5 88.5 57.469 1 15.95 16 LEU B C 1
ATOM 2673 O O . LEU B 1 16 ? 19.281 89 58.312 1 15.95 16 LEU B O 1
ATOM 2677 N N . LEU B 1 17 ? 17.906 89.438 56.688 1 18.27 17 LEU B N 1
ATOM 2678 C CA . LEU B 1 17 ? 18.719 90.625 56.312 1 18.27 17 LEU B CA 1
ATOM 2679 C C . LEU B 1 17 ? 18.75 91.688 57.406 1 18.27 17 LEU B C 1
ATOM 2681 O O . LEU B 1 17 ? 17.703 92.188 57.75 1 18.27 17 LEU B O 1
ATOM 2685 N N . ASP B 1 18 ? 19.766 91.75 58.281 1 17.78 18 ASP B N 1
ATOM 2686 C CA . ASP B 1 18 ? 20.266 92.312 59.5 1 17.78 18 ASP B CA 1
ATOM 2687 C C . ASP B 1 18 ? 20.516 93.812 59.344 1 17.78 18 ASP B C 1
ATOM 2689 O O . ASP B 1 18 ? 20.844 94.5 60.312 1 17.78 18 ASP B O 1
ATOM 2693 N N . GLY B 1 19 ? 20.734 94.25 58.094 1 18.11 19 GLY B N 1
ATOM 2694 C CA . GLY B 1 19 ? 21.75 95.312 58.125 1 18.11 19 GLY B CA 1
ATOM 2695 C C . GLY B 1 19 ? 21.328 96.5 59 1 18.11 19 GLY B C 1
ATOM 2696 O O . GLY B 1 19 ? 20.156 96.625 59.312 1 18.11 19 GLY B O 1
ATOM 2697 N N . THR B 1 20 ? 22.406 97.25 59.312 1 20.09 20 THR B N 1
ATOM 2698 C CA . THR B 1 20 ? 23.016 98.188 60.188 1 20.09 20 THR B CA 1
ATOM 2699 C C . THR B 1 20 ? 22.391 99.562 60 1 20.09 20 THR B C 1
ATOM 2701 O O . THR B 1 20 ? 22.203 100 58.844 1 20.09 20 THR B O 1
ATOM 2704 N N . ALA B 1 21 ? 21.672 100.062 60.938 1 23.39 21 ALA B N 1
ATOM 2705 C CA . ALA B 1 21 ? 20.812 101.188 61.344 1 23.39 21 ALA B CA 1
ATOM 2706 C C . ALA B 1 21 ? 21.562 102.5 61.219 1 23.39 21 ALA B C 1
ATOM 2708 O O . ALA B 1 21 ? 22.469 102.75 62 1 23.39 21 ALA B O 1
ATOM 2709 N N . MET B 1 22 ? 22.188 102.562 59.906 1 20.78 22 MET B N 1
ATOM 2710 C CA . MET B 1 22 ? 23.094 103.75 59.938 1 20.78 22 MET B CA 1
ATOM 2711 C C . MET B 1 22 ? 22.375 105 60.438 1 20.78 22 MET B C 1
ATOM 2713 O O . MET B 1 22 ? 21.234 105.25 60.031 1 20.78 22 MET B O 1
ATOM 2717 N N . HIS B 1 23 ? 22.797 105.312 61.625 1 20.45 23 HIS B N 1
ATOM 2718 C CA . HIS B 1 23 ? 22.484 106.375 62.594 1 20.45 23 HIS B CA 1
ATOM 2719 C C . HIS B 1 23 ? 22.562 107.75 61.969 1 20.45 23 HIS B C 1
ATOM 2721 O O . HIS B 1 23 ? 23.656 108.25 61.625 1 20.45 23 HIS B O 1
ATOM 2727 N N . HIS B 1 24 ? 21.984 107.875 60.781 1 19.16 24 HIS B N 1
ATOM 2728 C CA . HIS B 1 24 ? 22.297 109.188 60.219 1 19.16 24 HIS B CA 1
ATOM 2729 C C . HIS B 1 24 ? 21.938 110.25 61.219 1 19.16 24 HIS B C 1
ATOM 2731 O O . HIS B 1 24 ? 20.812 110.312 61.75 1 19.16 24 HIS B O 1
ATOM 2737 N N . ASN B 1 25 ? 23 110.688 61.938 1 20.8 25 ASN B N 1
ATOM 2738 C CA . ASN B 1 25 ? 23.172 111.75 62.938 1 20.8 25 ASN B CA 1
ATOM 2739 C C . ASN B 1 25 ? 22.578 113.062 62.5 1 20.8 25 ASN B C 1
ATOM 2741 O O . ASN B 1 25 ? 23.156 113.75 61.656 1 20.8 25 ASN B O 1
ATOM 2745 N N . SER B 1 26 ? 21.484 113 61.75 1 20.52 26 SER B N 1
ATOM 2746 C CA . SER B 1 26 ? 21.188 114.312 61.219 1 20.52 26 SER B CA 1
ATOM 2747 C C . SER B 1 26 ? 21.156 115.375 62.344 1 20.52 26 SER B C 1
ATOM 2749 O O . SER B 1 26 ? 20.453 115.188 63.344 1 20.52 26 SER B O 1
ATOM 2751 N N . PRO B 1 27 ? 22.266 116.062 62.406 1 22.55 27 PRO B N 1
ATOM 2752 C CA . PRO B 1 27 ? 22.531 117.062 63.438 1 22.55 27 PRO B CA 1
ATOM 2753 C C . PRO B 1 27 ? 21.344 118.062 63.625 1 22.55 27 PRO B C 1
ATOM 2755 O O . PRO B 1 27 ? 20.5 118.188 62.719 1 22.55 27 PRO B O 1
ATOM 2758 N N . SER B 1 28 ? 20.891 118.062 64.875 1 21.92 28 SER B N 1
ATOM 2759 C CA . SER B 1 28 ? 19.922 118.938 65.562 1 21.92 28 SER B CA 1
ATOM 2760 C C . SER B 1 28 ? 20.094 120.375 65.25 1 21.92 28 SER B C 1
ATOM 2762 O O . SER B 1 28 ? 21.172 120.938 65.375 1 21.92 28 SER B O 1
ATOM 2764 N N . LEU B 1 29 ? 19.594 120.625 64 1 22.19 29 LEU B N 1
ATOM 2765 C CA . LEU B 1 29 ? 19.656 122.062 63.594 1 22.19 29 LEU B CA 1
ATOM 2766 C C . LEU B 1 29 ? 19.203 122.938 64.75 1 22.19 29 LEU B C 1
ATOM 2768 O O . LEU B 1 29 ? 18.016 123 65.062 1 22.19 29 LEU B O 1
ATOM 2772 N N . ASP B 1 30 ? 20.016 122.875 65.875 1 21.97 30 ASP B N 1
ATOM 2773 C CA . ASP B 1 30 ? 19.844 123.688 67.062 1 21.97 30 ASP B CA 1
ATOM 2774 C C . ASP B 1 30 ? 19.688 125.188 66.625 1 21.97 30 ASP B C 1
ATOM 2776 O O . ASP B 1 30 ? 19.719 126.062 67.5 1 21.97 30 ASP B O 1
ATOM 2780 N N . GLU B 1 31 ? 19.438 125.375 65.25 1 21.61 31 GLU B N 1
ATOM 2781 C CA . GLU B 1 31 ? 19.812 126.75 65.062 1 21.61 31 GLU B CA 1
ATOM 2782 C C . GLU B 1 31 ? 19.172 127.625 66.125 1 21.61 31 GLU B C 1
ATOM 2784 O O . GLU B 1 31 ? 17.984 127.5 66.438 1 21.61 31 GLU B O 1
ATOM 2789 N N . ALA B 1 32 ? 20.062 128.125 67 1 24.56 32 ALA B N 1
ATOM 2790 C CA . ALA B 1 32 ? 20.125 129.125 68.062 1 24.56 32 ALA B CA 1
ATOM 2791 C C . ALA B 1 32 ? 19.234 130.375 67.75 1 24.56 32 ALA B C 1
ATOM 2793 O O . ALA B 1 32 ? 19.547 131.125 66.812 1 24.56 32 ALA B O 1
ATOM 2794 N N . ILE B 1 33 ? 17.984 130 67.312 1 24.91 33 ILE B N 1
ATOM 2795 C CA . ILE B 1 33 ? 17.25 131.125 67 1 24.91 33 ILE B CA 1
ATOM 2796 C C . ILE B 1 33 ? 17.547 132.25 68.062 1 24.91 33 ILE B C 1
ATOM 2798 O O . ILE B 1 33 ? 17.328 132 69.25 1 24.91 33 ILE B O 1
ATOM 2802 N N . LYS B 1 34 ? 18.516 133 67.625 1 26.81 34 LYS B N 1
ATOM 2803 C CA . LYS B 1 34 ? 19.125 134.125 68.312 1 26.81 34 LYS B CA 1
ATOM 2804 C C . LYS B 1 34 ? 18.094 135 69.062 1 26.81 34 LYS B C 1
ATOM 2806 O O . LYS B 1 34 ? 16.984 135.125 68.562 1 26.81 34 LYS B O 1
ATOM 2811 N N . GLU B 1 35 ? 18.203 134.75 70.375 1 25.5 35 GLU B N 1
ATOM 2812 C CA . GLU B 1 35 ? 17.453 135.5 71.375 1 25.5 35 GLU B CA 1
ATOM 2813 C C . GLU B 1 35 ? 17.359 137 70.938 1 25.5 35 GLU B C 1
ATOM 2815 O O . GLU B 1 35 ? 18.359 137.625 70.5 1 25.5 35 GLU B O 1
ATOM 2820 N N . PRO B 1 36 ? 16.234 137.375 70.25 1 26.92 36 PRO B N 1
ATOM 2821 C CA . PRO B 1 36 ? 16.188 138.75 69.812 1 26.92 36 PRO B CA 1
ATOM 2822 C C . PRO B 1 36 ? 16.891 139.625 70.875 1 26.92 36 PRO B C 1
ATOM 2824 O O . PRO B 1 36 ? 16.875 139.375 72.062 1 26.92 36 PRO B O 1
ATOM 2827 N N . ASP B 1 37 ? 18.125 140 70.438 1 22.66 37 ASP B N 1
ATOM 2828 C CA . ASP B 1 37 ? 18.938 141 71.188 1 22.66 37 ASP B CA 1
ATOM 2829 C C . ASP B 1 37 ? 18.062 142 71.812 1 22.66 37 ASP B C 1
ATOM 2831 O O . ASP B 1 37 ? 17.109 142.5 71.188 1 22.66 37 ASP B O 1
ATOM 2835 N N . HIS B 1 38 ? 18.047 141.875 73.125 1 27.16 38 HIS B N 1
ATOM 2836 C CA . HIS B 1 38 ? 17.469 143 74 1 27.16 38 HIS B CA 1
ATOM 2837 C C . HIS B 1 38 ? 17.906 144.375 73.562 1 27.16 38 HIS B C 1
ATOM 2839 O O . HIS B 1 38 ? 19 144.75 73.938 1 27.16 38 HIS B O 1
ATOM 2845 N N . THR B 1 39 ? 17.938 144.5 72.25 1 26.12 39 THR B N 1
ATOM 2846 C CA . THR B 1 39 ? 18.453 145.875 72 1 26.12 39 THR B CA 1
ATOM 2847 C C . THR B 1 39 ? 17.922 146.875 73.062 1 26.12 39 THR B C 1
ATOM 2849 O O . THR B 1 39 ? 16.75 146.75 73.438 1 26.12 39 THR B O 1
ATOM 2852 N N . THR B 1 40 ? 18.859 147.375 73.625 1 27.73 40 THR B N 1
ATOM 2853 C CA . THR B 1 40 ? 18.844 148.5 74.625 1 27.73 40 THR B CA 1
ATOM 2854 C C . THR B 1 40 ? 17.766 149.5 74.375 1 27.73 40 THR B C 1
ATOM 2856 O O . THR B 1 40 ? 17.75 150.125 73.312 1 27.73 40 THR B O 1
ATOM 2859 N N . LYS B 1 41 ? 16.672 149.25 75 1 35.34 41 LYS B N 1
ATOM 2860 C CA . LYS B 1 41 ? 15.492 150.125 75.125 1 35.34 41 LYS B CA 1
ATOM 2861 C C . LYS B 1 41 ? 15.891 151.625 75.312 1 35.34 41 LYS B C 1
ATOM 2863 O O . LYS B 1 41 ? 16.375 152 76.375 1 35.34 41 LYS B O 1
ATOM 2868 N N . GLN B 1 42 ? 16.672 152 74.312 1 28.92 42 GLN B N 1
ATOM 2869 C CA . GLN B 1 42 ? 16.891 153.375 74.625 1 28.92 42 GLN B CA 1
ATOM 2870 C C . GLN B 1 42 ? 15.602 154 75.125 1 28.92 42 GLN B C 1
ATOM 2872 O O . GLN B 1 42 ? 14.516 153.75 74.625 1 28.92 42 GLN B O 1
ATOM 2877 N N . GLN B 1 43 ? 15.742 154.75 76.188 1 29.44 43 GLN B N 1
ATOM 2878 C CA . GLN B 1 43 ? 14.852 155.5 77.062 1 29.44 43 GLN B CA 1
ATOM 2879 C C . GLN B 1 43 ? 13.836 156.375 76.312 1 29.44 43 GLN B C 1
ATOM 2881 O O . GLN B 1 43 ? 14.195 157.375 75.688 1 29.44 43 GLN B O 1
ATOM 2886 N N . THR B 1 44 ? 13.203 155.75 75.312 1 33.16 44 THR B N 1
ATOM 2887 C CA . THR B 1 44 ? 12.336 156.75 74.562 1 33.16 44 THR B CA 1
ATOM 2888 C C . THR B 1 44 ? 11.586 157.625 75.562 1 33.16 44 THR B C 1
ATOM 2890 O O . THR B 1 44 ? 11.188 157.25 76.625 1 33.16 44 THR B O 1
ATOM 2893 N N . PRO B 1 45 ? 11.398 159 75.188 1 38.06 45 PRO B N 1
ATOM 2894 C CA . PRO B 1 45 ? 10.977 160.125 76.062 1 38.06 45 PRO B CA 1
ATOM 2895 C C . PRO B 1 45 ? 9.75 159.75 76.938 1 38.06 45 PRO B C 1
ATOM 2897 O O . PRO B 1 45 ? 9.047 158.75 76.625 1 38.06 45 PRO B O 1
ATOM 2900 N N . SER B 1 46 ? 9.281 160.75 77.75 1 38.84 46 SER B N 1
ATOM 2901 C CA . SER B 1 46 ? 8.547 160.875 79 1 38.84 46 SER B CA 1
ATOM 2902 C C . SER B 1 46 ? 7.129 160.25 78.875 1 38.84 46 SER B C 1
ATOM 2904 O O . SER B 1 46 ? 6.332 160.875 78.125 1 38.84 46 SER B O 1
ATOM 2906 N N . VAL B 1 47 ? 6.805 159.125 78.875 1 46.72 47 VAL B N 1
ATOM 2907 C CA . VAL B 1 47 ? 5.629 158.375 79 1 46.72 47 VAL B CA 1
ATOM 2908 C C . VAL B 1 47 ? 4.566 159 79.875 1 46.72 47 VAL B C 1
ATOM 2910 O O . VAL B 1 47 ? 3.508 158.5 80.125 1 46.72 47 VAL B O 1
ATOM 2913 N N . TYR B 1 48 ? 5.156 160.125 80.5 1 43.59 48 TYR B N 1
ATOM 2914 C CA . TYR B 1 48 ? 4.305 160.625 81.5 1 43.59 48 TYR B CA 1
ATOM 2915 C C . TYR B 1 48 ? 2.965 161.125 80.938 1 43.59 48 TYR B C 1
ATOM 2917 O O . TYR B 1 48 ? 1.919 160.875 81.562 1 43.59 48 TYR B O 1
ATOM 2925 N N . GLU B 1 49 ? 3.146 162.25 80.062 1 48.66 49 GLU B N 1
ATOM 2926 C CA . GLU B 1 49 ? 1.89 162.875 79.875 1 48.66 49 GLU B CA 1
ATOM 2927 C C . GLU B 1 49 ? 0.94 162.125 79 1 48.66 49 GLU B C 1
ATOM 2929 O O . GLU B 1 49 ? 0.052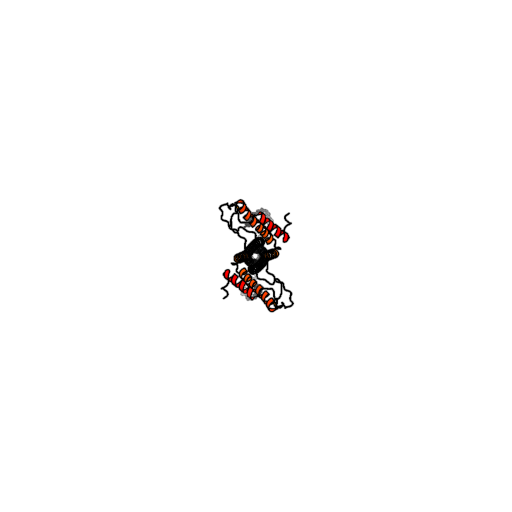 162.75 78.375 1 48.66 49 GLU B O 1
ATOM 2934 N N . MET B 1 50 ? 1.396 161 78.5 1 58.62 50 MET B N 1
ATOM 2935 C CA . MET B 1 50 ? 0.48 160.5 77.5 1 58.62 50 MET B CA 1
ATOM 2936 C C . MET B 1 50 ? -0.833 160.125 78.188 1 58.62 50 MET B C 1
ATOM 2938 O O . MET B 1 50 ? -0.831 159.375 79.188 1 58.62 50 MET B O 1
ATOM 2942 N N . ASP B 1 51 ? -1.807 160.75 77.938 1 68.06 51 ASP B N 1
ATOM 2943 C CA . ASP B 1 51 ? -3.156 160.625 78.438 1 68.06 51 ASP B CA 1
ATOM 2944 C C . ASP B 1 51 ? -3.658 159.125 78.312 1 68.06 51 ASP B C 1
ATOM 2946 O O . ASP B 1 51 ? -3.164 158.5 77.438 1 68.06 51 ASP B O 1
ATOM 2950 N N . GLU B 1 52 ? -4.207 158.625 79.25 1 73.44 52 GLU B N 1
ATOM 2951 C CA . GLU B 1 52 ? -4.797 157.375 79.5 1 73.44 52 GLU B CA 1
ATOM 2952 C C . GLU B 1 52 ? -5.402 156.75 78.188 1 73.44 52 GLU B C 1
ATOM 2954 O O . GLU B 1 52 ? -5.297 155.625 77.938 1 73.44 52 GLU B O 1
ATOM 2959 N N . VAL B 1 53 ? -5.562 157.625 77.25 1 75.69 53 VAL B N 1
ATOM 2960 C CA . VAL B 1 53 ? -6.281 157.25 76.062 1 75.69 53 VAL B CA 1
ATOM 2961 C C . VAL B 1 53 ? -5.289 156.75 75 1 75.69 53 VAL B C 1
ATOM 2963 O O . VAL B 1 53 ? -5.527 155.875 74.312 1 75.69 53 VAL B O 1
ATOM 2966 N N . GLN B 1 54 ? -4.129 157.375 75 1 79.5 54 GLN B N 1
ATOM 2967 C CA . GLN B 1 54 ? -3.088 157 74 1 79.5 54 GLN B CA 1
ATOM 2968 C C . GLN B 1 54 ? -2.477 155.625 74.375 1 79.5 54 GLN B C 1
ATOM 2970 O O . GLN B 1 54 ? -2.182 154.875 73.5 1 79.5 54 GLN B O 1
ATOM 2975 N N . ILE B 1 55 ? -2.498 155.25 75.562 1 81.69 55 ILE B N 1
ATOM 2976 C CA . ILE B 1 55 ? -1.975 154 76.062 1 81.69 55 ILE B CA 1
ATOM 2977 C C . ILE B 1 55 ? -2.934 152.875 75.688 1 81.69 55 ILE B C 1
ATOM 2979 O O . ILE B 1 55 ? -2.5 151.75 75.25 1 81.69 55 ILE B O 1
ATOM 2983 N N . GLU B 1 56 ? -4.176 153.25 75.688 1 81.12 56 GLU B N 1
ATOM 2984 C CA . GLU B 1 56 ? -5.176 152.25 75.312 1 81.12 56 GLU B CA 1
ATOM 2985 C C . GLU B 1 56 ? -5.145 151.875 73.812 1 81.12 56 GLU B C 1
ATOM 2987 O O . GLU B 1 56 ? -5.266 150.75 73.438 1 81.12 56 GLU B O 1
ATOM 2992 N N . ILE B 1 57 ? -4.801 152.75 73.062 1 80.31 57 ILE B N 1
ATOM 2993 C CA . ILE B 1 57 ? -4.695 152.625 71.562 1 80.31 57 ILE B CA 1
ATOM 2994 C C . ILE B 1 57 ? -3.484 151.75 71.25 1 80.31 57 ILE B C 1
ATOM 2996 O O . ILE B 1 57 ? -3.572 150.875 70.438 1 80.31 57 ILE B O 1
ATOM 3000 N N . LEU B 1 58 ? -2.492 152 72 1 83.56 58 LEU B N 1
ATOM 3001 C CA . LEU B 1 58 ? -1.282 151.125 71.812 1 83.56 58 LEU B CA 1
ATOM 3002 C C . LEU B 1 58 ? -1.496 149.75 72.188 1 83.56 58 LEU B C 1
ATOM 3004 O O . LEU B 1 58 ? -1.029 148.75 71.5 1 83.56 58 LEU B O 1
ATOM 3008 N N . ARG B 1 59 ? -2.293 149.625 73.188 1 84.88 59 ARG B N 1
ATOM 3009 C CA . ARG B 1 59 ? -2.604 148.25 73.688 1 84.88 59 ARG B CA 1
ATOM 3010 C C . ARG B 1 59 ? -3.463 147.5 72.625 1 84.88 59 ARG B C 1
ATOM 3012 O O . ARG B 1 59 ? -3.201 146.375 72.312 1 84.88 59 ARG B O 1
ATOM 3019 N N . LEU B 1 60 ? -4.344 148.125 72.062 1 83.38 60 LEU B N 1
ATOM 3020 C CA . LEU B 1 60 ? -5.25 147.625 71.062 1 83.38 60 LEU B CA 1
ATOM 3021 C C . LEU B 1 60 ? -4.52 147.25 69.812 1 83.38 60 LEU B C 1
ATOM 3023 O O . LEU B 1 60 ? -4.746 146.25 69.188 1 83.38 60 LEU B O 1
ATOM 3027 N N . GLN B 1 61 ? -3.6 148.125 69.562 1 85.62 61 GLN B N 1
ATOM 3028 C CA . GLN B 1 61 ? -2.816 147.875 68.312 1 85.62 61 GLN B CA 1
ATOM 3029 C C . GLN B 1 61 ? -1.904 146.625 68.5 1 85.62 61 GLN B C 1
ATOM 3031 O O . GLN B 1 61 ? -1.776 145.875 67.562 1 85.62 61 GLN B O 1
ATOM 3036 N N . SER B 1 62 ? -1.382 146.5 69.688 1 85.69 62 SER B N 1
ATOM 3037 C CA . SER B 1 62 ? -0.542 145.375 69.938 1 85.69 62 SER B CA 1
ATOM 3038 C C . SER B 1 62 ? -1.354 144 69.875 1 85.69 62 SER B C 1
ATOM 3040 O O . SER B 1 62 ? -0.893 143 69.375 1 85.69 62 SER B O 1
ATOM 3042 N N . HIS B 1 63 ? -2.564 144.125 70.312 1 85.81 63 HIS B N 1
ATOM 3043 C CA . HIS B 1 63 ? -3.457 143 70.312 1 85.81 63 HIS B CA 1
ATOM 3044 C C . HIS B 1 63 ? -3.852 142.625 68.875 1 85.81 63 HIS B C 1
ATOM 3046 O O . HIS B 1 63 ? -3.867 141.5 68.5 1 85.81 63 HIS B O 1
ATOM 3052 N N . ILE B 1 64 ? -4.031 143.5 68.062 1 84.69 64 ILE B N 1
ATOM 3053 C CA . ILE B 1 64 ? -4.367 143.25 66.688 1 84.69 64 ILE B CA 1
ATOM 3054 C C . ILE B 1 64 ? -3.191 142.625 65.938 1 84.69 64 ILE B C 1
ATOM 3056 O O . ILE B 1 64 ? -3.375 141.75 65.125 1 84.69 64 ILE B O 1
ATOM 3060 N N . ASP B 1 65 ? -2.008 143 66.312 1 84.88 65 ASP B N 1
ATOM 3061 C CA . ASP B 1 65 ? -0.818 142.5 65.688 1 84.88 65 ASP B CA 1
ATOM 3062 C C . ASP B 1 65 ? -0.674 141 66.062 1 84.88 65 ASP B C 1
ATOM 3064 O O . ASP B 1 65 ? -0.352 140.125 65.188 1 84.88 65 ASP B O 1
ATOM 3068 N N . SER B 1 66 ? -1.027 140.75 67.312 1 85.12 66 SER B N 1
ATOM 3069 C CA . SER B 1 66 ? -0.956 139.375 67.75 1 85.12 66 SER B CA 1
ATOM 3070 C C . SER B 1 66 ? -2.016 138.5 67.062 1 85.12 66 SER B C 1
ATOM 3072 O O . SER B 1 66 ? -1.733 137.375 66.688 1 85.12 66 SER B O 1
ATOM 3074 N N . LEU B 1 67 ? -3.139 139 66.812 1 84.12 67 LEU B N 1
ATOM 3075 C CA . LEU B 1 67 ? -4.227 138.375 66.188 1 84.12 67 LEU B CA 1
ATOM 3076 C C . LEU B 1 67 ? -3.93 138.125 64.688 1 84.12 67 LEU B C 1
ATOM 3078 O O . LEU B 1 67 ? -4.211 137 64.188 1 84.12 67 LEU B O 1
ATOM 3082 N N . ASN B 1 68 ? -3.328 139.125 64.188 1 83.12 68 ASN B N 1
ATOM 3083 C CA . ASN B 1 68 ? -2.955 139 62.812 1 83.12 68 ASN B CA 1
ATOM 3084 C C . ASN B 1 68 ? -1.895 137.875 62.594 1 83.12 68 ASN B C 1
ATOM 3086 O O . ASN B 1 68 ? -1.972 137.125 61.625 1 83.12 68 ASN B O 1
ATOM 3090 N N . ALA B 1 69 ? -0.97 137.875 63.562 1 83.81 69 ALA B N 1
ATOM 3091 C CA . ALA B 1 69 ? 0.06 136.875 63.5 1 83.81 69 ALA B CA 1
ATOM 3092 C C . ALA B 1 69 ? -0.546 135.5 63.656 1 83.81 69 ALA B C 1
ATOM 3094 O O . ALA B 1 69 ? -0.22 134.5 62.906 1 83.81 69 ALA B O 1
ATOM 3095 N N . TYR B 1 70 ? -1.438 135.25 64.5 1 83.25 70 TYR B N 1
ATOM 3096 C CA . TYR B 1 70 ? -2.143 134 64.75 1 83.25 70 TYR B CA 1
ATOM 3097 C C . TYR B 1 70 ? -2.979 133.625 63.562 1 83.25 70 TYR B C 1
ATOM 3099 O O . TYR B 1 70 ? -2.961 132.5 63.156 1 83.25 70 TYR B O 1
ATOM 3107 N N . ASN B 1 71 ? -3.582 134.5 62.969 1 80.44 71 ASN B N 1
ATOM 3108 C CA . ASN B 1 71 ? -4.391 134.375 61.781 1 80.44 71 ASN B CA 1
ATOM 3109 C C . ASN B 1 71 ? -3.535 133.875 60.594 1 80.44 71 ASN B C 1
ATOM 3111 O O . ASN B 1 71 ? -3.945 133 59.844 1 80.44 71 ASN B O 1
ATOM 3115 N N . ARG B 1 72 ? -2.381 134.375 60.562 1 83.88 72 ARG B N 1
ATOM 3116 C CA . ARG B 1 72 ? -1.476 134 59.5 1 83.88 72 ARG B CA 1
ATOM 3117 C C . ARG B 1 72 ? -1.06 132.5 59.656 1 83.88 72 ARG B C 1
ATOM 3119 O O . ARG B 1 72 ? -1.029 131.75 58.688 1 83.88 72 ARG B O 1
ATOM 3126 N N . ASN B 1 73 ? -0.817 132.125 60.875 1 80.75 73 ASN B N 1
ATOM 3127 C CA . ASN B 1 73 ? -0.447 130.75 61.156 1 80.75 73 ASN B CA 1
ATOM 3128 C C . ASN B 1 73 ? -1.6 129.75 60.875 1 80.75 73 ASN B C 1
ATOM 3130 O O . ASN B 1 73 ? -1.401 128.75 60.281 1 80.75 73 ASN B O 1
ATOM 3134 N N . LEU B 1 74 ? -2.729 130.125 61.156 1 80.5 74 LEU B N 1
ATOM 3135 C CA . LEU B 1 74 ? -3.918 129.375 60.938 1 80.5 74 LEU B CA 1
ATOM 3136 C C . LEU B 1 74 ? -4.215 129.125 59.469 1 80.5 74 LEU B C 1
ATOM 3138 O O . LEU B 1 74 ? -4.617 128.125 59 1 80.5 74 LEU B O 1
ATOM 3142 N N . ALA B 1 75 ? -3.963 130.25 58.781 1 79.62 75 ALA B N 1
ATOM 3143 C CA . ALA B 1 75 ? -4.156 130.25 57.344 1 79.62 75 ALA B CA 1
ATOM 3144 C C . ALA B 1 75 ? -3.17 129.375 56.688 1 79.62 75 ALA B C 1
ATOM 3146 O O . ALA B 1 75 ? -3.531 128.625 55.75 1 79.62 75 ALA B O 1
ATOM 3147 N N . ARG B 1 76 ? -1.994 129.375 57.219 1 83.06 76 ARG B N 1
ATOM 3148 C CA . ARG B 1 76 ? -0.98 128.375 56.688 1 83.06 76 ARG B CA 1
ATOM 3149 C C . ARG B 1 76 ? -1.37 126.938 56.969 1 83.0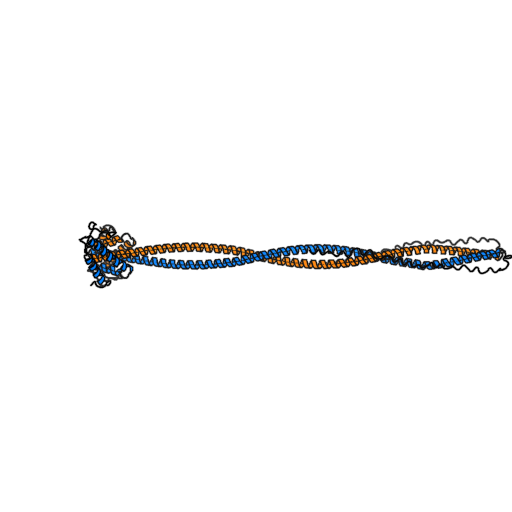6 76 ARG B C 1
ATOM 3151 O O . ARG B 1 76 ? -1.245 126.125 56.094 1 83.06 76 ARG B O 1
ATOM 3158 N N . ASP B 1 77 ? -1.884 126.688 58 1 79.81 77 ASP B N 1
ATOM 3159 C CA . ASP B 1 77 ? -2.338 125.312 58.375 1 79.81 77 ASP B CA 1
ATOM 3160 C C . ASP B 1 77 ? -3.537 124.875 57.531 1 79.81 77 ASP B C 1
ATOM 3162 O O . ASP B 1 77 ? -3.627 123.75 57.094 1 79.81 77 ASP B O 1
ATOM 3166 N N . ASN B 1 78 ? -4.363 125.875 57.281 1 78.12 78 ASN B N 1
ATOM 3167 C CA . ASN B 1 78 ? -5.52 125.562 56.438 1 78.12 78 ASN B CA 1
ATOM 3168 C C . ASN B 1 78 ? -5.105 125.25 55 1 78.12 78 ASN B C 1
ATOM 3170 O O . ASN B 1 78 ? -5.703 124.375 54.375 1 78.12 78 ASN B O 1
ATOM 3174 N N . ALA B 1 79 ? -4.027 125.938 54.625 1 81.25 79 ALA B N 1
ATOM 3175 C CA . ALA B 1 79 ? -3.498 125.625 53.281 1 81.25 79 ALA B CA 1
ATOM 3176 C C . ALA B 1 79 ? -2.938 124.188 53.25 1 81.25 79 ALA B C 1
ATOM 3178 O O . ALA B 1 79 ? -3.154 123.5 52.281 1 81.25 79 ALA B O 1
ATOM 3179 N N . LYS B 1 80 ? -2.373 123.812 54.25 1 83.06 80 LYS B N 1
ATOM 3180 C CA . LYS B 1 80 ? -1.871 122.438 54.344 1 83.06 80 LYS B CA 1
ATOM 3181 C C . LYS B 1 80 ? -3.018 121.438 54.406 1 83.06 80 LYS B C 1
ATOM 3183 O O . LYS B 1 80 ? -2.92 120.375 53.812 1 83.06 80 LYS B O 1
ATOM 3188 N N . MET B 1 81 ? -4.035 121.812 54.969 1 84 81 MET B N 1
ATOM 3189 C CA . MET B 1 81 ? -5.223 121 55.062 1 84 81 MET B CA 1
ATOM 3190 C C . MET B 1 81 ? -5.805 120.688 53.688 1 84 81 MET B C 1
ATOM 3192 O O . MET B 1 81 ? -6.188 119.562 53.406 1 84 81 MET B O 1
ATOM 3196 N N . ALA B 1 82 ? -5.773 121.688 52.906 1 83.75 82 ALA B N 1
ATOM 3197 C CA . ALA B 1 82 ? -6.293 121.562 51.531 1 83.75 82 ALA B CA 1
ATOM 3198 C C . ALA B 1 82 ? -5.48 120.5 50.75 1 83.75 82 ALA B C 1
ATOM 3200 O O . ALA B 1 82 ? -6.043 119.688 50.031 1 83.75 82 ALA B O 1
ATOM 3201 N N . SER B 1 83 ? -4.254 120.5 51.031 1 87.56 83 SER B N 1
ATOM 3202 C CA . SER B 1 83 ? -3.363 119.562 50.344 1 87.56 83 SER B CA 1
ATOM 3203 C C . SER B 1 83 ? -3.588 118.125 50.844 1 87.56 83 SER B C 1
ATOM 3205 O O . SER B 1 83 ? -3.658 117.188 50.031 1 87.56 83 SER B O 1
ATOM 3207 N N . VAL B 1 84 ? -3.902 117.812 52.031 1 88.06 84 VAL B N 1
ATOM 3208 C CA . VAL B 1 84 ? -4.102 116.5 52.625 1 88.06 84 VAL B CA 1
ATOM 3209 C C . VAL B 1 84 ? -5.449 115.938 52.188 1 88.06 84 VAL B C 1
ATOM 3211 O O . VAL B 1 84 ? -5.559 114.75 51.906 1 88.06 84 VAL B O 1
ATOM 3214 N N . VAL B 1 85 ? -6.367 116.938 52.094 1 86.25 85 VAL B N 1
ATOM 3215 C CA . VAL B 1 85 ? -7.688 116.5 51.625 1 86.25 85 VAL B CA 1
ATOM 3216 C C . VAL B 1 85 ? -7.598 116 50.188 1 86.25 85 VAL B C 1
ATOM 3218 O O . VAL B 1 85 ? -8.172 115 49.844 1 86.25 85 VAL B O 1
ATOM 3221 N N . SER B 1 86 ? -6.816 116.75 49.438 1 90 86 SER B N 1
ATOM 3222 C CA . SER B 1 86 ? -6.605 116.375 48.062 1 90 86 SER B CA 1
ATOM 3223 C C . SER B 1 86 ? -5.871 115.062 47.969 1 90 86 SER B C 1
ATOM 3225 O O . SER B 1 86 ? -6.238 114.188 47.188 1 90 86 SER B O 1
ATOM 3227 N N . GLU B 1 87 ? -4.957 114.812 48.75 1 90.06 87 GLU B N 1
ATOM 3228 C CA . GLU B 1 87 ? -4.211 113.562 48.812 1 90.06 87 GLU B CA 1
ATOM 3229 C C . GLU B 1 87 ? -5.109 112.375 49.25 1 90.06 87 GLU B C 1
ATOM 3231 O O . GLU B 1 87 ? -5.02 111.25 48.688 1 90.06 87 GLU B O 1
ATOM 3236 N N . ASN B 1 88 ? -5.949 112.688 50.219 1 90.06 88 ASN B N 1
ATOM 3237 C CA . ASN B 1 88 ? -6.895 111.688 50.688 1 90.06 88 ASN B CA 1
ATOM 3238 C C . ASN B 1 88 ? -7.82 111.188 49.562 1 90.06 88 ASN B C 1
ATOM 3240 O O . ASN B 1 88 ? -8.102 110 49.406 1 90.06 88 ASN B O 1
ATOM 3244 N N . ARG B 1 89 ? -8.164 112.25 48.75 1 89.25 89 ARG B N 1
ATOM 3245 C CA . ARG B 1 89 ? -9.008 111.875 47.594 1 89.25 89 ARG B CA 1
ATOM 3246 C C . ARG B 1 89 ? -8.258 111 46.625 1 89.25 89 ARG B C 1
ATOM 3248 O O . ARG B 1 89 ? -8.797 110 46.156 1 89.25 89 ARG B O 1
ATOM 3255 N N . GLU B 1 90 ? -7.078 111.25 46.344 1 92.06 90 GLU B N 1
ATOM 3256 C CA . GLU B 1 90 ? -6.246 110.438 45.438 1 92.06 90 GLU B CA 1
ATOM 3257 C C . GLU B 1 90 ? -6 109.062 45.969 1 92.06 90 GLU B C 1
ATOM 3259 O O . GLU B 1 90 ? -6.082 108.062 45.25 1 92.06 90 GLU B O 1
ATOM 3264 N N . LEU B 1 91 ? -5.773 108.938 47.25 1 91.75 91 LEU B N 1
ATOM 3265 C CA . LEU B 1 91 ? -5.52 107.625 47.906 1 91.75 91 LEU B CA 1
ATOM 3266 C C . LEU B 1 91 ? -6.766 106.75 47.875 1 91.75 91 LEU B C 1
ATOM 3268 O O . LEU B 1 91 ? -6.676 105.562 47.656 1 91.75 91 LEU B O 1
ATOM 3272 N N . ARG B 1 92 ? -7.879 107.438 48.031 1 92.06 92 ARG B N 1
ATOM 3273 C CA . ARG B 1 92 ? -9.133 106.75 47.969 1 92.06 92 ARG B CA 1
ATOM 3274 C C . ARG B 1 92 ? -9.367 106.125 46.594 1 92.06 92 ARG B C 1
ATOM 3276 O O . ARG B 1 92 ? -9.789 105 46.438 1 92.06 92 ARG B O 1
ATOM 3283 N N . ASP B 1 93 ? -8.992 106.875 45.562 1 93 93 ASP B N 1
ATOM 3284 C CA . ASP B 1 93 ? -9.133 106.438 44.188 1 93 93 ASP B CA 1
ATOM 3285 C C . ASP B 1 93 ? -8.172 105.25 43.875 1 93 93 ASP B C 1
ATOM 3287 O O . ASP B 1 93 ? -8.562 104.25 43.25 1 93 93 ASP B O 1
ATOM 3291 N N . LYS B 1 94 ? -7.035 105.438 44.344 1 92.94 94 LYS B N 1
ATOM 3292 C CA . LYS B 1 94 ? -6.035 104.375 44.156 1 92.94 94 LYS B CA 1
ATOM 3293 C C . LYS B 1 94 ? -6.426 103.062 44.875 1 92.94 94 LYS B C 1
ATOM 3295 O O . LYS B 1 94 ? -6.27 102 44.344 1 92.94 94 LYS B O 1
ATOM 3300 N N . LEU B 1 95 ? -6.883 103.188 46.062 1 92.38 95 LEU B N 1
ATOM 3301 C CA . LEU B 1 95 ? -7.328 102.062 46.844 1 92.38 95 LEU B CA 1
ATOM 3302 C C . LEU B 1 95 ? -8.469 101.312 46.125 1 92.38 95 LEU B C 1
ATOM 3304 O O . LEU B 1 95 ? -8.469 100.125 46.062 1 92.38 95 LEU B O 1
ATOM 3308 N N . ALA B 1 96 ? -9.383 102.188 45.656 1 92.25 96 ALA B N 1
ATOM 3309 C CA . ALA B 1 96 ? -10.5 101.562 44.906 1 92.25 96 ALA B CA 1
ATOM 3310 C C . ALA B 1 96 ? -10.016 100.812 43.688 1 92.25 96 ALA B C 1
ATOM 3312 O O . ALA B 1 96 ? -10.492 99.688 43.438 1 92.25 96 ALA B O 1
ATOM 3313 N N . SER B 1 97 ? -9.109 101.312 43 1 94.12 97 SER B N 1
ATOM 3314 C CA . SER B 1 97 ? -8.547 100.688 41.812 1 94.12 97 SER B CA 1
ATOM 3315 C C . SER B 1 97 ? -7.836 99.375 42.188 1 94.12 97 SER B C 1
ATOM 3317 O O . SER B 1 97 ? -8.039 98.375 41.531 1 94.12 97 SER B O 1
ATOM 3319 N N . GLU B 1 98 ? -7.125 99.375 43.281 1 93.12 98 GLU B N 1
ATOM 3320 C CA . GLU B 1 98 ? -6.391 98.188 43.719 1 93.12 98 GLU B CA 1
ATOM 3321 C C . GLU B 1 98 ? -7.344 97.062 44.188 1 93.12 98 GLU B C 1
ATOM 3323 O O . GLU B 1 98 ? -7.109 95.875 43.938 1 93.12 98 GLU B O 1
ATOM 3328 N N . GLN B 1 99 ? -8.352 97.562 44.812 1 92.94 99 GLN B N 1
ATOM 3329 C CA . GLN B 1 99 ? -9.352 96.562 45.25 1 92.94 99 GLN B CA 1
ATOM 3330 C C . GLN B 1 99 ? -10.023 95.938 44.062 1 92.94 99 GLN B C 1
ATOM 3332 O O . GLN B 1 99 ? -10.289 94.688 44.094 1 92.94 99 GLN B O 1
ATOM 3337 N N . ASN B 1 100 ? -10.234 96.688 43 1 94.5 100 ASN B N 1
ATOM 3338 C CA . ASN B 1 100 ? -10.797 96.125 41.781 1 94.5 100 ASN B CA 1
ATOM 3339 C C . ASN B 1 100 ? -9.844 95.125 41.125 1 94.5 100 ASN B C 1
ATOM 3341 O O . ASN B 1 100 ? -10.266 94 40.719 1 94.5 100 ASN B O 1
ATOM 3345 N N . ILE B 1 101 ? -8.641 95.312 41.062 1 93.5 101 ILE B N 1
ATOM 3346 C CA . ILE B 1 101 ? -7.629 94.438 40.5 1 93.5 101 ILE B CA 1
ATOM 3347 C C . ILE B 1 101 ? -7.555 93.125 41.312 1 93.5 101 ILE B C 1
ATOM 3349 O O . ILE B 1 101 ? -7.508 92.062 40.75 1 93.5 101 ILE B O 1
ATOM 3353 N N . THR B 1 102 ? -7.57 93.25 42.625 1 91.44 102 THR B N 1
ATOM 3354 C CA . THR B 1 102 ? -7.527 92.125 43.531 1 91.44 102 THR B CA 1
ATOM 3355 C C . THR B 1 102 ? -8.719 91.188 43.281 1 91.44 102 THR B C 1
ATOM 3357 O O . THR B 1 102 ? -8.555 90 43.25 1 91.44 102 THR B O 1
ATOM 3360 N N . GLU B 1 103 ? -9.844 91.875 43.062 1 93.12 103 GLU B N 1
ATOM 3361 C CA . GLU B 1 103 ? -11.039 91.062 42.812 1 93.12 103 GLU B CA 1
ATOM 3362 C C . GLU B 1 103 ? -10.922 90.312 41.5 1 93.12 103 GLU B C 1
ATOM 3364 O O . GLU B 1 103 ? -11.242 89.125 41.438 1 93.12 103 GLU B O 1
ATOM 3369 N N . GLN B 1 104 ? -10.469 90.875 40.469 1 94.94 104 GLN B N 1
ATOM 3370 C CA . GLN B 1 104 ? -10.305 90.25 39.156 1 94.94 104 GLN B CA 1
ATOM 3371 C C . GLN B 1 104 ? -9.273 89.125 39.219 1 94.94 104 GLN B C 1
ATOM 3373 O O . GLN B 1 104 ? -9.492 88.062 38.656 1 94.94 104 GLN B O 1
ATOM 3378 N N . LEU B 1 105 ? -8.195 89.375 39.906 1 93.88 105 LEU B N 1
ATOM 3379 C CA . LEU B 1 105 ? -7.145 88.375 40.031 1 93.88 105 LEU B CA 1
ATOM 3380 C C . LEU B 1 105 ? -7.629 87.125 40.812 1 93.88 105 LEU B C 1
ATOM 3382 O O . LEU B 1 105 ? -7.309 86 40.469 1 93.88 105 LEU B O 1
ATOM 3386 N N . THR B 1 106 ? -8.391 87.438 41.844 1 93 106 THR B N 1
ATOM 3387 C CA . THR B 1 106 ? -8.953 86.375 42.625 1 93 106 THR B CA 1
ATOM 3388 C C . THR B 1 106 ? -9.859 85.5 41.781 1 93 106 THR B C 1
ATOM 3390 O O . THR B 1 106 ? -9.789 84.25 41.875 1 93 106 THR B O 1
ATOM 3393 N N . LYS B 1 107 ? -10.633 86.125 40.938 1 94.38 107 LYS B N 1
ATOM 3394 C CA . LYS B 1 107 ? -11.523 85.375 40.062 1 94.38 107 LYS B CA 1
ATOM 3395 C C . LYS B 1 107 ? -10.734 84.562 39.031 1 94.38 107 LYS B C 1
ATOM 3397 O O . LYS B 1 107 ? -11.023 83.375 38.812 1 94.38 107 LYS B O 1
ATOM 3402 N N . LYS B 1 108 ? -9.789 85.125 38.469 1 92.56 108 LYS B N 1
ATOM 3403 C CA . LYS B 1 108 ? -8.953 84.438 37.469 1 92.56 108 LYS B CA 1
ATOM 3404 C C . LYS B 1 108 ? -8.219 83.25 38.094 1 92.56 108 LYS B C 1
ATOM 3406 O O . LYS B 1 108 ? -8.102 82.188 37.469 1 92.56 108 LYS B O 1
ATOM 3411 N N . LEU B 1 109 ? -7.742 83.438 39.281 1 92.38 109 LEU B N 1
ATOM 3412 C CA . LEU B 1 109 ? -7.043 82.375 39.969 1 92.38 109 LEU B CA 1
ATOM 3413 C C . LEU B 1 109 ? -7.984 81.188 40.281 1 92.38 109 LEU B C 1
ATOM 3415 O O . LEU B 1 109 ? -7.602 80.062 40.125 1 92.38 109 LEU B O 1
ATOM 3419 N N . SER B 1 110 ? -9.195 81.625 40.688 1 93.19 110 SER B N 1
ATOM 3420 C CA . SER B 1 110 ? -10.188 80.562 40.969 1 93.19 110 SER B CA 1
ATOM 3421 C C . SER B 1 110 ? -10.492 79.75 39.688 1 93.19 110 SER B C 1
ATOM 3423 O O . SER B 1 110 ? -10.531 78.562 39.75 1 93.19 110 SER B O 1
ATOM 3425 N N . LEU B 1 111 ? -10.672 80.438 38.625 1 93.12 111 LEU B N 1
ATOM 3426 C CA . LEU B 1 111 ? -10.945 79.75 37.344 1 93.12 111 LEU B CA 1
ATOM 3427 C C . LEU B 1 111 ? -9.766 78.875 36.906 1 93.12 111 LEU B C 1
ATOM 3429 O O . LEU B 1 111 ? -9.953 77.75 36.469 1 93.12 111 LEU B O 1
ATOM 3433 N N . SER B 1 112 ? -8.547 79.375 37.094 1 91.94 112 SER B N 1
ATOM 3434 C CA . SER B 1 112 ? -7.34 78.625 36.719 1 91.94 112 SER B CA 1
ATOM 3435 C C . SER B 1 112 ? -7.168 77.375 37.594 1 91.94 112 SER B C 1
ATOM 3437 O O . SER B 1 112 ? -6.789 76.312 37.094 1 91.94 112 SER B O 1
ATOM 3439 N N . SER B 1 113 ? -7.473 77.562 38.875 1 91.88 113 SER B N 1
ATOM 3440 C CA . SER B 1 113 ? -7.371 76.438 39.781 1 91.88 113 SER B CA 1
ATOM 3441 C C . SER B 1 113 ? -8.367 75.375 39.406 1 91.88 113 SER B C 1
ATOM 3443 O O . SER B 1 113 ? -8.023 74.188 39.406 1 91.88 113 SER B O 1
ATOM 3445 N N . SER B 1 114 ? -9.547 75.75 39.031 1 93.5 114 SER B N 1
ATOM 3446 C CA . SER B 1 114 ? -10.57 74.812 38.625 1 93.5 114 SER B CA 1
ATOM 3447 C C . SER B 1 114 ? -10.172 74.125 37.312 1 93.5 114 SER B C 1
ATOM 3449 O O . SER B 1 114 ? -10.32 72.875 37.188 1 93.5 114 SER B O 1
ATOM 3451 N N . ALA B 1 115 ? -9.688 74.812 36.406 1 92.12 115 ALA B N 1
ATOM 3452 C CA . ALA B 1 115 ? -9.219 74.25 35.125 1 92.12 115 ALA B CA 1
ATOM 3453 C C . ALA B 1 115 ? -8.07 73.25 35.344 1 92.12 115 ALA B C 1
ATOM 3455 O O . ALA B 1 115 ? -8.031 72.188 34.75 1 92.12 115 ALA B O 1
ATOM 3456 N N . LEU B 1 116 ? -7.156 73.625 36.219 1 92.94 116 LEU B N 1
ATOM 3457 C CA . LEU B 1 116 ? -6.023 72.75 36.531 1 92.94 116 LEU B CA 1
ATOM 3458 C C . LEU B 1 116 ? -6.496 71.438 37.125 1 92.94 116 LEU B C 1
ATOM 3460 O O . LEU B 1 116 ? -5.988 70.375 36.781 1 92.94 116 LEU B O 1
ATOM 3464 N N . GLU B 1 117 ? -7.477 71.5 38 1 93.12 117 GLU B N 1
ATOM 3465 C CA . GLU B 1 117 ? -8.023 70.312 38.594 1 93.12 117 GLU B CA 1
ATOM 3466 C C . GLU B 1 117 ? -8.648 69.375 37.531 1 93.12 117 GLU B C 1
ATOM 3468 O O . GLU B 1 117 ? -8.461 68.188 37.562 1 93.12 117 GLU B O 1
ATOM 3473 N N . GLN B 1 118 ? -9.328 69.938 36.625 1 94.06 118 GLN B N 1
ATOM 3474 C CA . GLN B 1 118 ? -9.977 69.125 35.562 1 94.06 118 GLN B CA 1
ATOM 3475 C C . GLN B 1 118 ? -8.945 68.5 34.688 1 94.06 118 GLN B C 1
ATOM 3477 O O . GLN B 1 118 ? -9.062 67.312 34.344 1 94.06 118 GLN B O 1
ATOM 3482 N N . VAL B 1 119 ? -7.902 69.188 34.312 1 93.19 119 VAL B N 1
ATOM 3483 C CA . VAL B 1 119 ? -6.879 68.625 33.406 1 93.19 119 VAL B CA 1
ATOM 3484 C C . VAL B 1 119 ? -6.062 67.562 34.125 1 93.19 119 VAL B C 1
ATOM 3486 O O . VAL B 1 119 ? -5.684 66.562 33.531 1 93.19 119 VAL B O 1
ATOM 3489 N N . LEU B 1 120 ? -5.898 67.812 35.438 1 93.19 120 LEU B N 1
ATOM 3490 C CA . LEU B 1 120 ? -5.199 66.812 36.219 1 93.19 120 LEU B CA 1
ATOM 3491 C C . LEU B 1 120 ? -5.992 65.5 36.281 1 93.19 120 LEU B C 1
ATOM 3493 O O . LEU B 1 120 ? -5.422 64.438 36.125 1 93.19 120 LEU B O 1
ATOM 3497 N N . SER B 1 121 ? -7.266 65.625 36.438 1 94.31 121 SER B N 1
ATOM 3498 C CA . SER B 1 121 ? -8.133 64.438 36.469 1 94.31 121 SER B CA 1
ATOM 3499 C C . SER B 1 121 ? -8.117 63.75 35.125 1 94.31 121 SER B C 1
ATOM 3501 O O . SER B 1 121 ? -8.023 62.531 35.062 1 94.31 121 SER B O 1
ATOM 3503 N N . LEU B 1 122 ? -8.18 64.438 34.062 1 94 122 LEU B N 1
ATOM 3504 C CA . LEU B 1 122 ? -8.117 63.875 32.719 1 94 122 LEU B CA 1
ATOM 3505 C C . LEU B 1 122 ? -6.789 63.156 32.5 1 94 122 LEU B C 1
ATOM 3507 O O . LEU B 1 122 ? -6.758 62.062 31.953 1 94 122 LEU B O 1
ATOM 3511 N N . SER B 1 123 ? -5.723 63.812 32.906 1 93.5 123 SER B N 1
ATOM 3512 C CA . SER B 1 123 ? -4.391 63.25 32.75 1 93.5 123 SER B CA 1
ATOM 3513 C C . SER B 1 123 ? -4.281 61.906 33.469 1 93.5 123 SER B C 1
ATOM 3515 O O . SER B 1 123 ? -3.676 60.969 32.969 1 93.5 123 SER B O 1
ATOM 3517 N N . GLN B 1 124 ? -4.91 61.844 34.625 1 93.88 124 GLN B N 1
ATOM 3518 C CA . GLN B 1 124 ? -4.883 60.594 35.375 1 93.88 124 GLN B CA 1
ATOM 3519 C C . GLN B 1 124 ? -5.66 59.5 34.656 1 93.88 124 GLN B C 1
ATOM 3521 O O . GLN B 1 124 ? -5.199 58.344 34.594 1 93.88 124 GLN B O 1
ATOM 3526 N N . ARG B 1 125 ? -6.773 59.75 34.094 1 95.25 125 ARG B N 1
ATOM 3527 C CA . ARG B 1 125 ? -7.57 58.781 33.344 1 95.25 125 ARG B CA 1
ATOM 3528 C C . ARG B 1 125 ? -6.812 58.281 32.125 1 95.25 125 ARG B C 1
ATOM 3530 O O . ARG B 1 125 ? -6.82 57.062 31.844 1 95.25 125 ARG B O 1
ATOM 3537 N N . LEU B 1 126 ? -6.176 59.219 31.469 1 95.62 126 LEU B N 1
ATOM 3538 C CA . LEU B 1 126 ? -5.41 58.875 30.281 1 95.62 126 LEU B CA 1
ATOM 3539 C C . LEU B 1 126 ? -4.227 57.969 30.641 1 95.62 126 LEU B C 1
ATOM 3541 O O . LEU B 1 126 ? -3.898 57.031 29.891 1 95.62 126 LEU B O 1
ATOM 3545 N N . ARG B 1 127 ? -3.619 58.281 31.797 1 95.25 127 ARG B N 1
ATOM 3546 C CA . ARG B 1 127 ? -2.508 57.469 32.281 1 95.25 127 ARG B CA 1
ATOM 3547 C C . ARG B 1 127 ? -2.965 56.031 32.562 1 95.25 127 ARG B C 1
ATOM 3549 O O . ARG B 1 127 ? -2.299 55.094 32.156 1 95.25 127 ARG B O 1
ATOM 3556 N N . PHE B 1 128 ? -4.059 55.875 33.125 1 96.19 128 PHE B N 1
ATOM 3557 C CA . PHE B 1 128 ? -4.609 54.562 33.438 1 96.19 128 PHE B CA 1
ATOM 3558 C C . PHE B 1 128 ? -4.953 53.781 32.156 1 96.19 128 PHE B C 1
ATOM 3560 O O . PHE B 1 128 ? -4.625 52.625 32.031 1 96.19 128 PHE B O 1
ATOM 3567 N N . ARG B 1 129 ? -5.566 54.438 31.266 1 96.81 129 ARG B N 1
ATOM 3568 C CA . ARG B 1 129 ? -5.918 53.812 29.984 1 96.81 129 ARG B CA 1
ATOM 3569 C C . ARG B 1 129 ? -4.676 53.344 29.234 1 96.81 129 ARG B C 1
ATOM 3571 O O . ARG B 1 129 ? -4.66 52.25 28.672 1 96.81 129 ARG B O 1
ATOM 3578 N N . ASN B 1 130 ? -3.703 54.219 29.25 1 95.19 130 ASN B N 1
ATOM 3579 C CA . ASN B 1 130 ? -2.439 53.875 28.609 1 95.19 130 ASN B CA 1
ATOM 3580 C C . ASN B 1 130 ? -1.82 52.625 29.234 1 95.19 130 ASN B C 1
ATOM 3582 O O . ASN B 1 130 ? -1.318 51.75 28.516 1 95.19 130 ASN B O 1
ATOM 3586 N N . GLN B 1 131 ? -1.857 52.531 30.547 1 95 131 GLN B N 1
ATOM 3587 C CA . GLN B 1 131 ? -1.323 51.375 31.25 1 95 131 GLN B CA 1
ATOM 3588 C C . GLN B 1 131 ? -2.096 50.094 30.891 1 95 131 GLN B C 1
ATOM 3590 O O . GLN B 1 131 ? -1.497 49.062 30.656 1 95 131 GLN B O 1
ATOM 3595 N N . ASN B 1 132 ? -3.367 50.156 30.797 1 96.25 132 ASN B N 1
ATOM 3596 C CA . ASN B 1 132 ? -4.207 49.031 30.422 1 96.25 132 ASN B CA 1
ATOM 3597 C C . ASN B 1 132 ? -3.928 48.562 29 1 96.25 132 ASN B C 1
ATOM 3599 O O . ASN B 1 132 ? -3.822 47.375 28.734 1 96.25 132 ASN B O 1
ATOM 3603 N N . ASN B 1 133 ? -3.824 49.562 28.125 1 96.94 133 ASN B N 1
ATOM 3604 C CA . ASN B 1 133 ? -3.516 49.25 26.734 1 96.94 133 ASN B CA 1
ATOM 3605 C C . ASN B 1 133 ? -2.164 48.531 26.594 1 96.94 133 ASN B C 1
ATOM 3607 O O . ASN B 1 133 ? -2.025 47.594 25.828 1 96.94 133 ASN B O 1
ATOM 3611 N N . GLU B 1 134 ? -1.225 49.031 27.375 1 95.69 134 GLU B N 1
ATOM 3612 C CA . GLU B 1 134 ? 0.108 48.438 27.328 1 95.69 134 GLU B CA 1
ATOM 3613 C C . GLU B 1 134 ? 0.087 47 27.812 1 95.69 134 GLU B C 1
ATOM 3615 O O . GLU B 1 134 ? 0.743 46.125 27.234 1 95.69 134 GLU B O 1
ATOM 3620 N N . ARG B 1 135 ? -0.659 46.656 28.812 1 96.94 135 ARG B N 1
ATOM 3621 C CA . ARG B 1 135 ? -0.804 45.312 29.312 1 96.94 135 ARG B CA 1
ATOM 3622 C C . ARG B 1 135 ? -1.481 44.406 28.281 1 96.94 135 ARG B C 1
ATOM 3624 O O . ARG B 1 135 ? -1.03 43.281 28.031 1 96.94 135 ARG B O 1
ATOM 3631 N N . GLU B 1 136 ? -2.506 44.906 27.688 1 97.25 136 GLU B N 1
ATOM 3632 C CA . GLU B 1 136 ? -3.227 44.156 26.672 1 97.25 136 GLU B CA 1
ATOM 3633 C C . GLU B 1 136 ? -2.352 43.906 25.453 1 97.25 136 GLU B C 1
ATOM 3635 O O . GLU B 1 136 ? -2.391 42.812 24.875 1 97.25 136 GLU B O 1
ATOM 3640 N N . LEU B 1 137 ? -1.62 44.969 25.047 1 97.56 137 LEU B N 1
ATOM 3641 C CA . LEU B 1 137 ? -0.689 44.812 23.938 1 97.56 137 LEU B CA 1
ATOM 3642 C C . LEU B 1 137 ? 0.311 43.688 24.203 1 97.56 137 LEU B C 1
ATOM 3644 O O . LEU B 1 137 ? 0.562 42.844 23.344 1 97.56 137 LEU B O 1
ATOM 3648 N N . GLU B 1 138 ? 0.847 43.656 25.406 1 96.62 138 GLU B N 1
ATOM 3649 C CA . GLU B 1 138 ? 1.801 42.625 25.797 1 96.62 138 GLU B CA 1
ATOM 3650 C C . GLU B 1 138 ? 1.161 41.25 25.734 1 96.62 138 GLU B C 1
ATOM 3652 O O . GLU B 1 138 ? 1.755 40.281 25.203 1 96.62 138 GLU B O 1
ATOM 3657 N N . GLU B 1 139 ? -0.018 41.062 26.219 1 97.44 139 GLU B N 1
ATOM 3658 C CA . GLU B 1 139 ? -0.74 39.781 26.219 1 97.44 139 GLU B CA 1
ATOM 3659 C C . GLU B 1 139 ? -1.032 39.312 24.797 1 97.44 139 GLU B C 1
ATOM 3661 O O . GLU B 1 139 ? -0.834 38.125 24.469 1 97.44 139 GLU B O 1
ATOM 3666 N N . LEU B 1 140 ? -1.473 40.25 23.984 1 97.44 140 LEU B N 1
ATOM 3667 C CA . LEU B 1 140 ? -1.819 39.906 22.609 1 97.44 140 LEU B CA 1
ATOM 3668 C C . LEU B 1 140 ? -0.579 39.5 21.812 1 97.44 140 LEU B C 1
ATOM 3670 O O . LEU B 1 140 ? -0.636 38.594 20.984 1 97.44 140 LEU B O 1
ATOM 3674 N N . ARG B 1 141 ? 0.501 40.219 22.094 1 97.56 141 ARG B N 1
ATOM 3675 C CA . ARG B 1 141 ? 1.751 39.875 21.438 1 97.56 141 ARG B CA 1
ATOM 3676 C C . ARG B 1 141 ? 2.176 38.438 21.812 1 97.56 141 ARG B C 1
ATOM 3678 O O . ARG B 1 141 ? 2.607 37.688 20.953 1 97.56 141 ARG B O 1
ATOM 3685 N N . ALA B 1 142 ? 2.039 38 23.031 1 97 142 ALA B N 1
ATOM 3686 C CA . ALA B 1 142 ? 2.377 36.656 23.5 1 97 142 ALA B CA 1
ATOM 3687 C C . ALA B 1 142 ? 1.467 35.625 22.859 1 97 142 ALA B C 1
ATOM 3689 O O . ALA B 1 142 ? 1.936 34.562 22.422 1 97 142 ALA B O 1
ATOM 3690 N N . LYS B 1 143 ? 0.227 35.938 22.812 1 96.75 143 LYS B N 1
ATOM 3691 C CA . LYS B 1 143 ? -0.74 35 22.219 1 96.75 143 LYS B CA 1
ATOM 3692 C C . LYS B 1 143 ? -0.476 34.812 20.719 1 96.75 143 LYS B C 1
ATOM 3694 O O . LYS B 1 143 ? -0.583 33.719 20.203 1 96.75 143 LYS B O 1
ATOM 3699 N N . LEU B 1 144 ? -0.208 35.938 20.094 1 97 144 LEU B N 1
ATOM 3700 C CA . LEU B 1 144 ? 0.104 35.875 18.656 1 97 144 LEU B CA 1
ATOM 3701 C C . LEU B 1 144 ? 1.336 35 18.406 1 97 144 LEU B C 1
ATOM 3703 O O . LEU B 1 144 ? 1.332 34.156 17.516 1 97 144 LEU B O 1
ATOM 3707 N N . ASP B 1 145 ? 2.34 35.219 19.156 1 96.69 145 ASP B N 1
ATOM 3708 C CA . ASP B 1 145 ? 3.562 34.438 19.031 1 96.69 145 ASP B CA 1
ATOM 3709 C C . ASP B 1 145 ? 3.275 32.938 19.203 1 96.69 145 ASP B C 1
ATOM 3711 O O . ASP B 1 145 ? 3.738 32.125 18.406 1 96.69 145 ASP B O 1
ATOM 3715 N N . ALA B 1 146 ? 2.531 32.562 20.203 1 96.19 146 ALA B N 1
ATOM 3716 C CA . ALA B 1 146 ? 2.178 31.172 20.469 1 96.19 146 ALA B CA 1
ATOM 3717 C C . ALA B 1 146 ? 1.374 30.594 19.297 1 96.19 146 ALA B C 1
ATOM 3719 O O . ALA B 1 146 ? 1.629 29.453 18.875 1 96.19 146 ALA B O 1
ATOM 3720 N N . ALA B 1 147 ? 0.476 31.391 18.859 1 95 147 ALA B N 1
ATOM 3721 C CA . ALA B 1 147 ? -0.372 30.922 17.766 1 95 147 ALA B CA 1
ATOM 3722 C C . ALA B 1 147 ? 0.447 30.703 16.484 1 95 147 ALA B C 1
ATOM 3724 O O . ALA B 1 147 ? 0.238 29.719 15.773 1 95 147 ALA B O 1
ATOM 3725 N N . GLU B 1 148 ? 1.343 31.609 16.219 1 95.25 148 GLU B N 1
ATOM 3726 C CA . GLU B 1 148 ? 2.176 31.5 15.031 1 95.25 148 GLU B CA 1
ATOM 3727 C C . GLU B 1 148 ? 3.102 30.297 15.109 1 95.25 148 GLU B C 1
ATOM 3729 O O . GLU B 1 148 ? 3.289 29.578 14.125 1 95.25 148 GLU B O 1
ATOM 3734 N N . LYS B 1 149 ? 3.674 30.031 16.234 1 95 149 LYS B N 1
ATOM 3735 C CA . LYS B 1 149 ? 4.531 28.875 16.422 1 95 149 LYS B CA 1
ATOM 3736 C C . LYS B 1 149 ? 3.75 27.578 16.219 1 95 149 LYS B C 1
ATOM 3738 O O . LYS B 1 149 ? 4.23 26.656 15.562 1 95 149 LYS B O 1
ATOM 3743 N N . ASP B 1 150 ? 2.592 27.5 16.781 1 94.25 150 ASP B N 1
ATOM 3744 C CA . ASP B 1 150 ? 1.725 26.344 16.609 1 94.25 150 ASP B CA 1
ATOM 3745 C C . ASP B 1 150 ? 1.345 26.141 15.148 1 94.25 150 ASP B C 1
ATOM 3747 O O . ASP B 1 150 ? 1.39 25.016 14.641 1 94.25 150 ASP B O 1
ATOM 3751 N N . ARG B 1 151 ? 0.978 27.188 14.57 1 91.88 151 ARG B N 1
ATOM 3752 C CA . ARG B 1 151 ? 0.663 27.156 13.148 1 91.88 151 ARG B CA 1
ATOM 3753 C C . ARG B 1 151 ? 1.832 26.594 12.344 1 91.88 151 ARG B C 1
ATOM 3755 O O . ARG B 1 151 ? 1.653 25.703 11.523 1 91.88 151 ARG B O 1
ATOM 3762 N N . ASP B 1 152 ? 2.967 27.125 12.5 1 92.88 152 ASP B N 1
ATOM 3763 C CA . ASP B 1 152 ? 4.145 26.703 11.742 1 92.88 152 ASP B CA 1
ATOM 3764 C C . ASP B 1 152 ? 4.488 25.25 12.008 1 92.88 152 ASP B C 1
ATOM 3766 O O . ASP B 1 152 ? 4.898 24.516 11.094 1 92.88 152 ASP B O 1
ATOM 3770 N N . TRP B 1 153 ? 4.324 24.734 13.211 1 93.5 153 TRP B N 1
ATOM 3771 C CA . TRP B 1 153 ? 4.547 23.344 13.555 1 93.5 153 TRP B CA 1
ATOM 3772 C C . TRP B 1 153 ? 3.588 22.438 12.789 1 93.5 153 TRP B C 1
ATOM 3774 O O . TRP B 1 153 ? 4.012 21.453 12.164 1 93.5 153 TRP B O 1
ATOM 3784 N N . HIS B 1 154 ? 2.391 22.859 12.789 1 90.5 154 HIS B N 1
ATOM 3785 C CA . HIS B 1 154 ? 1.393 22.047 12.102 1 90.5 154 HIS B CA 1
ATOM 3786 C C . HIS B 1 154 ? 1.623 22.047 10.594 1 90.5 154 HIS B C 1
ATOM 3788 O O . HIS B 1 154 ? 1.424 21.031 9.93 1 90.5 154 HIS B O 1
ATOM 3794 N N . ARG B 1 155 ? 2.004 23.188 10.148 1 90.94 155 ARG B N 1
ATOM 3795 C CA . ARG B 1 155 ? 2.334 23.281 8.727 1 90.94 155 ARG B CA 1
ATOM 3796 C C . ARG B 1 155 ? 3.459 22.312 8.367 1 90.94 155 ARG B C 1
ATOM 3798 O O . ARG B 1 155 ? 3.379 21.609 7.363 1 90.94 155 ARG B O 1
ATOM 3805 N N . LYS B 1 156 ? 4.426 22.312 9.109 1 90.5 156 LYS B N 1
ATOM 3806 C CA . LYS B 1 156 ? 5.555 21.406 8.891 1 90.5 156 LYS B CA 1
ATOM 3807 C C . LYS B 1 156 ? 5.125 19.953 8.992 1 90.5 156 LYS B C 1
ATOM 3809 O O . LYS B 1 156 ? 5.473 19.125 8.133 1 90.5 156 LYS B O 1
ATOM 3814 N N . GLN B 1 157 ? 4.379 19.625 9.969 1 89.12 157 GLN B N 1
ATOM 3815 C CA . GLN B 1 157 ? 3.895 18.266 10.172 1 89.12 157 GLN B CA 1
ATOM 3816 C C . GLN B 1 157 ? 3.01 17.828 9.008 1 89.12 157 GLN B C 1
ATOM 3818 O O . GLN B 1 157 ? 3.096 16.688 8.562 1 89.12 157 GLN B O 1
ATOM 3823 N N . HIS B 1 158 ? 2.215 18.734 8.641 1 87.94 158 HIS B N 1
ATOM 3824 C CA . HIS B 1 158 ? 1.344 18.453 7.504 1 87.94 158 HIS B CA 1
ATOM 3825 C C . HIS B 1 158 ? 2.154 18.094 6.266 1 87.94 158 HIS B C 1
ATOM 3827 O O . HIS B 1 158 ? 1.858 17.094 5.598 1 87.94 158 HIS B O 1
ATOM 3833 N N . THR B 1 159 ? 3.082 18.844 6.043 1 88.75 159 THR B N 1
ATOM 3834 C CA . THR B 1 159 ? 3.926 18.609 4.879 1 88.75 159 THR B CA 1
ATOM 3835 C C . THR B 1 159 ? 4.625 17.25 4.988 1 88.75 159 THR B C 1
ATOM 3837 O O . THR B 1 159 ? 4.684 16.5 4.02 1 88.75 159 THR B O 1
ATOM 3840 N N . GLU B 1 160 ? 5.094 16.906 6.105 1 89.62 160 GLU B N 1
ATOM 3841 C CA . GLU B 1 160 ? 5.82 15.648 6.332 1 89.62 160 GLU B CA 1
ATOM 3842 C C . GLU B 1 160 ? 4.898 14.445 6.188 1 89.62 160 GLU B C 1
ATOM 3844 O O . GLU B 1 160 ? 5.25 13.461 5.531 1 89.62 160 GLU B O 1
ATOM 3849 N N . ILE B 1 161 ? 3.762 14.562 6.742 1 89.81 161 ILE B N 1
ATOM 3850 C CA . ILE B 1 161 ? 2.822 13.445 6.699 1 89.81 161 ILE B CA 1
ATOM 3851 C C . ILE B 1 161 ? 2.332 13.242 5.266 1 89.81 161 ILE B C 1
ATOM 3853 O O . ILE B 1 161 ? 2.131 12.109 4.828 1 89.81 161 ILE B O 1
ATOM 3857 N N . LEU B 1 162 ? 2.164 14.375 4.621 1 88.88 162 LEU B N 1
ATOM 3858 C CA . LEU B 1 162 ? 1.751 14.281 3.227 1 88.88 162 LEU B CA 1
ATOM 3859 C C . LEU B 1 162 ? 2.811 13.562 2.393 1 88.88 162 LEU B C 1
ATOM 3861 O O . LEU B 1 162 ? 2.482 12.719 1.558 1 88.88 162 LEU B O 1
ATOM 3865 N N . GLU B 1 163 ? 3.973 13.875 2.584 1 89.31 163 GLU B N 1
ATOM 3866 C CA . GLU B 1 163 ? 5.074 13.211 1.893 1 89.31 163 GLU B CA 1
ATOM 3867 C C . GLU B 1 163 ? 5.121 11.727 2.23 1 89.31 163 GLU B C 1
ATOM 3869 O O . GLU B 1 163 ? 5.281 10.883 1.341 1 89.31 163 GLU B O 1
ATOM 3874 N N . ASP B 1 164 ? 4.969 11.383 3.455 1 89.19 164 ASP B N 1
ATOM 3875 C CA . ASP B 1 164 ? 4.945 10 3.904 1 89.19 164 ASP B CA 1
ATOM 3876 C C . ASP B 1 164 ? 3.807 9.227 3.24 1 89.19 164 ASP B C 1
ATOM 3878 O O . ASP B 1 164 ? 4 8.102 2.775 1 89.19 164 ASP B O 1
ATOM 3882 N N . CYS B 1 165 ? 2.744 9.891 3.27 1 87.31 165 CYS B N 1
ATOM 3883 C CA . CYS B 1 165 ? 1.572 9.273 2.658 1 87.31 165 CYS B CA 1
ATOM 3884 C C . CYS B 1 165 ? 1.814 8.984 1.182 1 87.31 165 CYS B C 1
ATOM 3886 O O . CYS B 1 165 ? 1.49 7.902 0.693 1 87.31 165 CYS B O 1
ATOM 3888 N N . ASN B 1 166 ? 2.395 9.922 0.563 1 88.81 166 ASN B N 1
ATOM 3889 C CA . ASN B 1 166 ? 2.699 9.75 -0.854 1 88.81 166 ASN B CA 1
ATOM 3890 C C . ASN B 1 166 ? 3.701 8.625 -1.078 1 88.81 166 ASN B C 1
ATOM 3892 O O . ASN B 1 166 ? 3.574 7.855 -2.033 1 88.81 166 ASN B O 1
ATOM 3896 N N . MET B 1 167 ? 4.625 8.484 -0.284 1 88.19 167 MET B N 1
ATOM 3897 C CA . MET B 1 167 ? 5.617 7.418 -0.375 1 88.19 167 MET B CA 1
ATOM 3898 C C . MET B 1 167 ? 4.969 6.055 -0.154 1 88.19 167 MET B C 1
ATOM 3900 O O . MET B 1 167 ? 5.266 5.098 -0.871 1 88.19 167 MET B O 1
ATOM 3904 N N . ILE B 1 168 ? 4.109 6 0.766 1 85.44 168 ILE B N 1
ATOM 3905 C CA . ILE B 1 168 ? 3.395 4.762 1.069 1 85.44 168 ILE B CA 1
ATOM 3906 C C . ILE B 1 168 ? 2.527 4.363 -0.122 1 85.44 168 ILE B C 1
ATOM 3908 O O . ILE B 1 168 ? 2.49 3.191 -0.505 1 85.44 168 ILE B O 1
ATOM 3912 N N . LYS B 1 169 ? 1.899 5.324 -0.672 1 87.75 169 LYS B N 1
ATOM 3913 C CA . LYS B 1 169 ? 1.068 5.074 -1.846 1 87.75 169 LYS B CA 1
ATOM 3914 C C . LYS B 1 169 ? 1.903 4.535 -3.006 1 87.75 169 LYS B C 1
ATOM 3916 O O . LYS B 1 169 ? 1.509 3.574 -3.666 1 87.75 169 LYS B O 1
ATOM 3921 N N . ALA B 1 170 ? 2.994 5.16 -3.252 1 89.06 170 ALA B N 1
ATOM 3922 C CA . ALA B 1 170 ? 3.887 4.727 -4.324 1 89.06 170 ALA B CA 1
ATOM 3923 C C . ALA B 1 170 ? 4.41 3.318 -4.07 1 89.06 170 ALA B C 1
ATOM 3925 O O . ALA B 1 170 ? 4.441 2.488 -4.984 1 89.06 170 ALA B O 1
ATOM 3926 N N . ALA B 1 171 ? 4.77 2.98 -2.908 1 85.81 171 ALA B N 1
ATOM 3927 C CA . ALA B 1 171 ? 5.27 1.661 -2.531 1 85.81 171 ALA B CA 1
ATOM 3928 C C . ALA B 1 171 ? 4.18 0.603 -2.668 1 85.81 171 ALA B C 1
ATOM 3930 O O . ALA B 1 171 ? 4.438 -0.509 -3.133 1 85.81 171 ALA B O 1
ATOM 3931 N N . ARG B 1 172 ? 3.051 0.89 -2.314 1 87.94 172 ARG B N 1
ATOM 3932 C CA . ARG B 1 172 ? 1.907 -0.008 -2.451 1 87.94 172 ARG B CA 1
ATOM 3933 C C . ARG B 1 172 ? 1.664 -0.365 -3.914 1 87.94 172 ARG B C 1
ATOM 3935 O O . ARG B 1 172 ? 1.481 -1.536 -4.25 1 87.94 172 ARG B O 1
ATOM 3942 N N . ALA B 1 173 ? 1.664 0.71 -4.656 1 88.31 173 ALA B N 1
ATOM 3943 C CA . ALA B 1 173 ? 1.441 0.48 -6.082 1 88.31 173 ALA B CA 1
ATOM 3944 C C . ALA B 1 173 ? 2.525 -0.419 -6.672 1 88.31 173 ALA B C 1
ATOM 3946 O O . ALA B 1 173 ? 2.229 -1.353 -7.418 1 88.31 173 ALA B O 1
ATOM 3947 N N . SER B 1 174 ? 3.693 -0.232 -6.344 1 90.06 174 SER B N 1
ATOM 3948 C CA . SER B 1 174 ? 4.828 -1.005 -6.844 1 90.06 174 SER B CA 1
ATOM 3949 C C . SER B 1 174 ? 4.766 -2.451 -6.363 1 90.06 174 SER B C 1
ATOM 3951 O O . SER B 1 174 ? 4.961 -3.381 -7.148 1 90.06 174 SER B O 1
ATOM 3953 N N . ASP B 1 175 ? 4.488 -2.719 -5.125 1 87.69 175 ASP B N 1
ATOM 3954 C CA . ASP B 1 175 ? 4.383 -4.055 -4.543 1 87.69 175 ASP B CA 1
ATOM 3955 C C . ASP B 1 175 ? 3.244 -4.844 -5.188 1 87.69 175 ASP B C 1
ATOM 3957 O O . ASP B 1 175 ? 3.41 -6.016 -5.527 1 87.69 175 ASP B O 1
ATOM 3961 N N . ASN B 1 176 ? 2.195 -4.195 -5.383 1 86.44 176 ASN B N 1
ATOM 3962 C CA . ASN B 1 176 ? 1.049 -4.844 -6.008 1 86.44 176 ASN B CA 1
ATOM 3963 C C . ASN B 1 176 ? 1.357 -5.27 -7.441 1 86.44 176 ASN B C 1
ATOM 3965 O O . ASN B 1 176 ? 1.002 -6.375 -7.855 1 86.44 176 ASN B O 1
ATOM 3969 N N . GLN B 1 177 ? 2.033 -4.414 -8.117 1 90.06 177 GLN B N 1
ATOM 3970 C CA . GLN B 1 177 ? 2.4 -4.734 -9.492 1 90.06 177 GLN B CA 1
ATOM 3971 C C . GLN B 1 177 ? 3.342 -5.934 -9.539 1 90.06 177 GLN B C 1
ATOM 3973 O O . GLN B 1 177 ? 3.154 -6.84 -10.352 1 90.06 177 GLN B O 1
ATOM 3978 N N . ARG B 1 178 ? 4.289 -5.969 -8.68 1 91.69 178 ARG B N 1
ATOM 3979 C CA . ARG B 1 178 ? 5.25 -7.066 -8.609 1 91.69 178 ARG B CA 1
ATOM 3980 C C . ARG B 1 178 ? 4.555 -8.383 -8.281 1 91.69 178 ARG B C 1
ATOM 3982 O O . ARG B 1 178 ? 4.785 -9.398 -8.945 1 91.69 178 ARG B O 1
ATOM 3989 N N . LEU B 1 179 ? 3.711 -8.398 -7.359 1 90.25 179 LEU B N 1
ATOM 3990 C CA . LEU B 1 179 ? 3 -9.594 -6.926 1 90.25 179 LEU B CA 1
ATOM 3991 C C . LEU B 1 179 ? 2.045 -10.086 -8.008 1 90.25 179 LEU B C 1
ATOM 3993 O O . LEU B 1 179 ? 1.918 -11.289 -8.234 1 90.25 179 LEU B O 1
ATOM 3997 N N . GLU B 1 180 ? 1.523 -9.094 -8.695 1 91.31 180 GLU B N 1
ATOM 3998 C CA . GLU B 1 180 ? 0.622 -9.453 -9.789 1 91.31 180 GLU B CA 1
ATOM 3999 C C . GLU B 1 180 ? 1.381 -10.109 -10.938 1 91.31 180 GLU B C 1
ATOM 4001 O O . GLU B 1 180 ? 0.884 -11.055 -11.562 1 91.31 180 GLU B O 1
ATOM 4006 N N . GLN B 1 181 ? 2.525 -9.688 -11.211 1 92.69 181 GLN B N 1
ATOM 4007 C CA . GLN B 1 181 ? 3.357 -10.289 -12.25 1 92.69 181 GLN B CA 1
ATOM 4008 C C . GLN B 1 181 ? 3.746 -11.719 -11.891 1 92.69 181 GLN B C 1
ATOM 4010 O O . GLN B 1 181 ? 3.668 -12.617 -12.727 1 92.69 181 GLN B O 1
ATOM 4015 N N . VAL B 1 182 ? 4.129 -11.93 -10.703 1 92.62 182 VAL B N 1
ATOM 4016 C CA . VAL B 1 182 ? 4.496 -13.258 -10.227 1 92.62 182 VAL B CA 1
ATOM 4017 C C . VAL B 1 182 ? 3.283 -14.188 -10.289 1 92.62 182 VAL B C 1
ATOM 4019 O O . VAL B 1 182 ? 3.385 -15.32 -10.758 1 92.62 182 VAL B O 1
ATOM 4022 N N . LYS B 1 183 ? 2.156 -13.711 -9.883 1 89.19 183 LYS B N 1
ATOM 4023 C CA . LYS B 1 183 ? 0.902 -14.461 -9.953 1 89.19 183 LYS B CA 1
ATOM 4024 C C . LYS B 1 183 ? 0.586 -14.867 -11.391 1 89.19 183 LYS B C 1
ATOM 4026 O O . LYS B 1 183 ? 0.228 -16.016 -11.648 1 89.19 183 LYS B O 1
ATOM 4031 N N . SER B 1 184 ? 0.728 -13.938 -12.258 1 93 184 SER B N 1
ATOM 4032 C CA . SER B 1 184 ? 0.449 -14.203 -13.664 1 93 184 SER B CA 1
ATOM 4033 C C . SER B 1 184 ? 1.385 -15.273 -14.219 1 93 184 SER B C 1
ATOM 4035 O O . SER B 1 184 ? 0.946 -16.188 -14.922 1 93 184 SER B O 1
ATOM 4037 N N . ARG B 1 185 ? 2.635 -15.242 -13.867 1 95.19 185 ARG B N 1
ATOM 4038 C CA . ARG B 1 185 ? 3.619 -16.219 -14.32 1 95.19 185 ARG B CA 1
ATOM 4039 C C . ARG B 1 185 ? 3.305 -17.609 -13.766 1 95.19 185 ARG B C 1
ATOM 4041 O O . ARG B 1 185 ? 3.383 -18.594 -14.484 1 95.19 185 ARG B O 1
ATOM 4048 N N . LEU B 1 186 ? 2.904 -17.641 -12.539 1 94.06 186 LEU B N 1
ATOM 4049 C CA . LEU B 1 186 ? 2.572 -18.906 -11.891 1 94.06 186 LEU B CA 1
ATOM 4050 C C . LEU B 1 186 ? 1.313 -19.516 -12.492 1 94.06 186 LEU B C 1
ATOM 4052 O O . LEU B 1 186 ? 1.237 -20.734 -12.688 1 94.06 186 LEU B O 1
ATOM 4056 N N . ARG B 1 187 ? 0.378 -18.688 -12.82 1 93.88 187 ARG B N 1
ATOM 4057 C CA . ARG B 1 187 ? -0.845 -19.156 -13.461 1 93.88 187 ARG B CA 1
ATOM 4058 C C . ARG B 1 187 ? -0.547 -19.75 -14.836 1 93.88 187 ARG B C 1
ATOM 4060 O O . ARG B 1 187 ? -1.082 -20.812 -15.195 1 93.88 187 ARG B O 1
ATOM 4067 N N . GLN B 1 188 ? 0.279 -19.062 -15.523 1 95.81 188 GLN B N 1
ATOM 4068 C CA . GLN B 1 188 ? 0.668 -19.531 -16.844 1 95.81 188 GLN B CA 1
ATOM 4069 C C . GLN B 1 188 ? 1.408 -20.859 -16.75 1 95.81 188 GLN B C 1
ATOM 4071 O O . GLN B 1 188 ? 1.15 -21.781 -17.547 1 95.81 188 GLN B O 1
ATOM 4076 N N . ARG B 1 189 ? 2.215 -21 -15.82 1 96 189 ARG B N 1
ATOM 4077 C CA . ARG B 1 189 ? 2.959 -22.234 -15.609 1 96 189 ARG B CA 1
ATOM 4078 C C . ARG B 1 189 ? 2.023 -23.375 -15.211 1 96 189 ARG B C 1
ATOM 4080 O O . ARG B 1 189 ? 2.166 -24.5 -15.695 1 96 189 ARG B O 1
ATOM 4087 N N . ASN B 1 190 ? 1.156 -23.047 -14.375 1 94.5 190 ASN B N 1
ATOM 4088 C CA . ASN B 1 190 ? 0.157 -24.031 -13.969 1 94.5 190 ASN B CA 1
ATOM 4089 C C . ASN B 1 190 ? -0.65 -24.531 -15.164 1 94.5 190 ASN B C 1
ATOM 4091 O O . ASN B 1 190 ? -0.895 -25.734 -15.297 1 94.5 190 ASN B O 1
ATOM 4095 N N . LEU B 1 191 ? -1.022 -23.625 -15.945 1 95.5 191 LEU B N 1
ATOM 4096 C CA . LEU B 1 191 ? -1.78 -23.984 -17.141 1 95.5 191 LEU B CA 1
ATOM 4097 C C . LEU B 1 191 ? -0.945 -24.859 -18.078 1 95.5 191 LEU B C 1
ATOM 4099 O O . LEU B 1 191 ? -1.424 -25.875 -18.562 1 95.5 191 LEU B O 1
ATOM 4103 N N . ALA B 1 192 ? 0.257 -24.516 -18.266 1 96.31 192 ALA B N 1
ATOM 4104 C CA . ALA B 1 192 ? 1.159 -25.25 -19.141 1 96.31 192 ALA B CA 1
ATOM 4105 C C . ALA B 1 192 ? 1.367 -26.672 -18.625 1 96.31 192 ALA B C 1
ATOM 4107 O O . ALA B 1 192 ? 1.312 -27.641 -19.406 1 96.31 192 ALA B O 1
ATOM 4108 N N . LEU B 1 193 ? 1.536 -26.812 -17.359 1 95.81 193 LEU B N 1
ATOM 4109 C CA . LEU B 1 193 ? 1.745 -28.125 -16.75 1 95.81 193 LEU B CA 1
ATOM 4110 C C . LEU B 1 193 ? 0.489 -28.969 -16.859 1 95.81 193 LEU B C 1
ATOM 4112 O O . LEU B 1 193 ? 0.571 -30.172 -17.141 1 95.81 193 LEU B O 1
ATOM 4116 N N . SER B 1 194 ? -0.582 -28.312 -16.625 1 95.5 194 SER B N 1
ATOM 4117 C CA . SER B 1 194 ? -1.853 -29.031 -16.719 1 95.5 194 SER B CA 1
ATOM 4118 C C . SER B 1 194 ? -2.09 -29.562 -18.125 1 95.5 194 SER B C 1
ATOM 4120 O O . SER B 1 194 ? -2.533 -30.688 -18.312 1 95.5 194 SER B O 1
ATOM 4122 N N . LEU B 1 195 ? -1.783 -28.781 -19.078 1 96.44 195 LEU B N 1
ATOM 4123 C CA . LEU B 1 195 ? -1.942 -29.188 -20.469 1 96.44 195 LEU B CA 1
ATOM 4124 C C . LEU B 1 195 ? -0.982 -30.312 -20.828 1 96.44 195 LEU B C 1
ATOM 4126 O O . LEU B 1 195 ? -1.356 -31.25 -21.531 1 96.44 195 LEU B O 1
ATOM 4130 N N . GLU B 1 196 ? 0.177 -30.188 -20.359 1 96.31 196 GLU B N 1
ATOM 4131 C CA . GLU B 1 196 ? 1.173 -31.219 -20.578 1 96.31 196 GLU B CA 1
ATOM 4132 C C . GLU B 1 196 ? 0.733 -32.562 -19.969 1 96.31 196 GLU B C 1
ATOM 4134 O O . GLU B 1 196 ? 0.843 -33.594 -20.609 1 96.31 196 GLU B O 1
ATOM 4139 N N . LEU B 1 197 ? 0.24 -32.469 -18.812 1 96.44 197 LEU B N 1
ATOM 4140 C CA . LEU B 1 197 ? -0.245 -33.656 -18.141 1 96.44 197 LEU B CA 1
ATOM 4141 C C . LEU B 1 197 ? -1.396 -34.312 -18.906 1 96.44 197 LEU B C 1
ATOM 4143 O O . LEU B 1 197 ? -1.434 -35.531 -19.078 1 96.44 197 LEU B O 1
ATOM 4147 N N . HIS B 1 198 ? -2.24 -33.5 -19.328 1 96.12 198 HIS B N 1
ATOM 4148 C CA . HIS B 1 198 ? -3.371 -33.969 -20.109 1 96.12 198 HIS B CA 1
ATOM 4149 C C . HIS B 1 198 ? -2.898 -34.688 -21.375 1 96.12 198 HIS B C 1
ATOM 4151 O O . HIS B 1 198 ? -3.398 -35.75 -21.719 1 96.12 198 HIS B O 1
ATOM 4157 N N . ARG B 1 199 ? -1.977 -34.125 -22.031 1 96.38 199 ARG B N 1
ATOM 4158 C CA . ARG B 1 199 ? -1.406 -34.719 -23.234 1 96.38 199 ARG B CA 1
ATOM 4159 C C . ARG B 1 199 ? -0.778 -36.062 -22.906 1 96.38 199 ARG B C 1
ATOM 4161 O O . ARG B 1 199 ? -0.951 -37.031 -23.672 1 96.38 199 ARG B O 1
ATOM 4168 N N . HIS B 1 200 ? -0.092 -36.125 -21.844 1 97 200 HIS B N 1
ATOM 4169 C CA . HIS B 1 200 ? 0.543 -37.375 -21.422 1 97 200 HIS B CA 1
ATOM 4170 C C . HIS B 1 200 ? -0.492 -38.469 -21.172 1 97 200 HIS B C 1
ATOM 4172 O O . HIS B 1 200 ? -0.311 -39.594 -21.594 1 97 200 HIS B O 1
ATOM 4178 N N . LEU B 1 201 ? -1.51 -38.094 -20.531 1 97.12 201 LEU B N 1
ATOM 4179 C CA . LEU B 1 201 ? -2.564 -39.062 -20.234 1 97.12 201 LEU B CA 1
ATOM 4180 C C . LEU B 1 201 ? -3.236 -39.562 -21.5 1 97.12 201 LEU B C 1
ATOM 4182 O O . LEU B 1 201 ? -3.543 -40.75 -21.625 1 97.12 201 LEU B O 1
ATOM 4186 N N . ARG B 1 202 ? -3.457 -38.656 -22.422 1 97.31 202 ARG B N 1
ATOM 4187 C CA . ARG B 1 202 ? -4.008 -39.031 -23.719 1 97.31 202 ARG B CA 1
ATOM 4188 C C . ARG B 1 202 ? -3.1 -40.031 -24.438 1 97.31 202 ARG B C 1
ATOM 4190 O O . ARG B 1 202 ? -3.57 -41.062 -24.953 1 97.31 202 ARG B O 1
ATOM 4197 N N . ASP B 1 203 ? -1.831 -39.75 -24.438 1 97.56 203 ASP B N 1
ATOM 4198 C CA . ASP B 1 203 ? -0.863 -40.594 -25.109 1 97.56 203 ASP B CA 1
ATOM 4199 C C . ASP B 1 203 ? -0.842 -42 -24.469 1 97.56 203 ASP B C 1
ATOM 4201 O O . ASP B 1 203 ? -0.833 -43 -25.172 1 97.56 203 ASP B O 1
ATOM 4205 N N . VAL B 1 204 ? -0.844 -42.031 -23.188 1 97.94 204 VAL B N 1
ATOM 4206 C CA . VAL B 1 204 ? -0.848 -43.312 -22.484 1 97.94 204 VAL B CA 1
ATOM 4207 C C . VAL B 1 204 ? -2.109 -44.094 -22.828 1 97.94 204 VAL B C 1
ATOM 4209 O O . VAL B 1 204 ? -2.045 -45.281 -23.109 1 97.94 204 VAL B O 1
ATOM 4212 N N . ALA B 1 205 ? -3.229 -43.406 -22.797 1 97.88 205 ALA B N 1
ATOM 4213 C CA . ALA B 1 205 ? -4.496 -44.062 -23.156 1 97.88 205 ALA B CA 1
ATOM 4214 C C . ALA B 1 205 ? -4.43 -44.656 -24.547 1 97.88 205 ALA B C 1
ATOM 4216 O O . ALA B 1 205 ? -4.895 -45.781 -24.766 1 97.88 205 ALA B O 1
ATOM 4217 N N . ASP B 1 206 ? -3.863 -43.938 -25.453 1 97.69 206 ASP B N 1
ATOM 4218 C CA . ASP B 1 206 ? -3.699 -44.406 -26.828 1 97.69 206 ASP B CA 1
ATOM 4219 C C . ASP B 1 206 ? -2.838 -45.688 -26.875 1 97.69 206 ASP B C 1
ATOM 4221 O O . ASP B 1 206 ? -3.189 -46.656 -27.531 1 97.69 206 ASP B O 1
ATOM 4225 N N . PHE B 1 207 ? -1.803 -45.656 -26.141 1 97.88 207 PHE B N 1
ATOM 4226 C CA . PHE B 1 207 ? -0.88 -46.781 -26.188 1 97.88 207 PHE B CA 1
ATOM 4227 C C . PHE B 1 207 ? -1.487 -48 -25.516 1 97.88 207 PHE B C 1
ATOM 4229 O O . PHE B 1 207 ? -1.27 -49.125 -25.953 1 97.88 207 PHE B O 1
ATOM 4236 N N . VAL B 1 208 ? -2.244 -47.812 -24.438 1 98.06 208 VAL B N 1
ATOM 4237 C CA . VAL B 1 208 ? -2.953 -48.938 -23.828 1 98.06 208 VAL B CA 1
ATOM 4238 C C . VAL B 1 208 ? -3.898 -49.562 -24.844 1 98.06 208 VAL B C 1
ATOM 4240 O O . VAL B 1 208 ? -3.977 -50.781 -24.953 1 98.06 208 VAL B O 1
ATOM 4243 N N . THR B 1 209 ? -4.5 -48.719 -25.578 1 97.56 209 THR B N 1
ATOM 4244 C CA . THR B 1 209 ? -5.426 -49.188 -26.594 1 97.56 209 THR B CA 1
ATOM 4245 C C . THR B 1 209 ? -4.688 -50 -27.672 1 97.56 209 THR B C 1
ATOM 4247 O O . THR B 1 209 ? -5.133 -51.062 -28.078 1 97.56 209 THR B O 1
ATOM 4250 N N . HIS B 1 210 ? -3.559 -49.5 -28.094 1 97.44 210 HIS B N 1
ATOM 4251 C CA . HIS B 1 210 ? -2.75 -50.188 -29.094 1 97.44 210 HIS B CA 1
ATOM 4252 C C . HIS B 1 210 ? -2.26 -51.531 -28.562 1 97.44 210 HIS B C 1
ATOM 4254 O O . HIS B 1 210 ? -2.275 -52.531 -29.297 1 97.44 210 HIS B O 1
ATOM 4260 N N . LEU B 1 211 ? -1.87 -51.531 -27.359 1 98.12 211 LEU B N 1
ATOM 4261 C CA . LEU B 1 211 ? -1.405 -52.75 -26.734 1 98.12 211 LEU B CA 1
ATOM 4262 C C . LEU B 1 211 ? -2.537 -53.781 -26.641 1 98.12 211 LEU B C 1
ATOM 4264 O O . LEU B 1 211 ? -2.338 -54.969 -26.906 1 98.12 211 LEU B O 1
ATOM 4268 N N . ASP B 1 212 ? -3.633 -53.344 -26.234 1 97.88 212 ASP B N 1
ATOM 4269 C CA . ASP B 1 212 ? -4.809 -54.219 -26.141 1 97.88 212 ASP B CA 1
ATOM 4270 C C . ASP B 1 212 ? -5.109 -54.875 -27.469 1 97.88 212 ASP B C 1
ATOM 4272 O O . ASP B 1 212 ? -5.277 -56.094 -27.531 1 97.88 212 ASP B O 1
ATOM 4276 N N . LEU B 1 213 ? -5.121 -54.094 -28.453 1 98.06 213 LEU B N 1
ATOM 4277 C CA . LEU B 1 213 ? -5.465 -54.594 -29.766 1 98.06 213 LEU B CA 1
ATOM 4278 C C . LEU B 1 213 ? -4.371 -55.531 -30.297 1 98.06 213 LEU B C 1
ATOM 4280 O O . LEU B 1 213 ? -4.66 -56.562 -30.891 1 98.06 213 LEU B O 1
ATOM 4284 N N . ALA B 1 214 ? -3.195 -55.156 -30.062 1 97.44 214 ALA B N 1
ATOM 4285 C CA . ALA B 1 214 ? -2.072 -55.969 -30.484 1 97.44 214 ALA B CA 1
ATOM 4286 C C . ALA B 1 214 ? -2.064 -57.312 -29.766 1 97.44 214 ALA B C 1
ATOM 4288 O O . ALA B 1 214 ? -1.777 -58.344 -30.359 1 97.44 214 ALA B O 1
ATOM 4289 N N . ALA B 1 215 ? -2.361 -57.25 -28.516 1 96.94 215 ALA B N 1
ATOM 4290 C CA . ALA B 1 215 ? -2.387 -58.469 -27.703 1 96.94 215 ALA B CA 1
ATOM 4291 C C . ALA B 1 215 ? -3.426 -59.469 -28.219 1 96.94 215 ALA B C 1
ATOM 4293 O O . ALA B 1 215 ? -3.26 -60.688 -28.078 1 96.94 215 ALA B O 1
ATOM 4294 N N . GLU B 1 216 ? -4.398 -58.969 -28.766 1 96.62 216 GLU B N 1
ATOM 4295 C CA . GLU B 1 216 ? -5.477 -59.781 -29.297 1 96.62 216 GLU B CA 1
ATOM 4296 C C . GLU B 1 216 ? -5.293 -60.031 -30.797 1 96.62 216 GLU B C 1
ATOM 4298 O O . GLU B 1 216 ? -6.211 -60.5 -31.469 1 96.62 216 GLU B O 1
ATOM 4303 N N . GLU B 1 217 ? -4.207 -59.625 -31.328 1 96 217 GLU B N 1
ATOM 4304 C CA . GLU B 1 217 ? -3.791 -59.812 -32.719 1 96 217 GLU B CA 1
ATOM 4305 C C . GLU B 1 217 ? -4.758 -59.156 -33.688 1 96 217 GLU B C 1
ATOM 4307 O O . GLU B 1 217 ? -5.086 -59.719 -34.719 1 96 217 GLU B O 1
ATOM 4312 N N . VAL B 1 218 ? -5.219 -58.062 -33.281 1 97.19 218 VAL B N 1
ATOM 4313 C CA . VAL B 1 218 ? -6.09 -57.281 -34.156 1 97.19 218 VAL B CA 1
ATOM 4314 C C . VAL B 1 218 ? -5.246 -56.5 -35.156 1 97.19 218 VAL B C 1
ATOM 4316 O O . VAL B 1 218 ? -4.25 -55.875 -34.812 1 97.19 218 VAL B O 1
ATOM 4319 N N . ARG B 1 219 ? -5.598 -56.625 -36.406 1 97.56 219 ARG B N 1
ATOM 4320 C CA . ARG B 1 219 ? -4.93 -55.844 -37.438 1 97.56 219 ARG B CA 1
ATOM 4321 C C . ARG B 1 219 ? -5.543 -54.469 -37.562 1 97.56 219 ARG B C 1
ATOM 4323 O O . ARG B 1 219 ? -6.723 -54.312 -37.906 1 97.56 219 ARG B O 1
ATOM 4330 N N . VAL B 1 220 ? -4.719 -53.406 -37.375 1 96.88 220 VAL B N 1
ATOM 4331 C CA . VAL B 1 220 ? -5.266 -52.062 -37.281 1 96.88 220 VAL B CA 1
ATOM 4332 C C . VAL B 1 220 ? -4.773 -51.25 -38.469 1 96.88 220 VAL B C 1
ATOM 4334 O O . VAL B 1 220 ? -3.752 -51.562 -39.094 1 96.88 220 VAL B O 1
ATOM 4337 N N . TYR B 1 221 ? -5.578 -50.156 -38.812 1 95.56 221 TYR B N 1
ATOM 4338 C CA . TYR B 1 221 ? -5.098 -49.125 -39.719 1 95.56 221 TYR B CA 1
ATOM 4339 C C . TYR B 1 221 ? -4.113 -48.188 -39.062 1 95.56 221 TYR B C 1
ATOM 4341 O O . TYR B 1 221 ? -4.387 -47.688 -37.969 1 95.56 221 TYR B O 1
ATOM 4349 N N . THR B 1 222 ? -2.924 -48 -39.625 1 92.25 222 THR B N 1
ATOM 4350 C CA . THR B 1 222 ? -1.857 -47.25 -39 1 92.25 222 THR B CA 1
ATOM 4351 C C . THR B 1 222 ? -1.703 -45.875 -39.688 1 92.25 222 THR B C 1
ATOM 4353 O O . THR B 1 222 ? -0.819 -45.094 -39.312 1 92.25 222 THR B O 1
ATOM 4356 N N . CYS B 1 223 ? -2.574 -45.594 -40.594 1 93.44 223 CYS B N 1
ATOM 4357 C CA . CYS B 1 223 ? -2.504 -44.312 -41.312 1 93.44 223 CYS B CA 1
ATOM 4358 C C . CYS B 1 223 ? -3.068 -43.188 -40.469 1 93.44 223 CYS B C 1
ATOM 4360 O O . CYS B 1 223 ? -3.844 -43.406 -39.562 1 93.44 223 CYS B O 1
ATOM 4362 N N . TYR B 1 224 ? -2.561 -42 -40.875 1 88.69 224 TYR B N 1
ATOM 4363 C CA . TYR B 1 224 ? -3.018 -40.781 -40.219 1 88.69 224 TYR B CA 1
ATOM 4364 C C . TYR B 1 224 ? -3.91 -39.969 -41.125 1 88.69 224 TYR B C 1
ATOM 4366 O O . TYR B 1 224 ? -3.635 -39.844 -42.344 1 88.69 224 TYR B O 1
ATOM 4374 N N . HIS B 1 225 ? -4.984 -39.562 -40.5 1 91.44 225 HIS B N 1
ATOM 4375 C CA . HIS B 1 225 ? -5.922 -38.719 -41.219 1 91.44 225 HIS B CA 1
ATOM 4376 C C . HIS B 1 225 ? -6.379 -37.562 -40.344 1 91.44 225 HIS B C 1
ATOM 4378 O O . HIS B 1 225 ? -6.824 -37.75 -39.219 1 91.44 225 HIS B O 1
ATOM 4384 N N . ASN B 1 226 ? -6.328 -36.438 -40.906 1 86.19 226 ASN B N 1
ATOM 4385 C CA . ASN B 1 226 ? -6.809 -35.281 -40.219 1 86.19 226 ASN B CA 1
ATOM 4386 C C . ASN B 1 226 ? -8.328 -35.25 -40.094 1 86.19 226 ASN B C 1
ATOM 4388 O O . ASN B 1 226 ? -8.883 -34.812 -39.094 1 86.19 226 ASN B O 1
ATOM 4392 N N . ASN B 1 227 ? -8.852 -35.719 -41.125 1 91.19 227 ASN B N 1
ATOM 4393 C CA . ASN B 1 227 ? -10.312 -35.781 -41.188 1 91.19 227 ASN B CA 1
ATOM 4394 C C . ASN B 1 227 ? -10.781 -37.125 -41.75 1 91.19 227 ASN B C 1
ATOM 4396 O O . ASN B 1 227 ? -10.547 -37.438 -42.906 1 91.19 227 ASN B O 1
ATOM 4400 N N . LEU B 1 228 ? -11.531 -37.844 -40.812 1 94.19 228 LEU B N 1
ATOM 4401 C CA . LEU B 1 228 ? -11.945 -39.188 -41.156 1 94.19 228 LEU B CA 1
ATOM 4402 C C . LEU B 1 228 ? -12.961 -39.156 -42.281 1 94.19 228 LEU B C 1
ATOM 4404 O O . LEU B 1 228 ? -13.109 -40.156 -43.031 1 94.19 228 LEU B O 1
ATOM 4408 N N . LYS B 1 229 ? -13.617 -38.062 -42.531 1 92.12 229 LYS B N 1
ATOM 4409 C CA . LYS B 1 229 ? -14.633 -37.938 -43.562 1 92.12 229 LYS B CA 1
ATOM 4410 C C . LYS B 1 229 ? -14 -37.875 -44.938 1 92.12 229 LYS B C 1
ATOM 4412 O O . LYS B 1 229 ? -14.68 -38.062 -45.969 1 92.12 229 LYS B O 1
ATOM 4417 N N . GLU B 1 230 ? -12.773 -37.625 -44.938 1 92.31 230 GLU B N 1
ATOM 4418 C CA . GLU B 1 230 ? -12.078 -37.469 -46.219 1 92.31 230 GLU B CA 1
ATOM 4419 C C . GLU B 1 230 ? -11.508 -38.781 -46.719 1 92.31 230 GLU B C 1
ATOM 4421 O O . GLU B 1 230 ? -10.914 -38.844 -47.812 1 92.31 230 GLU B O 1
ATOM 4426 N N . ILE B 1 231 ? -11.641 -39.781 -45.906 1 94.44 231 ILE B N 1
ATOM 4427 C CA . ILE B 1 231 ? -11.18 -41.094 -46.344 1 94.44 231 ILE B CA 1
ATOM 4428 C C . ILE B 1 231 ? -12.07 -41.625 -47.469 1 94.44 231 ILE B C 1
ATOM 4430 O O . ILE B 1 231 ? -13.281 -41.75 -47.312 1 94.44 231 ILE B O 1
ATOM 4434 N N . THR B 1 232 ? -11.438 -41.844 -48.656 1 92.62 232 THR B N 1
ATOM 4435 C CA . THR B 1 232 ? -12.109 -42.344 -49.844 1 92.62 232 THR B CA 1
ATOM 4436 C C . THR B 1 232 ? -11.547 -43.688 -50.281 1 92.62 232 THR B C 1
ATOM 4438 O O . THR B 1 232 ? -10.516 -44.156 -49.75 1 92.62 232 THR B O 1
ATOM 4441 N N . PRO B 1 233 ? -12.211 -44.406 -51.188 1 93.38 233 PRO B N 1
ATOM 4442 C CA . PRO B 1 233 ? -11.695 -45.688 -51.656 1 93.38 233 PRO B CA 1
ATOM 4443 C C . PRO B 1 233 ? -10.289 -45.562 -52.25 1 93.38 233 PRO B C 1
ATOM 4445 O O . PRO B 1 233 ? -9.547 -46.562 -52.281 1 93.38 233 PRO B O 1
ATOM 4448 N N . LYS B 1 234 ? -9.906 -44.312 -52.625 1 92.81 234 LYS B N 1
ATOM 4449 C CA . LYS B 1 234 ? -8.609 -44.125 -53.281 1 92.81 234 LYS B CA 1
ATOM 4450 C C . LYS B 1 234 ? -7.551 -43.656 -52.25 1 92.81 234 LYS B C 1
ATOM 4452 O O . LYS B 1 234 ? -6.367 -43.594 -52.594 1 92.81 234 LYS B O 1
ATOM 4457 N N . SER B 1 235 ? -8.023 -43.469 -51.062 1 91.81 235 SER B N 1
ATOM 4458 C CA . SER B 1 235 ? -7.086 -43 -50.062 1 91.81 235 SER B CA 1
ATOM 4459 C C . SER B 1 235 ? -6.043 -44.062 -49.719 1 91.81 235 SER B C 1
ATOM 4461 O O . SER B 1 235 ? -6.352 -45.25 -49.688 1 91.81 235 SER B O 1
ATOM 4463 N N . ASP B 1 236 ? -4.891 -43.562 -49.5 1 89.44 236 ASP B N 1
ATOM 4464 C CA . ASP B 1 236 ? -3.836 -44.5 -49.062 1 89.44 236 ASP B CA 1
ATOM 4465 C C . ASP B 1 236 ? -4.145 -45.094 -47.688 1 89.44 236 ASP B C 1
ATOM 4467 O O . ASP B 1 236 ? -4.734 -44.438 -46.844 1 89.44 236 ASP B O 1
ATOM 4471 N N . LYS B 1 237 ? -3.859 -46.375 -47.594 1 91.5 237 LYS B N 1
ATOM 4472 C CA . LYS B 1 237 ? -4.086 -47.031 -46.312 1 91.5 237 LYS B CA 1
ATOM 4473 C C . LYS B 1 237 ? -2.938 -48 -46 1 91.5 237 LYS B C 1
ATOM 4475 O O . LYS B 1 237 ? -2.238 -48.469 -46.906 1 91.5 237 LYS B O 1
ATOM 4480 N N . SER B 1 238 ? -2.645 -48.156 -44.812 1 93.81 238 SER B N 1
ATOM 4481 C CA . SER B 1 238 ? -1.701 -49.125 -44.281 1 93.81 238 SER B CA 1
ATOM 4482 C C . SER B 1 238 ? -2.277 -49.844 -43.062 1 93.81 238 SER B C 1
ATOM 4484 O O . SER B 1 238 ? -2.961 -49.219 -42.25 1 93.81 238 SER B O 1
ATOM 4486 N N . THR B 1 239 ? -2.105 -51.188 -43.062 1 95.44 239 THR B N 1
ATOM 4487 C CA . THR B 1 239 ? -2.594 -51.969 -41.938 1 95.44 239 THR B CA 1
ATOM 4488 C C . THR B 1 239 ? -1.481 -52.844 -41.375 1 95.44 239 THR B C 1
ATOM 4490 O O . THR B 1 239 ? -0.505 -53.156 -42.062 1 95.44 239 THR B O 1
ATOM 4493 N N . ARG B 1 240 ? -1.625 -53.156 -40.156 1 94.75 240 ARG B N 1
ATOM 4494 C CA . ARG B 1 240 ? -0.669 -54.094 -39.562 1 94.75 240 ARG B CA 1
ATOM 4495 C C . ARG B 1 240 ? -1.157 -54.594 -38.219 1 94.75 240 ARG B C 1
ATOM 4497 O O . ARG B 1 240 ? -1.972 -53.938 -37.562 1 94.75 240 ARG B O 1
ATOM 4504 N N . ILE B 1 241 ? -0.718 -55.781 -37.969 1 95.12 241 ILE B N 1
ATOM 4505 C CA . ILE B 1 241 ? -0.699 -56.188 -36.562 1 95.12 241 ILE B CA 1
ATOM 4506 C C . ILE B 1 241 ? 0.568 -55.656 -35.906 1 95.12 241 ILE B C 1
ATOM 4508 O O . ILE B 1 241 ? 1.68 -56.062 -36.281 1 95.12 241 ILE B O 1
ATOM 4512 N N . LYS B 1 242 ? 0.393 -54.781 -34.938 1 94.69 242 LYS B N 1
ATOM 4513 C CA . LYS B 1 242 ? 1.567 -54.156 -34.344 1 94.69 242 LYS B CA 1
ATOM 4514 C C . LYS B 1 242 ? 2.273 -55.094 -33.375 1 94.69 242 LYS B C 1
ATOM 4516 O O . LYS B 1 242 ? 1.699 -55.469 -32.344 1 94.69 242 LYS B O 1
ATOM 4521 N N . PRO B 1 243 ? 3.5 -55.375 -33.719 1 95.19 243 PRO B N 1
ATOM 4522 C CA . PRO B 1 243 ? 4.246 -56.156 -32.75 1 95.19 243 PRO B CA 1
ATOM 4523 C C . PRO B 1 243 ? 4.594 -55.375 -31.5 1 95.19 243 PRO B C 1
ATOM 4525 O O . PRO B 1 243 ? 4.625 -54.125 -31.531 1 95.19 243 PRO B O 1
ATOM 4528 N N . MET B 1 244 ? 4.855 -56.094 -30.469 1 95.69 244 MET B N 1
ATOM 4529 C CA . MET B 1 244 ? 5.156 -55.469 -29.172 1 95.69 244 MET B CA 1
ATOM 4530 C C . MET B 1 244 ? 6.355 -54.531 -29.266 1 95.69 244 MET B C 1
ATOM 4532 O O . MET B 1 244 ? 6.328 -53.438 -28.734 1 95.69 244 MET B O 1
ATOM 4536 N N . GLY B 1 245 ? 7.348 -54.906 -29.984 1 95.69 245 GLY B N 1
ATOM 4537 C CA . GLY B 1 245 ? 8.539 -54.094 -30.141 1 95.69 245 GLY B CA 1
ATOM 4538 C C . GLY B 1 245 ? 8.266 -52.781 -30.844 1 95.69 245 GLY B C 1
ATOM 4539 O O . GLY B 1 245 ? 8.867 -51.75 -30.516 1 95.69 245 GLY B O 1
ATOM 4540 N N . MET B 1 246 ? 7.383 -52.781 -31.75 1 95.88 246 MET B N 1
ATOM 4541 C CA . MET B 1 246 ? 7.02 -51.562 -32.469 1 95.88 246 MET B CA 1
ATOM 4542 C C . MET B 1 246 ? 6.32 -50.594 -31.547 1 95.88 246 MET B C 1
ATOM 4544 O O . MET B 1 246 ? 6.617 -49.375 -31.578 1 95.88 246 MET B O 1
ATOM 4548 N N . ILE B 1 247 ? 5.387 -51.094 -30.766 1 97.19 247 ILE B N 1
ATOM 4549 C CA . ILE B 1 247 ? 4.656 -50.219 -29.844 1 97.19 247 ILE B CA 1
ATOM 4550 C C . ILE B 1 247 ? 5.621 -49.625 -28.812 1 97.19 247 ILE B C 1
ATOM 4552 O O . ILE B 1 247 ? 5.547 -48.438 -28.5 1 97.19 247 ILE B O 1
ATOM 4556 N N . ALA B 1 248 ? 6.523 -50.469 -28.328 1 97.94 248 ALA B N 1
ATOM 4557 C CA . ALA B 1 248 ? 7.539 -50 -27.391 1 97.94 248 ALA B CA 1
ATOM 4558 C C . ALA B 1 248 ? 8.352 -48.875 -28 1 97.94 248 ALA B C 1
ATOM 4560 O O . ALA B 1 248 ? 8.586 -47.844 -27.359 1 97.94 248 ALA B O 1
ATOM 4561 N N . ASN B 1 249 ? 8.711 -49.031 -29.234 1 97.12 249 ASN B N 1
ATOM 4562 C CA . ASN B 1 249 ? 9.5 -48.031 -29.938 1 97.12 249 ASN B CA 1
ATOM 4563 C C . ASN B 1 249 ? 8.695 -46.75 -30.156 1 97.12 249 ASN B C 1
ATOM 4565 O O . ASN B 1 249 ? 9.227 -45.656 -30.016 1 97.12 249 ASN B O 1
ATOM 4569 N N . GLU B 1 250 ? 7.5 -46.875 -30.516 1 96.62 250 GLU B N 1
ATOM 4570 C CA . GLU B 1 250 ? 6.637 -45.719 -30.703 1 96.62 250 GLU B CA 1
ATOM 4571 C C . GLU B 1 250 ? 6.438 -44.969 -29.391 1 96.62 250 GLU B C 1
ATOM 4573 O O . GLU B 1 250 ? 6.438 -43.75 -29.359 1 96.62 250 GLU B O 1
ATOM 4578 N N . MET B 1 251 ? 6.27 -45.781 -28.359 1 97.69 251 MET B N 1
ATOM 4579 C CA . MET B 1 251 ? 6.129 -45.156 -27.031 1 97.69 251 MET B CA 1
ATOM 4580 C C . MET B 1 251 ? 7.375 -44.375 -26.672 1 97.69 251 MET B C 1
ATOM 4582 O O . MET B 1 251 ? 7.281 -43.219 -26.25 1 97.69 251 MET B O 1
ATOM 4586 N N . TYR B 1 252 ? 8.531 -44.938 -26.844 1 97.81 252 TYR B N 1
ATOM 4587 C CA . TYR B 1 252 ? 9.773 -44.25 -26.547 1 97.81 252 TYR B CA 1
ATOM 4588 C C . TYR B 1 252 ? 9.891 -42.969 -27.375 1 97.81 252 TYR B C 1
ATOM 4590 O O . TYR B 1 252 ? 10.188 -41.875 -26.828 1 97.81 252 TYR B O 1
ATOM 4598 N N . LYS B 1 253 ? 9.602 -43.062 -28.609 1 97 253 LYS B N 1
ATOM 4599 C CA . LYS B 1 253 ? 9.742 -41.938 -29.516 1 97 253 LYS B CA 1
ATOM 4600 C C . LYS B 1 253 ? 8.805 -40.781 -29.109 1 97 253 LYS B C 1
ATOM 4602 O O . LYS B 1 253 ? 9.148 -39.625 -29.266 1 97 253 LYS B O 1
ATOM 4607 N N . ASN B 1 254 ? 7.672 -41.156 -28.609 1 97.12 254 ASN B N 1
ATOM 4608 C CA . ASN B 1 254 ? 6.672 -40.156 -28.219 1 97.12 254 ASN B CA 1
ATOM 4609 C C . ASN B 1 254 ? 7.207 -39.219 -27.141 1 97.12 254 ASN B C 1
ATOM 4611 O O . ASN B 1 254 ? 6.828 -38.031 -27.094 1 97.12 254 ASN B O 1
ATOM 4615 N N . TRP B 1 255 ? 8.109 -39.719 -26.297 1 97 255 TRP B N 1
ATOM 4616 C CA . TRP B 1 255 ? 8.586 -38.938 -25.172 1 97 255 TRP B CA 1
ATOM 4617 C C . TRP B 1 255 ? 10.086 -38.688 -25.266 1 97 255 TRP B C 1
ATOM 4619 O O . TRP B 1 255 ? 10.688 -38.094 -24.375 1 97 255 TRP B O 1
ATOM 4629 N N . ALA B 1 256 ? 10.656 -39.062 -26.344 1 95.69 256 ALA B N 1
ATOM 4630 C CA . ALA B 1 256 ? 12.109 -39.094 -26.5 1 95.69 256 ALA B CA 1
ATOM 4631 C C . ALA B 1 256 ? 12.68 -37.688 -26.406 1 95.69 256 ALA B C 1
ATOM 4633 O O . ALA B 1 256 ? 13.844 -37.5 -26.031 1 95.69 256 ALA B O 1
ATOM 4634 N N . ASP B 1 257 ? 11.852 -36.594 -26.734 1 94.38 257 ASP B N 1
ATOM 4635 C CA . ASP B 1 257 ? 12.352 -35.219 -26.734 1 94.38 257 ASP B CA 1
ATOM 4636 C C . ASP B 1 257 ? 12.297 -34.625 -25.344 1 94.38 257 ASP B C 1
ATOM 4638 O O . ASP B 1 257 ? 12.82 -33.531 -25.109 1 94.38 257 ASP B O 1
ATOM 4642 N N . ASP B 1 258 ? 11.727 -35.281 -24.531 1 95.81 258 ASP B N 1
ATOM 4643 C CA . ASP B 1 258 ? 11.625 -34.781 -23.156 1 95.81 258 ASP B CA 1
ATOM 4644 C C . ASP B 1 258 ? 12.812 -35.25 -22.312 1 95.81 258 ASP B C 1
ATOM 4646 O O . ASP B 1 258 ? 12.969 -36.438 -22.062 1 95.81 258 ASP B O 1
ATOM 4650 N N . GLU B 1 259 ? 13.562 -34.312 -21.812 1 95.25 259 GLU B N 1
ATOM 4651 C CA . GLU B 1 259 ? 14.773 -34.625 -21.062 1 95.25 259 GLU B CA 1
ATOM 4652 C C . GLU B 1 259 ? 14.438 -35.375 -19.766 1 95.25 259 GLU B C 1
ATOM 4654 O O . GLU B 1 259 ? 15.18 -36.25 -19.328 1 95.25 259 GLU B O 1
ATOM 4659 N N . ARG B 1 260 ? 13.391 -34.938 -19.156 1 94.62 260 ARG B N 1
ATOM 4660 C CA . ARG B 1 260 ? 12.961 -35.594 -17.938 1 94.62 260 ARG B CA 1
ATOM 4661 C C . ARG B 1 260 ? 12.672 -37.094 -18.188 1 94.62 260 ARG B C 1
ATOM 4663 O O . ARG B 1 260 ? 13.031 -37.938 -17.375 1 94.62 260 ARG B O 1
ATOM 4670 N N . PHE B 1 261 ? 12 -37.406 -19.25 1 97.69 261 PHE B N 1
ATOM 4671 C CA . PHE B 1 261 ? 11.703 -38.812 -19.625 1 97.69 261 PHE B CA 1
ATOM 4672 C C . PHE B 1 261 ? 12.992 -39.594 -19.844 1 97.69 261 PHE B C 1
ATOM 4674 O O . PHE B 1 261 ? 13.109 -40.719 -19.406 1 97.69 261 PHE B O 1
ATOM 4681 N N . LYS B 1 262 ? 13.914 -39.062 -20.547 1 96.62 262 LYS B N 1
ATOM 4682 C CA . LYS B 1 262 ? 15.172 -39.75 -20.844 1 96.62 262 LYS B CA 1
ATOM 4683 C C . LYS B 1 262 ? 15.875 -40.156 -19.547 1 96.62 262 LYS B C 1
ATOM 4685 O O . LYS B 1 262 ? 16.422 -41.281 -19.484 1 96.62 262 LYS B O 1
ATOM 4690 N N . GLU B 1 263 ? 15.867 -39.25 -18.625 1 96.5 263 GLU B N 1
ATOM 4691 C CA . GLU B 1 263 ? 16.469 -39.562 -17.328 1 96.5 263 GLU B CA 1
ATOM 4692 C C . GLU B 1 263 ? 15.766 -40.719 -16.656 1 96.5 263 GLU B C 1
ATOM 4694 O O . GLU B 1 263 ? 16.406 -41.656 -16.188 1 96.5 263 GLU B O 1
ATOM 4699 N N . GLU B 1 264 ? 14.438 -40.625 -16.672 1 97.25 264 GLU B N 1
ATOM 4700 C CA . GLU B 1 264 ? 13.664 -41.688 -16.047 1 97.25 264 GLU B CA 1
ATOM 4701 C C . GLU B 1 264 ? 13.836 -43 -16.797 1 97.25 264 GLU B C 1
ATOM 4703 O O . GLU B 1 264 ? 13.852 -44.094 -16.188 1 97.25 264 GLU B O 1
ATOM 4708 N N . TYR B 1 265 ? 13.906 -42.969 -18.094 1 97.62 265 TYR B N 1
ATOM 4709 C CA . TYR B 1 265 ? 14.133 -44.125 -18.953 1 97.62 265 TYR B CA 1
ATOM 4710 C C . TYR B 1 265 ? 15.422 -44.844 -18.562 1 97.62 265 TYR B C 1
ATOM 4712 O O . TYR B 1 265 ? 15.438 -46.062 -18.391 1 97.62 265 TYR B O 1
ATOM 4720 N N . GLN B 1 266 ? 16.484 -44.094 -18.406 1 96.12 266 GLN B N 1
ATOM 4721 C CA . GLN B 1 266 ? 17.766 -44.656 -18 1 96.12 266 GLN B CA 1
ATOM 4722 C C . GLN B 1 266 ? 17.688 -45.25 -16.594 1 96.12 266 GLN B C 1
ATOM 4724 O O . GLN B 1 266 ? 18.266 -46.312 -16.344 1 96.12 266 GLN B O 1
ATOM 4729 N N . GLN B 1 267 ? 17.031 -44.531 -15.758 1 96.56 267 GLN B N 1
ATOM 4730 C CA . GLN B 1 267 ? 16.875 -45.031 -14.398 1 96.56 267 GLN B CA 1
ATOM 4731 C C . GLN B 1 267 ? 16.094 -46.344 -14.375 1 96.56 267 GLN B C 1
ATOM 4733 O O . GLN B 1 267 ? 16.391 -47.25 -13.594 1 96.56 267 GLN B O 1
ATOM 4738 N N . ALA B 1 268 ? 15.062 -46.438 -15.219 1 97.12 268 ALA B N 1
ATOM 4739 C CA . ALA B 1 268 ? 14.266 -47.656 -15.312 1 97.12 268 ALA B CA 1
ATOM 4740 C C . ALA B 1 268 ? 15.109 -48.812 -15.766 1 97.12 268 ALA B C 1
ATOM 4742 O O . ALA B 1 268 ? 15.008 -49.938 -15.219 1 97.12 268 ALA B O 1
ATOM 4743 N N . ARG B 1 269 ? 15.922 -48.625 -16.766 1 96.75 269 ARG B N 1
ATOM 4744 C CA . ARG B 1 269 ? 16.828 -49.656 -17.266 1 96.75 269 ARG B CA 1
ATOM 4745 C C . ARG B 1 269 ? 17.766 -50.125 -16.172 1 96.75 269 ARG B C 1
ATOM 4747 O O . ARG B 1 269 ? 17.922 -51.344 -15.969 1 96.75 269 ARG B O 1
ATOM 4754 N N . LYS B 1 270 ? 18.328 -49.188 -15.469 1 96.31 270 LYS B N 1
ATOM 4755 C CA . LYS B 1 270 ? 19.266 -49.531 -14.391 1 96.31 270 LYS B CA 1
ATOM 4756 C C . LYS B 1 270 ? 18.562 -50.281 -13.273 1 96.31 270 LYS B C 1
ATOM 4758 O O . LYS B 1 270 ? 19.094 -51.25 -12.75 1 96.31 270 LYS B O 1
ATOM 4763 N N . ALA B 1 271 ? 17.422 -49.812 -12.938 1 96 271 ALA B N 1
ATOM 4764 C CA . ALA B 1 271 ? 16.688 -50.406 -11.82 1 96 271 ALA B CA 1
ATOM 4765 C C . ALA B 1 271 ? 16.391 -51.875 -12.078 1 96 271 ALA B C 1
ATOM 4767 O O . ALA B 1 271 ? 16.562 -52.719 -11.188 1 96 271 ALA B O 1
ATOM 4768 N N . ILE B 1 272 ? 15.914 -52.188 -13.289 1 96.81 272 ILE B N 1
ATOM 4769 C CA . ILE B 1 272 ? 15.547 -53.562 -13.586 1 96.81 272 ILE B CA 1
ATOM 4770 C C . ILE B 1 272 ? 16.797 -54.438 -13.648 1 96.81 272 ILE B C 1
ATOM 4772 O O . ILE B 1 272 ? 16.797 -55.594 -13.219 1 96.81 272 ILE B O 1
ATOM 4776 N N . CYS B 1 273 ? 17.875 -53.938 -14.141 1 96.75 273 CYS B N 1
ATOM 4777 C CA . CYS B 1 273 ? 19.125 -54.656 -14.156 1 96.75 273 CYS B CA 1
ATOM 4778 C C . CYS B 1 273 ? 19.625 -54.906 -12.734 1 96.75 273 CYS B C 1
ATOM 4780 O O . CYS B 1 273 ? 20.062 -56.031 -12.414 1 96.75 273 CYS B O 1
ATOM 4782 N N . ASN B 1 274 ? 19.578 -53.875 -11.93 1 96.31 274 ASN B N 1
ATOM 4783 C CA . ASN B 1 274 ? 19.984 -54.031 -10.539 1 96.31 274 ASN B CA 1
ATOM 4784 C C . ASN B 1 274 ? 19.141 -55.094 -9.828 1 96.31 274 ASN B C 1
ATOM 4786 O O . ASN B 1 274 ? 19.656 -55.906 -9.047 1 96.31 274 ASN B O 1
ATOM 4790 N N . HIS B 1 275 ? 17.875 -55 -10.047 1 96.75 275 HIS B N 1
ATOM 4791 C CA . HIS B 1 275 ? 16.969 -56 -9.469 1 96.75 275 HIS B CA 1
ATOM 4792 C C . HIS B 1 275 ? 17.359 -57.406 -9.867 1 96.75 275 HIS B C 1
ATOM 4794 O O . HIS B 1 275 ? 17.484 -58.281 -9.016 1 96.75 275 HIS B O 1
ATOM 4800 N N . HIS B 1 276 ? 17.578 -57.656 -11.141 1 97.25 276 HIS B N 1
ATOM 4801 C CA . HIS B 1 276 ? 18.016 -58.969 -11.633 1 97.25 276 HIS B CA 1
ATOM 4802 C C . HIS B 1 276 ? 19.375 -59.344 -11.055 1 97.25 276 HIS B C 1
ATOM 4804 O O . HIS B 1 276 ? 19.578 -60.5 -10.664 1 97.25 276 HIS B O 1
ATOM 4810 N N . GLY B 1 277 ? 20.234 -58.375 -10.969 1 96.12 277 GLY B N 1
ATOM 4811 C CA . GLY B 1 277 ? 21.547 -58.625 -10.367 1 96.12 277 GLY B CA 1
ATOM 4812 C C . GLY B 1 277 ? 21.453 -59.094 -8.93 1 96.12 277 GLY B C 1
ATOM 4813 O O . GLY B 1 277 ? 22.219 -59.969 -8.508 1 96.12 277 GLY B O 1
ATOM 4814 N N . ALA B 1 278 ? 20.625 -58.469 -8.211 1 96.5 278 ALA B N 1
ATOM 4815 C CA . ALA B 1 278 ? 20.438 -58.844 -6.816 1 96.5 278 ALA B CA 1
ATOM 4816 C C . ALA B 1 278 ? 19.969 -60.312 -6.699 1 96.5 278 ALA B C 1
ATOM 4818 O O . ALA B 1 278 ? 20.422 -61.062 -5.832 1 96.5 278 ALA B O 1
ATOM 4819 N N . HIS B 1 279 ? 19.031 -60.656 -7.543 1 96.69 279 HIS B N 1
ATOM 4820 C CA . HIS B 1 279 ? 18.531 -62.031 -7.543 1 96.69 279 HIS B CA 1
ATOM 4821 C C . HIS B 1 279 ? 19.625 -63 -7.965 1 96.69 279 HIS B C 1
ATOM 4823 O O . HIS B 1 279 ? 19.734 -64.062 -7.402 1 96.69 279 HIS B O 1
ATOM 4829 N N . GLU B 1 280 ? 20.422 -62.625 -8.922 1 96.19 280 GLU B N 1
ATOM 4830 C CA . GLU B 1 280 ? 21.547 -63.438 -9.352 1 96.19 280 GLU B CA 1
ATOM 4831 C C . GLU B 1 280 ? 22.547 -63.656 -8.227 1 96.19 280 GLU B C 1
ATOM 4833 O O . GLU B 1 280 ? 23.031 -64.75 -8 1 96.19 280 GLU B O 1
ATOM 4838 N N . LYS B 1 281 ? 22.859 -62.625 -7.551 1 95.25 281 LYS B N 1
ATOM 4839 C CA . LYS B 1 281 ? 23.797 -62.688 -6.43 1 95.25 281 LYS B CA 1
ATOM 4840 C C . LYS B 1 281 ? 23.281 -63.625 -5.328 1 95.25 281 LYS B C 1
ATOM 4842 O O . LYS B 1 281 ? 24.062 -64.25 -4.641 1 95.25 281 LYS B O 1
ATOM 4847 N N . ALA B 1 282 ? 22.016 -63.656 -5.203 1 95.56 282 ALA B N 1
ATOM 4848 C CA . ALA B 1 282 ? 21.391 -64.5 -4.18 1 95.56 282 ALA B CA 1
ATOM 4849 C C . ALA B 1 282 ? 21.266 -65.938 -4.652 1 95.56 282 ALA B C 1
ATOM 4851 O O . ALA B 1 282 ? 20.766 -66.812 -3.924 1 95.56 282 ALA B O 1
ATOM 4852 N N . GLY B 1 283 ? 21.562 -66.188 -5.891 1 94.75 283 GLY B N 1
ATOM 4853 C CA . GLY B 1 283 ? 21.578 -67.562 -6.414 1 94.75 283 GLY B CA 1
ATOM 4854 C C . GLY B 1 283 ? 20.25 -67.938 -7.031 1 94.75 283 GLY B C 1
ATOM 4855 O O . GLY B 1 283 ? 20 -69.125 -7.227 1 94.75 283 GLY B O 1
ATOM 4856 N N . HIS B 1 284 ? 19.406 -67 -7.266 1 94.62 284 HIS B N 1
ATOM 4857 C CA . HIS B 1 284 ? 18.109 -67.312 -7.848 1 94.62 284 HIS B CA 1
ATOM 4858 C C . HIS B 1 284 ? 18.234 -67.625 -9.336 1 94.62 284 HIS B C 1
ATOM 4860 O O . HIS B 1 284 ? 19.094 -67.062 -10.023 1 94.62 284 HIS B O 1
ATOM 4866 N N . VAL B 1 285 ? 17.297 -68.562 -9.75 1 92.06 285 VAL B N 1
ATOM 4867 C CA . VAL B 1 285 ? 17.328 -68.938 -11.148 1 92.06 285 VAL B CA 1
ATOM 4868 C C . VAL B 1 285 ? 15.961 -68.75 -11.789 1 92.06 285 VAL B C 1
ATOM 4870 O O . VAL B 1 285 ? 15.078 -68.125 -11.195 1 92.06 285 VAL B O 1
ATOM 4873 N N . ASN B 1 286 ? 15.812 -68.938 -13.016 1 91.44 286 ASN B N 1
ATOM 4874 C CA . ASN B 1 286 ? 14.578 -68.938 -13.797 1 91.44 286 ASN B CA 1
ATOM 4875 C C . ASN B 1 286 ? 14.352 -67.562 -14.445 1 91.44 286 ASN B C 1
ATOM 4877 O O . ASN B 1 286 ? 13.586 -67.438 -15.398 1 91.44 286 ASN B O 1
ATOM 4881 N N . GLY B 1 287 ? 14.984 -66.625 -13.852 1 94.38 287 GLY B N 1
ATOM 4882 C CA . GLY B 1 287 ? 15.047 -65.312 -14.578 1 94.38 287 GLY B CA 1
ATOM 4883 C C . GLY B 1 287 ? 16.281 -65.25 -15.445 1 94.38 287 GLY B C 1
ATOM 4884 O O . GLY B 1 287 ? 17.312 -65.812 -15.156 1 94.38 287 GLY B O 1
ATOM 4885 N N . ASP B 1 288 ? 16.109 -64.438 -16.453 1 96.25 288 ASP B N 1
ATOM 4886 C CA . ASP B 1 288 ? 17.281 -64.25 -17.297 1 96.25 288 ASP B CA 1
ATOM 4887 C C . ASP B 1 288 ? 18.391 -63.5 -16.562 1 96.25 288 ASP B C 1
ATOM 4889 O O . ASP B 1 288 ? 18.109 -62.688 -15.695 1 96.25 288 ASP B O 1
ATOM 4893 N N . TYR B 1 289 ? 19.547 -63.812 -16.953 1 96.25 289 TYR B N 1
ATOM 4894 C CA . TYR B 1 289 ? 20.703 -63.188 -16.297 1 96.25 289 TYR B CA 1
ATOM 4895 C C . TYR B 1 289 ? 20.797 -61.719 -16.641 1 96.25 289 TYR B C 1
ATOM 4897 O O . TYR B 1 289 ? 20.406 -61.312 -17.734 1 96.25 289 TYR B O 1
ATOM 4905 N N . VAL B 1 290 ? 21.469 -60.969 -15.688 1 96.69 290 VAL B N 1
ATOM 4906 C CA . VAL B 1 290 ? 21.594 -59.531 -15.859 1 96.69 290 VAL B CA 1
ATOM 4907 C C . VAL B 1 290 ? 22.438 -59.25 -17.094 1 96.69 290 VAL B C 1
ATOM 4909 O O . VAL B 1 290 ? 22.203 -58.25 -17.797 1 96.69 290 VAL B O 1
ATOM 4912 N N . SER B 1 291 ? 23.344 -60.062 -17.375 1 96.12 291 SER B N 1
ATOM 4913 C CA . SER B 1 291 ? 24.188 -59.875 -18.547 1 96.12 291 SER B CA 1
ATOM 4914 C C . SER B 1 291 ? 23.359 -59.938 -19.828 1 96.12 291 SER B C 1
ATOM 4916 O O . SER B 1 291 ? 23.609 -59.156 -20.75 1 96.12 291 SER B O 1
ATOM 4918 N N . HIS B 1 292 ? 22.422 -60.812 -19.844 1 96.81 292 HIS B N 1
ATOM 4919 C CA . HIS B 1 292 ? 21.547 -60.906 -21 1 96.81 292 HIS B CA 1
ATOM 4920 C C . HIS B 1 292 ? 20.641 -59.688 -21.125 1 96.81 292 HIS B C 1
ATOM 4922 O O . HIS B 1 292 ? 20.453 -59.156 -22.219 1 96.81 292 HIS B O 1
ATOM 4928 N N . LEU B 1 293 ? 20.156 -59.219 -20 1 97.06 293 LEU B N 1
ATOM 4929 C CA . LEU B 1 293 ? 19.312 -58.031 -20 1 97.06 293 LEU B CA 1
ATOM 4930 C C . LEU B 1 293 ? 20.078 -56.812 -20.547 1 97.06 293 LEU B C 1
ATOM 4932 O O . LEU B 1 293 ? 19.562 -56.094 -21.406 1 97.06 293 LEU B O 1
ATOM 4936 N N . LYS B 1 294 ? 21.219 -56.656 -20.047 1 96.06 294 LYS B N 1
ATOM 4937 C CA . LYS B 1 294 ? 22.047 -55.531 -20.469 1 96.06 294 LYS B CA 1
ATOM 4938 C C . LYS B 1 294 ? 22.328 -55.562 -21.969 1 96.06 294 LYS B C 1
ATOM 4940 O O . LYS B 1 294 ? 22.297 -54.531 -22.641 1 96.06 294 LYS B O 1
ATOM 4945 N N . ALA B 1 295 ? 22.516 -56.75 -22.438 1 95.94 295 ALA B N 1
ATOM 4946 C CA . ALA B 1 295 ? 22.797 -56.906 -23.859 1 95.94 295 ALA B CA 1
ATOM 4947 C C . ALA B 1 295 ? 21.562 -56.531 -24.688 1 95.94 295 ALA B C 1
ATOM 4949 O O . ALA B 1 295 ? 21.656 -55.812 -25.672 1 95.94 295 ALA B O 1
ATOM 4950 N N . VAL B 1 296 ? 20.469 -57.031 -24.266 1 96.31 296 VAL B N 1
ATOM 4951 C CA . VAL B 1 296 ? 19.219 -56.812 -24.984 1 96.31 296 VAL B CA 1
ATOM 4952 C C . VAL B 1 296 ? 18.875 -55.344 -24.984 1 96.31 296 VAL B C 1
ATOM 4954 O O . VAL B 1 296 ? 18.594 -54.75 -26.031 1 96.31 296 VAL B O 1
ATOM 4957 N N . LEU B 1 297 ? 18.953 -54.75 -23.781 1 96.25 297 LEU B N 1
ATOM 4958 C CA . LEU B 1 297 ? 18.609 -53.312 -23.641 1 96.25 297 LEU B CA 1
ATOM 4959 C C . LEU B 1 297 ? 19.625 -52.438 -24.359 1 96.25 297 LEU B C 1
ATOM 4961 O O . LEU B 1 297 ? 19.234 -51.438 -24.969 1 96.25 297 LEU B O 1
ATOM 4965 N N . GLY B 1 298 ? 20.844 -52.844 -24.297 1 94.94 298 GLY B N 1
ATOM 4966 C CA . GLY B 1 298 ? 21.859 -52.125 -25.031 1 94.94 298 GLY B CA 1
ATOM 4967 C C . GLY B 1 298 ? 21.641 -52.125 -26.531 1 94.94 298 GLY B C 1
ATOM 4968 O O . GLY B 1 298 ? 21.797 -51.062 -27.188 1 94.94 298 GLY B O 1
ATOM 4969 N N . ASP B 1 299 ? 21.328 -53.219 -27.094 1 95 299 ASP B N 1
ATOM 4970 C CA . ASP B 1 299 ? 21.062 -53.344 -28.531 1 95 299 ASP B CA 1
ATOM 4971 C C . ASP B 1 299 ? 19.875 -52.5 -28.953 1 95 299 ASP B C 1
ATOM 4973 O O . ASP B 1 299 ? 19.922 -51.812 -29.969 1 95 299 ASP B O 1
ATOM 4977 N N . LEU B 1 300 ? 18.859 -52.562 -28.125 1 95.62 300 LEU B N 1
ATOM 4978 C CA . LEU B 1 300 ? 17.656 -51.781 -28.422 1 95.62 300 LEU B CA 1
ATOM 4979 C C . LEU B 1 300 ? 17.938 -50.281 -28.375 1 95.62 300 LEU B C 1
ATOM 4981 O O . LEU B 1 300 ? 17.469 -49.531 -29.234 1 95.62 300 LEU B O 1
ATOM 4985 N N . ASP B 1 301 ? 18.688 -49.875 -27.406 1 95.5 301 ASP B N 1
ATOM 4986 C CA . ASP B 1 301 ? 19.047 -48.469 -27.281 1 95.5 301 ASP B CA 1
ATOM 4987 C C . ASP B 1 301 ? 19.922 -48.031 -28.453 1 95.5 301 ASP B C 1
ATOM 4989 O O . ASP B 1 301 ? 19.797 -46.906 -28.953 1 95.5 301 ASP B O 1
ATOM 4993 N N . TRP B 1 302 ? 20.734 -48.938 -28.859 1 94 302 TRP B N 1
ATOM 4994 C CA . TRP B 1 302 ? 21.562 -48.625 -30.031 1 94 302 TRP B CA 1
ATOM 4995 C C . TRP B 1 302 ? 20.688 -48.438 -31.266 1 94 302 TRP B C 1
ATOM 4997 O O . TRP B 1 302 ? 20.891 -47.5 -32.031 1 94 302 TRP B O 1
ATOM 5007 N N . ARG B 1 303 ? 19.766 -49.219 -31.422 1 94.38 303 ARG B N 1
ATOM 5008 C CA . ARG B 1 303 ? 18.875 -49.125 -32.562 1 94.38 303 ARG B CA 1
ATOM 5009 C C . ARG B 1 303 ? 18.062 -47.844 -32.531 1 94.38 303 ARG B C 1
ATOM 5011 O O . ARG B 1 303 ? 17.703 -47.281 -33.562 1 94.38 303 ARG B O 1
ATOM 5018 N N . ARG B 1 304 ? 17.828 -47.375 -31.281 1 93.12 304 ARG B N 1
ATOM 5019 C CA . ARG B 1 304 ? 17.078 -46.125 -31.109 1 93.12 304 ARG B CA 1
ATOM 5020 C C . ARG B 1 304 ? 17.984 -44.906 -31.234 1 93.12 304 ARG B C 1
ATOM 5022 O O . ARG B 1 304 ? 17.531 -43.781 -31.141 1 93.12 304 ARG B O 1
ATOM 5029 N N . GLY B 1 305 ? 19.203 -45.062 -31.312 1 89.31 305 GLY B N 1
ATOM 5030 C CA . GLY B 1 305 ? 20.156 -44 -31.469 1 89.31 305 GLY B CA 1
ATOM 5031 C C . GLY B 1 305 ? 20.547 -43.344 -30.141 1 89.31 305 GLY B C 1
ATOM 5032 O O . GLY B 1 305 ? 20.953 -42.188 -30.109 1 89.31 305 GLY B O 1
ATOM 5033 N N . ILE B 1 306 ? 20.234 -43.938 -29.094 1 88.25 306 ILE B N 1
ATOM 5034 C CA . ILE B 1 306 ? 20.5 -43.406 -27.766 1 88.25 306 ILE B CA 1
ATOM 5035 C C . ILE B 1 306 ? 21.969 -43.625 -27.391 1 88.25 306 ILE B C 1
ATOM 5037 O O . ILE B 1 306 ? 22.609 -42.75 -26.828 1 88.25 306 ILE B O 1
ATOM 5041 N N . SER B 1 307 ? 22.422 -44.844 -27.516 1 79.75 307 SER B N 1
ATOM 5042 C CA . SER B 1 307 ? 23.781 -45.156 -27.109 1 79.75 307 SER B CA 1
ATOM 5043 C C . SER B 1 307 ? 24.609 -45.688 -28.266 1 79.75 307 SER B C 1
ATOM 5045 O O . SER B 1 307 ? 24.078 -45.938 -29.344 1 79.75 307 SER B O 1
ATOM 5047 N N . GLN B 1 308 ? 26.047 -45.688 -28.062 1 70.19 308 GLN B N 1
ATOM 5048 C CA . GLN B 1 308 ? 26.969 -46.312 -29.016 1 70.19 308 GLN B CA 1
ATOM 5049 C C . GLN B 1 308 ? 26.906 -47.812 -28.922 1 70.19 308 GLN B C 1
ATOM 5051 O O . GLN B 1 308 ? 26.5 -48.375 -27.891 1 70.19 308 GLN B O 1
ATOM 5056 N N . PRO B 1 309 ? 27.047 -48.438 -30.094 1 59.84 309 PRO B N 1
ATOM 5057 C CA . PRO B 1 309 ? 26.969 -49.906 -30.109 1 59.84 309 PRO B CA 1
ATOM 5058 C C . PRO B 1 309 ? 27.859 -50.562 -29.047 1 59.84 309 PRO B C 1
ATOM 5060 O O . PRO B 1 309 ? 28.922 -50 -28.719 1 59.84 309 PRO B O 1
ATOM 5063 N N . SER B 1 310 ? 27.25 -51.312 -28.156 1 51.28 310 SER B N 1
ATOM 5064 C CA . SER B 1 310 ? 28.125 -52.062 -27.266 1 51.28 310 SER B CA 1
ATOM 5065 C C . SER B 1 310 ? 29.125 -52.938 -28.047 1 51.28 310 SER B C 1
ATOM 5067 O O . SER B 1 310 ? 28.734 -53.656 -28.953 1 51.28 310 SER B O 1
ATOM 5069 N N . SER B 1 311 ? 30.344 -52.656 -28.156 1 43.28 311 SER B N 1
ATOM 5070 C CA . SER B 1 311 ? 31.359 -53.562 -28.656 1 43.28 311 SER B CA 1
ATOM 5071 C C . SER B 1 311 ? 31.375 -54.844 -27.844 1 43.28 311 SER B C 1
ATOM 5073 O O . SER B 1 311 ? 31.172 -54.844 -26.625 1 43.28 311 SER B O 1
#

Solvent-accessible surface area (backbone atoms only — not comparable to full-atom values): 34305 Å² total; per-residue (Å²): 130,87,72,81,72,75,81,73,74,84,62,80,81,69,80,69,86,82,80,78,63,78,73,74,73,74,71,75,80,70,68,71,72,68,68,75,73,79,67,79,74,71,81,68,80,78,74,72,80,64,53,77,63,61,56,52,48,51,49,47,49,52,51,40,50,52,42,50,55,52,39,52,54,33,50,54,52,48,59,50,36,56,57,48,54,50,49,38,52,50,41,52,51,51,36,52,51,40,52,51,51,40,51,54,47,52,51,51,36,52,51,50,52,52,51,37,50,52,43,51,54,50,35,51,52,39,51,51,51,38,52,51,43,53,52,51,43,53,52,47,51,54,51,33,53,52,33,45,51,52,24,53,51,34,48,51,49,32,53,52,50,50,52,50,37,51,51,53,52,53,50,42,54,51,52,51,51,53,52,48,51,52,42,51,53,41,51,51,49,38,51,51,49,51,51,50,46,51,51,51,34,39,51,50,23,39,48,39,50,52,32,46,38,29,54,68,65,41,30,38,71,75,62,88,68,94,50,64,85,71,53,43,74,82,48,88,79,45,62,44,61,57,49,56,50,55,51,26,49,52,54,48,60,73,43,59,85,36,66,70,33,50,53,29,32,52,48,35,54,48,49,56,41,49,52,38,40,32,39,48,75,30,65,57,72,84,40,53,52,39,69,55,49,52,50,54,52,42,51,52,34,28,75,70,66,73,47,75,74,79,126,139,80,79,79,72,75,78,74,72,83,67,63,90,72,76,70,92,71,80,79,77,76,70,74,72,70,74,73,79,61,74,70,73,68,69,75,70,76,65,76,74,65,80,69,80,80,71,68,78,60,51,77,63,61,58,52,48,53,50,46,52,53,50,40,51,51,42,52,53,51,40,51,54,33,50,52,49,47,55,51,38,54,52,47,53,52,47,38,52,53,42,52,53,51,34,51,52,40,53,52,52,38,52,53,46,52,51,51,36,52,53,47,51,52,51,38,53,52,44,51,53,50,36,52,54,37,51,51,51,38,53,52,42,51,53,49,42,52,51,47,53,52,51,34,51,53,31,45,53,52,24,54,51,33,48,52,49,35,55,51,51,50,51,51,35,50,49,52,51,53,50,42,54,53,52,52,52,54,53,49,52,52,42,52,53,42,51,51,48,39,50,51,48,51,52,51,46,52,51,51,34,38,52,50,23,40,50,38,48,51,33,47,38,28,54,69,64,41,30,38,70,74,62,86,69,95,47,65,85,69,51,42,73,82,47,85,78,45,61,44,61,56,50,56,51,55,52,26,50,52,54,47,60,74,42,59,84,36,66,70,34,50,54,29,33,53,49,36,54,49,50,55,40,50,53,38,39,34,40,48,75,30,65,57,73,84,39,54,52,40,69,55,50,50,50,54,52,42,52,52,34,29,77,69,65,73,46,72,72,79,126